Protein AF-A0A942TKQ9-F1 (afdb_monomer_lite)

Radius of gyration: 26.66 Å; chains: 1; bounding box: 78×56×72 Å

pLDDT: mean 93.85, std 6.87, range [45.0, 98.88]

Secondary structure (DSSP, 8-state):
-HHHHHHHHHHHHHHH---SSGGGHHHHHHHHHHHHTS-HHHHTT-TTHHHHHHHHHHHHHHHHHH-----GGGTTHHHHHHHHHHHS-HHHHHT---TTHHHHHHHHHHHHHHHHHHHHHHHHHHHHHHHH--S-HHHHHHHHHHHHTS-HHHHHT-TTHHHHHHHHHHHHT-------TTEEEEEEEE-TTTS-SSPP-HHHHHHHHHHHHHHSTTSEEEEEEEEEEEETTSTTSEEEESSPPPSS---GGGGTEEE----STTPPPHHHHHHHHHHHT-EEEEEE--BTS-HHHHHHHHHHHHTT-SSEEEEEEEGGGBT-SSTT-PPPPPHHHHHHHHHHHHHH-TT-EEEEE-SSGGGS-SS--SS-EEEE------BSSSSSSSBHHHHHHHHHHHHTTS-EEEEE--GGGHHHHTTSPSSHHHHHHHHHHHH--S-EEEEE-GGGSS-TTS-GGG--SHHHHHHHHHHHHHTTS--SS--HHHHHHTT---HHHHHHHHHHHHHHHHS-HHHHTTS-HHHHHHHHHHHHHHHHHHHHHHHHS---GGGHHHHHHHHHHHHHS-HHHHTT-TTHHHHHHHHHHHHHHHHT-

Structure (mmCIF, N/CA/C/O backbone):
data_AF-A0A942TKQ9-F1
#
_entry.id   AF-A0A942TKQ9-F1
#
loop_
_atom_site.group_PDB
_atom_site.id
_atom_site.type_symbol
_atom_site.label_atom_id
_atom_site.label_alt_id
_atom_site.label_comp_id
_atom_site.label_asym_id
_atom_site.label_entity_id
_atom_site.label_seq_id
_atom_site.pdbx_PDB_ins_code
_atom_site.Cartn_x
_atom_site.Cartn_y
_atom_site.Cartn_z
_atom_site.occupancy
_atom_site.B_iso_or_equiv
_atom_site.auth_seq_id
_atom_site.auth_comp_id
_atom_site.auth_asym_id
_atom_site.auth_atom_id
_atom_site.pdbx_PDB_model_num
ATOM 1 N N . MET A 1 1 ? 40.268 3.859 -26.782 1.00 45.00 1 MET A N 1
ATOM 2 C CA . MET A 1 1 ? 39.357 3.331 -27.827 1.00 45.00 1 MET A CA 1
ATOM 3 C C . MET A 1 1 ? 38.032 2.852 -27.235 1.00 45.00 1 MET A C 1
ATOM 5 O O . MET A 1 1 ? 37.005 3.331 -27.684 1.00 45.00 1 MET A O 1
ATOM 9 N N . MET A 1 2 ? 38.029 2.015 -26.184 1.00 48.12 2 MET A N 1
ATOM 10 C CA . MET A 1 2 ? 36.789 1.586 -25.502 1.00 48.12 2 MET A CA 1
ATOM 11 C C . MET A 1 2 ? 35.972 2.721 -24.846 1.00 48.12 2 MET A C 1
ATOM 13 O O . MET A 1 2 ? 34.750 2.624 -24.834 1.00 48.12 2 MET A O 1
ATOM 17 N N . SER A 1 3 ? 36.589 3.809 -24.350 1.00 51.25 3 SER A N 1
ATOM 18 C CA . SER A 1 3 ? 35.819 4.927 -23.761 1.00 51.25 3 SER A CA 1
ATOM 19 C C . SER A 1 3 ? 35.045 5.741 -24.808 1.00 51.25 3 SER A C 1
ATOM 21 O O . SER A 1 3 ? 33.882 6.054 -24.574 1.00 51.25 3 SER A O 1
ATOM 23 N N . LEU A 1 4 ? 35.641 5.995 -25.980 1.00 50.84 4 LEU A N 1
ATOM 24 C CA . LEU A 1 4 ? 34.999 6.678 -27.115 1.00 50.84 4 LEU A CA 1
ATOM 25 C C . LEU A 1 4 ? 33.804 5.889 -27.677 1.00 50.84 4 LEU A C 1
ATOM 27 O O . LEU A 1 4 ? 32.794 6.482 -28.033 1.00 50.84 4 LEU A O 1
ATOM 31 N N . LEU A 1 5 ? 33.886 4.553 -27.705 1.00 58.66 5 LEU A N 1
ATOM 32 C CA . LEU A 1 5 ? 32.825 3.693 -28.251 1.00 58.66 5 LEU A CA 1
ATOM 33 C C . LEU A 1 5 ? 31.502 3.783 -27.471 1.00 58.66 5 LEU A C 1
ATOM 35 O O . LEU A 1 5 ? 30.441 3.677 -28.079 1.00 58.66 5 LEU A O 1
ATOM 39 N N . LYS A 1 6 ? 31.540 4.010 -26.149 1.00 62.62 6 LYS A N 1
ATOM 40 C CA . LYS A 1 6 ? 30.312 4.142 -25.341 1.00 62.62 6 LYS A CA 1
ATOM 41 C C . LYS A 1 6 ? 29.592 5.475 -25.573 1.00 62.62 6 LYS A C 1
ATOM 43 O O . LYS A 1 6 ? 28.373 5.474 -25.682 1.00 62.62 6 LYS A O 1
ATOM 48 N N . GLY A 1 7 ? 30.330 6.581 -25.709 1.00 60.66 7 GLY A N 1
ATOM 49 C CA . GLY A 1 7 ? 29.745 7.883 -26.063 1.00 60.66 7 GLY A CA 1
ATOM 50 C C . GLY A 1 7 ? 29.100 7.870 -27.455 1.00 60.66 7 GLY A C 1
ATOM 51 O O . GLY A 1 7 ? 27.973 8.325 -27.609 1.00 60.66 7 GLY A O 1
ATOM 52 N N . ILE A 1 8 ? 29.762 7.237 -28.434 1.00 62.25 8 ILE A N 1
ATOM 53 C CA . ILE A 1 8 ? 29.238 7.052 -29.802 1.00 62.25 8 ILE A CA 1
ATOM 54 C C . ILE A 1 8 ? 27.957 6.195 -29.812 1.00 62.25 8 ILE A C 1
ATOM 56 O O . ILE A 1 8 ? 27.058 6.441 -30.613 1.00 62.25 8 ILE A O 1
ATOM 60 N N . ASN A 1 9 ? 27.840 5.209 -28.913 1.00 85.00 9 ASN A N 1
ATOM 61 C CA . ASN A 1 9 ? 26.622 4.405 -28.781 1.00 85.00 9 ASN A CA 1
ATOM 62 C C . ASN A 1 9 ? 25.433 5.260 -28.291 1.00 85.00 9 ASN A C 1
ATOM 64 O O . ASN A 1 9 ? 24.375 5.246 -28.914 1.00 85.00 9 ASN A O 1
ATOM 68 N N . VAL A 1 10 ? 25.634 6.088 -27.258 1.00 91.81 10 VAL A N 1
ATOM 69 C CA . VAL A 1 10 ? 24.590 6.998 -26.747 1.00 91.81 10 VAL A CA 1
ATOM 70 C C . VAL A 1 10 ? 24.183 8.044 -27.789 1.00 91.81 10 VAL A C 1
ATOM 72 O O . VAL A 1 10 ? 22.994 8.275 -27.984 1.00 91.81 10 VAL A O 1
ATOM 75 N N . GLU A 1 11 ? 25.137 8.637 -28.511 1.00 93.06 11 GLU A N 1
ATOM 76 C CA . GLU A 1 11 ? 24.840 9.573 -29.608 1.00 93.06 11 GLU A CA 1
ATOM 77 C C . GLU A 1 11 ? 23.970 8.911 -30.695 1.00 93.06 11 GLU A C 1
ATOM 79 O O . GLU A 1 11 ? 23.012 9.517 -31.182 1.00 93.06 11 GLU A O 1
ATOM 84 N N . GLY A 1 12 ? 24.236 7.638 -31.013 1.00 93.38 12 GLY A N 1
ATOM 85 C CA . GLY A 1 12 ? 23.412 6.830 -31.912 1.00 93.38 12 GLY A CA 1
ATOM 86 C C . GLY A 1 12 ? 21.999 6.560 -31.383 1.00 93.38 12 GLY A C 1
ATOM 87 O O . GLY A 1 12 ? 21.044 6.700 -32.144 1.00 93.38 12 GLY A O 1
ATOM 88 N N . MET A 1 13 ? 21.853 6.229 -30.094 1.00 93.88 13 MET A N 1
ATOM 89 C CA . MET A 1 13 ? 20.542 6.063 -29.444 1.00 93.88 13 MET A CA 1
ATOM 90 C C . MET A 1 13 ? 19.719 7.349 -29.537 1.00 93.88 13 MET A C 1
ATOM 92 O O . MET A 1 13 ? 18.575 7.319 -29.980 1.00 93.88 13 MET A O 1
ATOM 96 N N . ILE A 1 14 ? 20.325 8.493 -29.202 1.00 96.94 14 ILE A N 1
ATOM 97 C CA . ILE A 1 14 ? 19.662 9.801 -29.255 1.00 96.94 14 ILE A CA 1
ATOM 98 C C . ILE A 1 14 ? 19.227 10.143 -30.687 1.00 96.94 14 ILE A C 1
ATOM 100 O O . ILE A 1 14 ? 18.135 10.666 -30.890 1.00 96.94 14 ILE A O 1
ATOM 104 N N . ALA A 1 15 ? 20.039 9.815 -31.696 1.00 95.81 15 ALA A N 1
ATOM 105 C CA . ALA A 1 15 ? 19.711 10.083 -33.097 1.00 95.81 15 ALA A CA 1
ATOM 106 C C . ALA A 1 15 ? 18.500 9.284 -33.620 1.00 95.81 15 ALA A C 1
ATOM 108 O O . ALA A 1 15 ? 17.921 9.665 -34.636 1.00 95.81 15 ALA A O 1
ATOM 109 N N . GLN A 1 16 ? 18.129 8.185 -32.956 1.00 95.25 16 GLN A N 1
ATOM 110 C CA . GLN A 1 16 ? 16.977 7.353 -33.318 1.00 95.25 16 GLN A CA 1
ATOM 111 C C . GLN A 1 16 ? 15.681 7.780 -32.618 1.00 95.25 16 GLN A C 1
ATOM 113 O O . GLN A 1 16 ? 14.610 7.315 -33.004 1.00 95.25 16 GLN A O 1
ATOM 118 N N . ILE A 1 17 ? 15.757 8.659 -31.613 1.00 95.88 17 ILE A N 1
ATOM 119 C CA . ILE A 1 17 ? 14.581 9.119 -30.876 1.00 95.88 17 ILE A CA 1
ATOM 120 C C . ILE A 1 17 ? 13.683 9.945 -31.796 1.00 95.88 17 ILE A C 1
ATOM 122 O O . ILE A 1 17 ? 14.098 10.952 -32.372 1.00 95.88 17 ILE A O 1
ATOM 126 N N . ASN A 1 18 ? 12.418 9.544 -31.873 1.00 94.75 18 ASN A N 1
ATOM 127 C CA . ASN A 1 18 ? 11.368 10.280 -32.559 1.00 94.75 18 ASN A CA 1
ATOM 128 C C . ASN A 1 18 ? 10.081 10.208 -31.734 1.00 94.75 18 ASN A C 1
ATOM 130 O O . ASN A 1 18 ? 9.314 9.260 -31.861 1.00 94.75 18 ASN A O 1
ATOM 134 N N . VAL A 1 19 ? 9.861 11.206 -30.878 1.00 96.75 19 VAL A N 1
ATOM 135 C CA . VAL A 1 19 ? 8.707 11.228 -29.973 1.00 96.75 19 VAL A CA 1
ATOM 136 C C . VAL A 1 19 ? 7.449 11.645 -30.728 1.00 96.75 19 VAL A C 1
ATOM 138 O O . VAL A 1 19 ? 7.281 12.806 -31.100 1.00 96.75 19 VAL A O 1
ATOM 141 N N . THR A 1 20 ? 6.548 10.690 -30.915 1.00 95.06 20 THR A N 1
ATOM 142 C CA . THR A 1 20 ? 5.240 10.859 -31.558 1.00 95.06 20 THR A CA 1
ATOM 143 C C . THR A 1 20 ? 4.081 10.531 -30.621 1.00 95.06 20 THR A C 1
ATOM 145 O O . THR A 1 20 ? 2.970 11.017 -30.828 1.00 95.06 20 THR A O 1
ATOM 148 N N . SER A 1 21 ? 4.333 9.742 -29.577 1.00 92.88 21 SER A N 1
ATOM 149 C CA . SER A 1 21 ? 3.345 9.310 -28.594 1.00 92.88 21 SER A CA 1
ATOM 150 C C . SER A 1 21 ? 3.987 9.063 -27.225 1.00 92.88 21 SER A C 1
ATOM 152 O O . SER A 1 21 ? 5.207 9.103 -27.072 1.00 92.88 21 SER A O 1
ATOM 154 N N . LEU A 1 22 ? 3.162 8.783 -26.212 1.00 89.94 22 LEU A N 1
ATOM 155 C CA . LEU A 1 22 ? 3.655 8.413 -24.883 1.00 89.94 22 LEU A CA 1
ATOM 156 C C . LEU A 1 22 ? 4.396 7.068 -24.858 1.00 89.94 22 LEU A C 1
ATOM 158 O O . LEU A 1 22 ? 5.217 6.872 -23.967 1.00 89.94 22 LEU A O 1
ATOM 162 N N . ALA A 1 23 ? 4.171 6.187 -25.839 1.00 87.94 23 ALA A N 1
ATOM 163 C CA . ALA A 1 23 ? 4.901 4.924 -25.955 1.00 87.94 23 ALA A CA 1
ATOM 164 C C . ALA A 1 23 ? 6.403 5.135 -26.235 1.00 87.94 23 ALA A C 1
ATOM 166 O O . ALA A 1 23 ? 7.222 4.295 -25.882 1.00 87.94 23 ALA A O 1
ATOM 167 N N . ASP A 1 24 ? 6.793 6.292 -26.784 1.00 92.06 24 ASP A N 1
ATOM 168 C CA . ASP A 1 24 ? 8.200 6.616 -27.058 1.00 92.06 24 ASP A CA 1
ATOM 169 C C . ASP A 1 24 ? 8.993 6.969 -25.780 1.00 92.06 24 ASP A C 1
ATOM 171 O O . ASP A 1 24 ? 10.211 7.163 -25.828 1.00 92.06 24 ASP A O 1
ATOM 175 N N . ARG A 1 25 ? 8.320 7.047 -24.620 1.00 93.12 25 ARG A N 1
ATOM 176 C CA . ARG A 1 25 ? 8.926 7.394 -23.326 1.00 93.12 25 ARG A CA 1
ATOM 177 C C . ARG A 1 25 ? 10.036 6.426 -22.924 1.00 93.12 25 ARG A C 1
ATOM 179 O O . ARG A 1 25 ? 11.053 6.885 -22.417 1.00 93.12 25 ARG A O 1
ATOM 186 N N . GLU A 1 26 ? 9.884 5.128 -23.190 1.00 92.38 26 GLU A N 1
ATOM 187 C CA . GLU A 1 26 ? 10.916 4.123 -22.895 1.00 92.38 26 GLU A CA 1
ATOM 188 C C . GLU A 1 26 ? 12.262 4.473 -23.530 1.00 92.38 26 GLU A C 1
ATOM 190 O O . GLU A 1 26 ? 13.283 4.507 -22.845 1.00 92.38 26 GLU A O 1
ATOM 195 N N . ALA A 1 27 ? 12.263 4.771 -24.834 1.00 93.00 27 ALA A N 1
ATOM 196 C CA . ALA A 1 27 ? 13.481 5.073 -25.580 1.00 93.00 27 ALA A CA 1
ATOM 197 C C . ALA A 1 27 ? 14.167 6.343 -25.054 1.00 93.00 27 ALA A C 1
ATOM 199 O O . ALA A 1 27 ? 15.394 6.393 -24.943 1.00 93.00 27 ALA A O 1
ATOM 200 N N . VAL A 1 28 ? 13.372 7.351 -24.683 1.00 95.25 28 VAL A N 1
ATOM 201 C CA . VAL A 1 28 ? 13.859 8.606 -24.097 1.00 95.25 28 VAL A CA 1
ATOM 202 C C . VAL A 1 28 ? 14.484 8.363 -22.722 1.00 95.25 28 VAL A C 1
ATOM 204 O O . VAL A 1 28 ? 15.638 8.740 -22.501 1.00 95.25 28 VAL A O 1
ATOM 207 N N . THR A 1 29 ? 13.769 7.685 -21.819 1.00 93.88 29 THR A N 1
ATOM 208 C CA . THR A 1 29 ? 14.252 7.378 -20.464 1.00 93.88 29 THR A CA 1
ATOM 209 C C . THR A 1 29 ? 15.507 6.506 -20.512 1.00 93.88 29 THR A C 1
ATOM 211 O O . THR A 1 29 ? 16.486 6.783 -19.815 1.00 93.88 29 THR A O 1
ATOM 214 N N . PHE A 1 30 ? 15.534 5.502 -21.391 1.00 92.25 30 PHE A N 1
ATOM 215 C CA . PHE A 1 30 ? 16.693 4.634 -21.588 1.00 92.25 30 PHE A CA 1
ATOM 216 C C . PHE A 1 30 ? 17.922 5.421 -22.069 1.00 92.25 30 PHE A C 1
ATOM 218 O O . PHE A 1 30 ? 19.008 5.287 -21.498 1.00 92.25 30 PHE A O 1
ATOM 225 N N . ALA A 1 31 ? 17.764 6.291 -23.074 1.00 94.88 31 ALA A N 1
ATOM 226 C CA . ALA A 1 31 ? 18.856 7.120 -23.584 1.00 94.88 31 ALA A CA 1
ATOM 227 C C . ALA A 1 31 ? 19.389 8.099 -22.524 1.00 94.88 31 ALA A C 1
ATOM 229 O O . ALA A 1 31 ? 20.608 8.257 -22.391 1.00 94.88 31 ALA A O 1
ATOM 230 N N . ARG A 1 32 ? 18.505 8.715 -21.723 1.00 94.69 32 ARG A N 1
ATOM 231 C CA . ARG A 1 32 ? 18.908 9.577 -20.600 1.00 94.69 32 ARG A CA 1
ATOM 232 C C . ARG A 1 32 ? 19.700 8.806 -19.559 1.00 94.69 32 ARG A C 1
ATOM 234 O O . ARG A 1 32 ? 20.773 9.263 -19.158 1.00 94.69 32 ARG A O 1
ATOM 241 N N . GLN A 1 33 ? 19.225 7.632 -19.165 1.00 93.19 33 GLN A N 1
ATOM 242 C CA . GLN A 1 33 ? 19.915 6.817 -18.177 1.00 93.19 33 GLN A CA 1
ATOM 243 C C . GLN A 1 33 ? 21.286 6.341 -18.688 1.00 93.19 33 GLN A C 1
ATOM 245 O O . GLN A 1 33 ? 22.283 6.413 -17.963 1.00 93.19 33 GLN A O 1
ATOM 250 N N . ALA A 1 34 ? 21.378 5.934 -19.957 1.00 92.25 34 ALA A N 1
ATOM 251 C CA . ALA A 1 34 ? 22.647 5.581 -20.588 1.00 92.25 34 ALA A CA 1
ATOM 252 C C . ALA A 1 34 ? 23.627 6.769 -20.615 1.00 92.25 34 ALA A C 1
ATOM 254 O O . ALA A 1 34 ? 24.801 6.606 -20.276 1.00 92.25 34 ALA A O 1
ATOM 255 N N . TYR A 1 35 ? 23.146 7.977 -20.935 1.00 94.44 35 TYR A N 1
ATOM 256 C CA . TYR A 1 35 ? 23.940 9.207 -20.873 1.00 94.44 35 TYR A CA 1
ATOM 257 C C . TYR A 1 35 ? 24.426 9.522 -19.448 1.00 94.44 35 TYR A C 1
ATOM 259 O O . TYR A 1 35 ? 25.586 9.890 -19.255 1.00 94.44 35 TYR A O 1
ATOM 267 N N . MET A 1 36 ? 23.578 9.355 -18.427 1.00 92.44 36 MET A N 1
ATOM 268 C CA . MET A 1 36 ? 23.942 9.628 -17.029 1.00 92.44 36 MET A CA 1
ATOM 269 C C . MET A 1 36 ? 25.083 8.737 -16.522 1.00 92.44 36 MET A C 1
ATOM 271 O O . MET A 1 36 ? 25.881 9.192 -15.701 1.00 92.44 36 MET A O 1
ATOM 275 N N . ARG A 1 37 ? 25.203 7.512 -17.052 1.00 90.25 37 ARG A N 1
ATOM 276 C CA . ARG A 1 37 ? 26.271 6.548 -16.729 1.00 90.25 37 ARG A CA 1
ATOM 277 C C . ARG A 1 37 ? 27.611 6.830 -17.411 1.00 90.25 37 ARG A C 1
ATOM 279 O O . ARG A 1 37 ? 28.607 6.199 -17.057 1.00 90.25 37 ARG A O 1
ATOM 286 N N . LEU A 1 38 ? 27.651 7.731 -18.391 1.00 91.62 38 LEU A N 1
ATOM 287 C CA . LEU A 1 38 ? 28.896 8.135 -19.040 1.00 91.62 38 LEU A CA 1
ATOM 288 C C . LEU A 1 38 ? 29.791 8.926 -18.071 1.00 91.62 38 LEU A C 1
ATOM 290 O O . LEU A 1 38 ? 29.297 9.708 -17.255 1.00 91.62 38 LEU A O 1
ATOM 294 N N . SER A 1 39 ? 31.114 8.769 -18.202 1.00 91.69 39 SER A N 1
ATOM 295 C CA . SER A 1 39 ? 32.078 9.675 -17.561 1.00 91.69 39 SER A CA 1
ATOM 296 C C . SER A 1 39 ? 32.008 11.075 -18.178 1.00 91.69 39 SER A C 1
ATOM 298 O O . SER A 1 39 ? 31.480 11.252 -19.279 1.00 91.69 39 SER A O 1
ATOM 300 N N . ASP A 1 40 ? 32.581 12.075 -17.514 1.00 92.56 40 ASP A N 1
ATOM 301 C CA . ASP A 1 40 ? 32.564 13.458 -18.007 1.00 92.56 40 ASP A CA 1
ATOM 302 C C . ASP A 1 40 ? 33.264 13.606 -19.375 1.00 92.56 40 ASP A C 1
ATOM 304 O O . ASP A 1 40 ? 32.790 14.327 -20.260 1.00 92.56 40 ASP A O 1
ATOM 308 N N . GLU A 1 41 ? 34.339 12.846 -19.618 1.00 90.56 41 GLU A N 1
ATOM 309 C CA . GLU A 1 41 ? 35.011 12.804 -20.924 1.00 90.56 41 GLU A CA 1
ATOM 310 C C . GLU A 1 41 ? 34.122 12.191 -22.012 1.00 90.56 41 GLU A C 1
ATOM 312 O O . GLU A 1 41 ? 34.149 12.617 -23.168 1.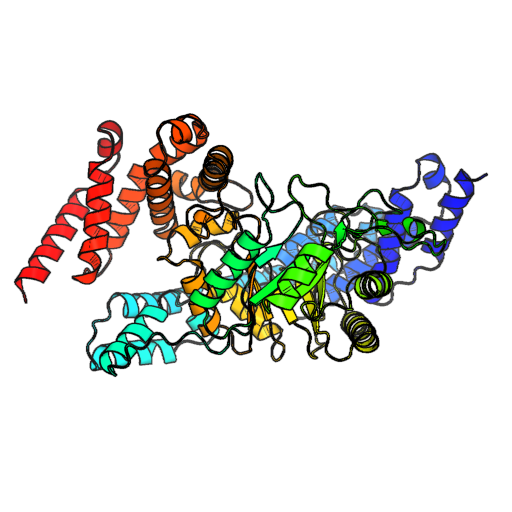00 90.56 41 GLU A O 1
ATOM 317 N N . GLN A 1 42 ? 33.323 11.184 -21.657 1.00 91.88 42 GLN A N 1
ATOM 318 C CA . GLN A 1 42 ? 32.417 10.519 -22.589 1.00 91.88 42 GLN A CA 1
ATOM 319 C C . GLN A 1 42 ? 31.200 11.385 -22.909 1.00 91.88 42 GLN A C 1
ATOM 321 O O . GLN A 1 42 ? 30.807 11.454 -24.071 1.00 91.88 42 GLN A O 1
ATOM 326 N N . LYS A 1 43 ? 30.648 12.091 -21.915 1.00 94.38 43 LYS A N 1
ATOM 327 C CA . LYS A 1 43 ? 29.565 13.067 -22.111 1.00 94.38 43 LYS A CA 1
ATOM 328 C C . LYS A 1 43 ? 29.974 14.167 -23.086 1.00 94.38 43 LYS A C 1
ATOM 330 O O . LYS A 1 43 ? 29.198 14.520 -23.964 1.00 94.38 43 LYS A O 1
ATOM 335 N N . SER A 1 44 ? 31.229 14.615 -23.013 1.00 91.31 44 SER A N 1
ATOM 336 C CA . SER A 1 44 ? 31.800 15.606 -23.939 1.00 91.31 44 SER A CA 1
ATOM 337 C C . SER A 1 44 ? 31.874 15.131 -25.400 1.00 91.31 44 SER A C 1
ATOM 339 O O . SER A 1 44 ? 32.110 15.943 -26.288 1.00 91.31 44 SER A O 1
ATOM 341 N N . SER A 1 45 ? 31.695 13.829 -25.657 1.00 90.94 45 SER A N 1
ATOM 342 C CA . SER A 1 45 ? 31.667 13.246 -27.006 1.00 90.94 45 SER A CA 1
ATOM 343 C C . SER A 1 45 ? 30.248 13.066 -27.566 1.00 90.94 45 SER A C 1
ATOM 345 O O . SER A 1 45 ? 30.116 12.570 -28.679 1.00 90.94 45 SER A O 1
ATOM 347 N N . VAL A 1 46 ? 29.198 13.421 -26.815 1.00 95.19 46 VAL A N 1
ATOM 348 C CA . VAL A 1 46 ? 27.794 13.339 -27.253 1.00 95.19 46 VAL A CA 1
ATOM 349 C C . VAL A 1 46 ? 27.349 14.723 -27.726 1.00 95.19 46 VAL A C 1
ATOM 351 O O . VAL A 1 46 ? 27.073 15.602 -26.912 1.00 95.19 46 VAL A O 1
ATOM 354 N N . HIS A 1 47 ? 27.279 14.942 -29.041 1.00 94.50 47 HIS A N 1
ATOM 355 C CA . HIS A 1 47 ? 27.065 16.286 -29.601 1.00 94.50 47 HIS A CA 1
ATOM 356 C C . HIS A 1 47 ? 25.593 16.612 -29.868 1.00 94.50 47 HIS A C 1
ATOM 358 O O . HIS A 1 47 ? 25.253 17.756 -30.159 1.00 94.50 47 HIS A O 1
ATOM 364 N N . ASN A 1 48 ? 24.711 15.618 -29.779 1.00 95.88 48 ASN A N 1
ATOM 365 C CA . ASN A 1 48 ? 23.287 15.736 -30.082 1.00 95.88 48 ASN A CA 1
ATOM 366 C C . ASN A 1 48 ? 22.390 15.727 -28.834 1.00 95.88 48 ASN A C 1
ATOM 368 O O . ASN A 1 48 ? 21.199 15.450 -28.951 1.00 95.88 48 ASN A O 1
ATOM 372 N N . LEU A 1 49 ? 22.930 16.054 -27.653 1.00 95.50 49 LEU A N 1
ATOM 373 C CA . LEU A 1 49 ? 22.192 16.037 -26.382 1.00 95.50 49 LEU A CA 1
ATOM 374 C C . LEU A 1 49 ? 20.900 16.874 -26.413 1.00 95.50 49 LEU A C 1
ATOM 376 O O . LEU A 1 49 ? 19.903 16.473 -25.820 1.00 95.50 49 LEU A O 1
ATOM 380 N N . GLU A 1 50 ? 20.882 17.979 -27.163 1.00 95.75 50 GLU A N 1
ATOM 381 C CA . GLU A 1 50 ? 19.688 18.821 -27.323 1.00 95.75 50 GLU A CA 1
ATOM 382 C C . GLU A 1 50 ? 18.500 18.052 -27.942 1.00 95.75 50 GLU A C 1
ATOM 384 O O . GLU A 1 50 ? 17.345 18.367 -27.664 1.00 95.75 50 GLU A O 1
ATOM 389 N N . LEU A 1 51 ? 18.744 17.022 -28.767 1.00 96.94 51 LEU A N 1
ATOM 390 C CA . LEU A 1 51 ? 17.669 16.170 -29.296 1.00 96.94 51 LEU A CA 1
ATOM 391 C C . LEU A 1 51 ? 16.997 15.360 -28.182 1.00 96.94 51 LEU A C 1
ATOM 393 O O . LEU A 1 51 ? 15.774 15.238 -28.176 1.00 96.94 51 LEU A O 1
ATOM 397 N N . LEU A 1 52 ? 17.782 14.852 -27.227 1.00 97.19 52 LEU A N 1
ATOM 398 C CA . LEU A 1 52 ? 17.255 14.151 -26.058 1.00 97.19 52 LEU A CA 1
ATOM 399 C C . LEU A 1 52 ? 16.475 15.110 -25.149 1.00 97.19 52 LEU A C 1
ATOM 401 O O . LEU A 1 52 ? 15.373 14.788 -24.721 1.00 97.19 52 LEU A O 1
ATOM 405 N N . GLU A 1 53 ? 17.000 16.314 -24.925 1.00 96.81 53 GLU A N 1
ATOM 406 C CA . GLU A 1 53 ? 16.330 17.354 -24.131 1.00 96.81 53 GLU A CA 1
ATOM 407 C C . GLU A 1 53 ? 14.982 17.776 -24.737 1.00 96.81 53 GLU A C 1
ATOM 409 O O . GLU A 1 53 ? 13.985 17.912 -24.025 1.00 96.81 53 GLU A O 1
ATOM 414 N N . LYS A 1 54 ? 14.918 17.921 -26.067 1.00 96.88 54 LYS A N 1
ATOM 415 C CA . LYS A 1 54 ? 13.662 18.155 -26.800 1.00 96.88 54 LYS A CA 1
ATOM 416 C C . LYS A 1 54 ? 12.688 16.995 -26.649 1.00 96.88 54 LYS A C 1
ATOM 418 O O . LYS A 1 54 ? 11.494 17.224 -26.475 1.00 96.88 54 LYS A O 1
ATOM 423 N N . ALA A 1 55 ? 13.184 15.764 -26.729 1.00 97.62 55 ALA A N 1
ATOM 424 C CA . ALA A 1 55 ? 12.360 14.574 -26.595 1.00 97.62 55 ALA A CA 1
ATOM 425 C C . ALA A 1 55 ? 11.724 14.473 -25.200 1.00 97.62 55 ALA A C 1
ATOM 427 O O . ALA A 1 55 ? 10.531 14.206 -25.094 1.00 97.62 55 ALA A O 1
ATOM 428 N N . GLU A 1 56 ? 12.472 14.761 -24.136 1.00 96.56 56 GLU A N 1
ATOM 429 C CA . GLU A 1 56 ? 11.957 14.771 -22.758 1.00 96.56 56 GLU A CA 1
ATOM 430 C C . GLU A 1 56 ? 10.881 15.840 -22.550 1.00 96.56 56 GLU A C 1
ATOM 432 O O . GLU A 1 56 ? 9.822 15.557 -21.985 1.00 96.56 56 GLU A O 1
ATOM 437 N N . ALA A 1 57 ? 11.105 17.052 -23.068 1.00 97.19 57 ALA A N 1
ATOM 438 C CA . ALA A 1 57 ? 10.096 18.107 -23.048 1.00 97.19 57 ALA A CA 1
ATOM 439 C C . ALA A 1 57 ? 8.837 17.706 -23.838 1.00 97.19 57 ALA A C 1
ATOM 441 O O . ALA A 1 57 ? 7.715 17.953 -23.390 1.00 97.19 57 ALA A O 1
ATOM 442 N N . GLN A 1 58 ? 9.003 17.033 -24.981 1.00 97.44 58 GLN A N 1
ATOM 443 C CA . GLN A 1 58 ? 7.885 16.535 -25.780 1.00 97.44 58 GLN A CA 1
ATOM 444 C C . GLN A 1 58 ? 7.090 15.442 -25.054 1.00 97.44 58 GLN A C 1
ATOM 446 O O . GLN A 1 58 ? 5.861 15.460 -25.106 1.00 97.44 58 GLN A O 1
ATOM 451 N N . ILE A 1 59 ? 7.751 14.529 -24.334 1.00 96.12 59 ILE A N 1
ATOM 452 C CA . ILE A 1 59 ? 7.073 13.537 -23.488 1.00 96.12 59 ILE A CA 1
ATOM 453 C C . ILE A 1 59 ? 6.239 14.220 -22.399 1.00 96.12 59 ILE A C 1
ATOM 455 O O . ILE A 1 59 ? 5.103 13.804 -22.158 1.00 96.12 59 ILE A O 1
ATOM 459 N N . LEU A 1 60 ? 6.761 15.277 -21.770 1.00 95.38 60 LEU A N 1
ATOM 460 C CA . LEU A 1 60 ? 6.009 16.039 -20.773 1.00 95.38 60 LEU A CA 1
ATOM 461 C C . LEU A 1 60 ? 4.803 16.758 -21.396 1.00 95.38 60 LEU A C 1
ATOM 463 O O . LEU A 1 60 ? 3.707 16.684 -20.843 1.00 95.38 60 LEU A O 1
ATOM 467 N N . ASN A 1 61 ? 4.966 17.383 -22.568 1.00 96.50 61 ASN A N 1
ATOM 468 C CA . ASN A 1 61 ? 3.855 17.993 -23.307 1.00 96.50 61 ASN A CA 1
ATOM 469 C C . ASN A 1 61 ? 2.750 16.974 -23.613 1.00 96.50 61 ASN A C 1
ATOM 471 O O . ASN A 1 61 ? 1.582 17.254 -23.348 1.00 96.50 61 ASN A O 1
ATOM 475 N N . LEU A 1 62 ? 3.117 15.791 -24.119 1.00 94.94 62 LEU A N 1
ATOM 476 C CA . LEU A 1 62 ? 2.178 14.705 -24.416 1.00 94.94 62 LEU A CA 1
ATOM 477 C C . LEU A 1 62 ? 1.482 14.186 -23.156 1.00 94.94 62 LEU A C 1
ATOM 479 O O . LEU A 1 62 ? 0.295 13.869 -23.195 1.00 94.94 62 LEU A O 1
ATOM 483 N N . TRP A 1 63 ? 2.197 14.114 -22.030 1.00 92.50 63 TRP A N 1
ATOM 484 C CA . TRP A 1 63 ? 1.600 13.686 -20.770 1.00 92.50 63 TRP A CA 1
ATOM 485 C C . TRP A 1 63 ? 0.554 14.686 -20.293 1.00 92.50 63 TRP A C 1
ATOM 487 O O . TRP A 1 63 ? -0.577 14.292 -20.021 1.00 92.50 63 TRP A O 1
ATOM 497 N N . ILE A 1 64 ? 0.890 15.976 -20.276 1.00 94.25 64 ILE A N 1
ATOM 498 C CA . ILE A 1 64 ? -0.067 17.037 -19.950 1.00 94.25 64 ILE A CA 1
ATOM 499 C C . ILE A 1 64 ? -1.266 16.978 -20.902 1.00 94.25 64 ILE A C 1
ATOM 501 O O . ILE A 1 64 ? -2.411 17.115 -20.467 1.00 94.25 64 ILE A O 1
ATOM 505 N N . ASP A 1 65 ? -1.016 16.724 -22.189 1.00 93.00 65 ASP A N 1
ATOM 506 C CA . ASP A 1 65 ? -2.075 16.670 -23.186 1.00 93.00 65 ASP A CA 1
ATOM 507 C C . ASP A 1 65 ? -3.041 15.508 -22.996 1.00 93.00 65 ASP A C 1
ATOM 509 O O . ASP A 1 65 ? -4.247 15.701 -23.163 1.00 93.00 65 ASP A O 1
ATOM 513 N N . SER A 1 66 ? -2.523 14.356 -22.568 1.00 90.69 66 SER A N 1
ATOM 514 C CA . SER A 1 66 ? -3.304 13.149 -22.286 1.00 90.69 66 SER A CA 1
ATOM 515 C C . SER A 1 66 ? -4.255 13.279 -21.088 1.00 90.69 66 SER A C 1
ATOM 517 O O . SER A 1 66 ? -5.130 12.435 -20.896 1.00 90.69 66 SER A O 1
ATOM 519 N N . ILE A 1 67 ? -4.116 14.327 -20.267 1.00 90.81 67 ILE A N 1
ATOM 520 C CA . ILE A 1 67 ? -4.996 14.563 -19.118 1.00 90.81 67 ILE A CA 1
ATOM 521 C C . ILE A 1 67 ? -6.280 15.225 -19.619 1.00 90.81 67 ILE A C 1
ATOM 523 O O . ILE A 1 67 ? -6.420 16.449 -19.625 1.00 90.81 67 ILE A O 1
ATOM 527 N N . GLU A 1 68 ? -7.221 14.393 -20.061 1.00 85.56 68 GLU A N 1
ATOM 528 C CA . GLU A 1 68 ? -8.551 14.837 -20.494 1.00 85.56 68 GLU A CA 1
ATOM 529 C C . GLU A 1 68 ? -9.500 15.061 -19.310 1.00 85.56 68 GLU A C 1
ATOM 531 O O . GLU A 1 68 ? -10.263 16.025 -19.282 1.00 85.56 68 GLU A O 1
ATOM 536 N N . LYS A 1 69 ? -9.447 14.163 -18.319 1.00 86.62 69 LYS A N 1
ATOM 537 C CA . LYS A 1 69 ? -10.298 14.181 -17.127 1.00 86.62 69 LYS A CA 1
ATOM 538 C C . LYS A 1 69 ? -9.477 13.834 -15.895 1.00 86.62 69 LYS A C 1
ATOM 540 O O . LYS A 1 69 ? -8.687 12.888 -15.928 1.00 86.62 69 LYS A O 1
ATOM 545 N N . VAL A 1 70 ? -9.718 14.567 -14.811 1.00 90.75 70 VAL A N 1
ATOM 546 C CA . VAL A 1 70 ? -9.204 14.239 -13.478 1.00 90.75 70 VAL A CA 1
ATOM 547 C C . VAL A 1 70 ? -10.268 13.618 -12.579 1.00 90.75 70 VAL A C 1
ATOM 549 O O . VAL A 1 70 ? -11.469 13.842 -12.755 1.00 90.75 70 VAL A O 1
ATOM 552 N N . SER A 1 71 ? -9.810 12.838 -11.609 1.00 85.81 71 SER A N 1
ATOM 553 C CA . SER A 1 71 ? -10.599 12.281 -10.514 1.00 85.81 71 SER A CA 1
ATOM 554 C C . SER A 1 71 ? -10.087 12.784 -9.161 1.00 85.81 71 SER A C 1
ATOM 556 O O . SER A 1 71 ? -9.043 13.426 -9.064 1.00 85.81 71 SER A O 1
ATOM 558 N N . SER A 1 72 ? -10.822 12.502 -8.084 1.00 76.94 72 SER A N 1
ATOM 559 C CA . SER A 1 72 ? -10.382 12.845 -6.726 1.00 76.94 72 SER A CA 1
ATOM 560 C C . SER A 1 72 ? -9.112 12.106 -6.293 1.00 76.94 72 SER A C 1
ATOM 562 O O . SER A 1 72 ? -8.439 12.570 -5.377 1.00 76.94 72 SER A O 1
ATOM 564 N N . ALA A 1 73 ? -8.781 10.986 -6.939 1.00 76.06 73 ALA A N 1
ATOM 565 C CA . ALA A 1 73 ? -7.544 10.246 -6.703 1.00 76.06 73 ALA A CA 1
ATOM 566 C C . ALA A 1 73 ? -6.321 10.906 -7.383 1.00 76.06 73 ALA A C 1
ATOM 568 O O . ALA A 1 73 ? -5.185 10.581 -7.065 1.00 76.06 73 ALA A O 1
ATOM 569 N N . ASP A 1 74 ? -6.522 11.909 -8.248 1.00 84.94 74 ASP A N 1
ATOM 570 C CA . ASP A 1 74 ? -5.440 12.639 -8.926 1.00 84.94 74 ASP A CA 1
ATOM 571 C C . ASP A 1 74 ? -4.895 13.831 -8.116 1.00 84.94 74 ASP A C 1
ATOM 573 O O . ASP A 1 74 ? -4.247 14.717 -8.675 1.00 84.94 74 ASP A O 1
ATOM 577 N N . GLY A 1 75 ? -5.144 13.897 -6.803 1.00 77.94 75 GLY A N 1
ATOM 578 C CA . GLY A 1 75 ? -4.766 15.049 -5.970 1.00 77.94 75 GLY A CA 1
ATOM 579 C C . GLY A 1 75 ? -3.272 15.411 -6.020 1.00 77.94 75 GLY A C 1
ATOM 580 O O . GLY A 1 75 ? -2.928 16.587 -5.916 1.00 77.94 75 GLY A O 1
ATOM 581 N N . GLY A 1 76 ? -2.397 14.422 -6.235 1.00 81.50 76 GLY A N 1
ATOM 582 C CA . GLY A 1 76 ? -0.949 14.607 -6.397 1.00 81.50 76 GLY A CA 1
ATOM 583 C C . GLY A 1 76 ? -0.476 14.833 -7.840 1.00 81.50 76 GLY A C 1
ATOM 584 O O . GLY A 1 76 ? 0.679 15.191 -8.050 1.00 81.50 76 GLY A O 1
ATOM 585 N N . LEU A 1 77 ? -1.341 14.675 -8.849 1.00 86.56 77 LEU A N 1
ATOM 586 C CA . LEU A 1 77 ? -0.938 14.658 -10.263 1.00 86.56 77 LEU A CA 1
ATOM 587 C C . LEU A 1 77 ? -0.230 15.949 -10.695 1.00 86.56 77 LEU A C 1
ATOM 589 O O . LEU A 1 77 ? 0.794 15.905 -11.374 1.00 86.56 77 LEU A O 1
ATOM 593 N N . THR A 1 78 ? -0.750 17.109 -10.283 1.00 89.06 78 THR A N 1
ATOM 594 C CA . THR A 1 78 ? -0.135 18.398 -10.631 1.00 89.06 78 THR A CA 1
ATOM 595 C C . THR A 1 78 ? 1.225 18.578 -9.973 1.00 89.06 78 THR A C 1
ATOM 597 O O . THR A 1 78 ? 2.095 19.200 -10.569 1.00 89.06 78 THR A O 1
ATOM 600 N N . TYR A 1 79 ? 1.419 18.038 -8.764 1.00 88.19 79 TYR A N 1
ATOM 601 C CA . TYR A 1 79 ? 2.706 18.103 -8.075 1.00 88.19 79 TYR A CA 1
ATOM 602 C C . TYR A 1 79 ? 3.765 17.309 -8.840 1.00 88.19 79 TYR A C 1
ATOM 604 O O . TYR A 1 79 ? 4.803 17.872 -9.168 1.00 88.19 79 TYR A O 1
ATOM 612 N N . VAL A 1 80 ? 3.453 16.068 -9.228 1.00 86.88 80 VAL A N 1
ATOM 613 C CA . VAL A 1 80 ? 4.368 15.213 -10.001 1.00 86.88 80 VAL A CA 1
ATOM 614 C C . VAL A 1 80 ? 4.764 15.877 -11.323 1.00 86.88 80 VAL A C 1
ATOM 616 O O . VAL A 1 80 ? 5.941 15.949 -11.666 1.00 86.88 80 VAL A O 1
ATOM 619 N N . ILE A 1 81 ? 3.800 16.431 -12.064 1.00 90.75 81 ILE A N 1
ATOM 620 C CA . ILE A 1 81 ? 4.088 17.107 -13.338 1.00 90.75 81 ILE A CA 1
ATOM 621 C C . ILE A 1 81 ? 4.969 18.345 -13.132 1.00 90.75 81 ILE A C 1
ATOM 623 O O . ILE A 1 81 ? 5.903 18.580 -13.903 1.00 90.75 81 ILE A O 1
ATOM 627 N N . LEU A 1 82 ? 4.678 19.145 -12.103 1.00 92.94 82 LEU A N 1
ATOM 628 C CA . LEU A 1 82 ? 5.458 20.340 -11.795 1.00 92.94 82 LEU A CA 1
ATOM 629 C C . LEU A 1 82 ? 6.864 19.990 -11.313 1.00 92.94 82 LEU A C 1
ATOM 631 O O . LEU A 1 82 ? 7.806 20.676 -11.692 1.00 92.94 82 LEU A O 1
ATOM 635 N N . GLU A 1 83 ? 7.036 18.923 -10.540 1.00 90.56 83 GLU A N 1
ATOM 636 C CA . GLU A 1 83 ? 8.351 18.434 -10.132 1.00 90.56 83 GLU A CA 1
ATOM 637 C C . GLU A 1 83 ? 9.201 18.042 -11.347 1.00 90.56 83 GLU A C 1
ATOM 639 O O . GLU A 1 83 ? 10.330 18.520 -11.486 1.00 90.56 83 GLU A O 1
ATOM 644 N N . GLN A 1 84 ? 8.638 17.272 -12.287 1.00 90.06 84 GLN A N 1
ATOM 645 C CA . GLN A 1 84 ? 9.311 16.931 -13.546 1.00 90.06 84 GLN A CA 1
ATOM 646 C C . GLN A 1 84 ? 9.703 18.189 -14.330 1.00 90.06 84 GLN A C 1
ATOM 648 O O . GLN A 1 84 ? 10.846 18.324 -14.766 1.00 90.06 84 GLN A O 1
ATOM 653 N N . TYR A 1 85 ? 8.787 19.155 -14.453 1.00 94.94 85 TYR A N 1
ATOM 654 C CA . TYR A 1 85 ? 9.075 20.439 -15.089 1.00 94.94 85 TYR A CA 1
ATOM 655 C C . TYR A 1 85 ? 10.170 21.230 -14.356 1.00 94.94 85 TYR A C 1
ATOM 657 O O . TYR A 1 85 ? 11.028 21.837 -14.991 1.00 94.94 85 TYR A O 1
ATOM 665 N N . HIS A 1 86 ? 10.179 21.250 -13.023 1.00 94.94 86 HIS A N 1
ATOM 666 C CA . HIS A 1 86 ? 11.163 21.999 -12.243 1.00 94.94 86 HIS A CA 1
ATOM 667 C C . HIS A 1 86 ? 12.566 21.393 -12.324 1.00 94.94 86 HIS A C 1
ATOM 669 O O . HIS A 1 86 ? 13.531 22.162 -12.382 1.00 94.94 86 HIS A O 1
ATOM 675 N N . ASN A 1 87 ? 12.658 20.064 -12.418 1.00 92.38 87 ASN A N 1
ATOM 676 C CA . ASN A 1 87 ? 13.903 19.317 -12.595 1.00 92.38 87 ASN A CA 1
ATOM 677 C C . ASN A 1 87 ? 14.506 19.450 -14.006 1.00 92.38 87 ASN A C 1
ATOM 679 O O . ASN A 1 87 ? 15.682 19.142 -14.200 1.00 92.38 87 ASN A O 1
ATOM 683 N N . MET A 1 88 ? 13.742 19.949 -14.983 1.00 95.06 88 MET A N 1
ATOM 684 C CA . MET A 1 88 ? 14.255 20.267 -16.316 1.00 95.06 88 MET A CA 1
ATOM 685 C C . MET A 1 88 ? 15.189 21.491 -16.308 1.00 95.06 88 MET A C 1
ATOM 687 O O . MET A 1 88 ? 14.987 22.472 -15.585 1.00 95.06 88 MET A O 1
ATOM 691 N N . ASN A 1 89 ? 16.203 21.464 -17.169 1.00 94.94 89 ASN A N 1
ATOM 692 C CA . ASN A 1 89 ? 17.066 22.600 -17.465 1.00 94.94 89 ASN A CA 1
ATOM 693 C C . ASN A 1 89 ? 16.353 23.647 -18.346 1.00 94.94 89 ASN A C 1
ATOM 695 O O . ASN A 1 89 ? 15.252 23.429 -18.852 1.00 94.94 89 ASN A O 1
ATOM 699 N N . GLU A 1 90 ? 16.987 24.804 -18.542 1.00 95.56 90 GLU A N 1
ATOM 700 C CA . GLU A 1 90 ? 16.389 25.925 -19.284 1.00 95.56 90 GLU A CA 1
ATOM 701 C C . GLU A 1 90 ? 16.092 25.600 -20.758 1.00 95.56 90 GLU A C 1
ATOM 703 O O . GLU A 1 90 ? 15.113 26.099 -21.313 1.00 95.56 90 GLU A O 1
ATOM 708 N N . ILE A 1 91 ? 16.896 24.736 -21.389 1.00 93.25 91 ILE A N 1
ATOM 709 C CA . ILE A 1 91 ? 16.677 24.303 -22.774 1.00 93.25 91 ILE A CA 1
ATOM 710 C C . ILE A 1 91 ? 15.403 23.461 -22.839 1.00 93.25 91 ILE A C 1
ATOM 712 O O . ILE A 1 91 ? 14.496 23.791 -23.599 1.00 93.25 91 ILE A O 1
ATOM 716 N N . GLN A 1 92 ? 15.300 22.427 -22.004 1.00 97.12 92 GLN A N 1
ATOM 717 C CA . GLN A 1 92 ? 14.120 21.566 -21.907 1.00 97.12 92 GLN A CA 1
ATOM 718 C C . GLN A 1 92 ? 12.855 22.389 -21.622 1.00 97.12 92 GLN A C 1
ATOM 720 O O . GLN A 1 92 ? 11.876 22.279 -22.359 1.00 97.12 92 GLN A O 1
ATOM 725 N N . LYS A 1 93 ? 12.895 23.285 -20.623 1.00 97.44 93 LYS A N 1
ATOM 726 C CA . LYS A 1 93 ? 11.763 24.160 -20.264 1.00 97.44 93 LYS A CA 1
ATOM 727 C C . LYS A 1 93 ? 11.288 25.018 -21.435 1.00 97.44 93 LYS A C 1
ATOM 729 O O . LYS A 1 93 ? 10.085 25.181 -21.606 1.00 97.44 93 LYS A O 1
ATOM 734 N N . SER A 1 94 ? 12.201 25.508 -22.281 1.00 96.75 94 SER A N 1
ATOM 735 C CA . SER A 1 94 ? 11.840 26.297 -23.471 1.00 96.75 94 SER A CA 1
ATOM 736 C C . SER A 1 94 ? 11.014 25.523 -24.513 1.00 96.75 94 SER A C 1
ATOM 738 O O . SER A 1 94 ? 10.336 26.141 -25.334 1.00 96.75 94 SER A O 1
ATOM 740 N N . TYR A 1 95 ? 11.030 24.185 -24.456 1.00 97.25 95 TYR A N 1
ATOM 741 C CA . TYR A 1 95 ? 10.253 23.298 -25.325 1.00 97.25 95 TYR A CA 1
ATOM 742 C C . TYR A 1 95 ? 8.964 22.768 -24.673 1.00 97.25 95 TYR A C 1
ATOM 744 O O . TYR A 1 95 ? 8.178 22.099 -25.346 1.00 97.25 95 TYR A O 1
ATOM 752 N N . VAL A 1 96 ? 8.694 23.067 -23.398 1.00 97.25 96 VAL A N 1
ATOM 753 C CA . VAL A 1 96 ? 7.434 22.693 -22.735 1.00 97.25 96 VAL A CA 1
ATOM 754 C C . VAL A 1 96 ? 6.391 23.776 -23.001 1.00 97.25 96 VAL A C 1
ATOM 756 O O . VAL A 1 96 ? 6.419 24.855 -22.415 1.00 97.25 96 VAL A O 1
ATOM 759 N N . LEU A 1 97 ? 5.454 23.494 -23.903 1.00 95.25 97 LEU A N 1
ATOM 760 C CA . LEU A 1 97 ? 4.473 24.467 -24.393 1.00 95.25 97 LEU A CA 1
ATOM 761 C C . LEU A 1 97 ? 3.139 24.396 -23.639 1.00 95.25 97 LEU A C 1
ATOM 763 O O . LEU A 1 97 ? 2.392 25.372 -23.611 1.00 95.25 97 LEU A O 1
ATOM 767 N N . ASN A 1 98 ? 2.852 23.258 -23.001 1.00 94.62 98 ASN A N 1
ATOM 768 C CA . ASN A 1 98 ? 1.534 22.961 -22.438 1.00 94.62 98 ASN A CA 1
ATOM 769 C C . ASN A 1 98 ? 1.434 23.172 -20.921 1.00 94.62 98 ASN A C 1
ATOM 771 O O . ASN A 1 98 ? 0.387 22.897 -20.337 1.00 94.62 98 ASN A O 1
ATOM 775 N N . ILE A 1 99 ? 2.484 23.688 -20.272 1.00 94.44 99 ILE A N 1
ATOM 776 C CA . ILE A 1 99 ? 2.554 23.799 -18.804 1.00 94.44 99 ILE A CA 1
ATOM 777 C C . ILE A 1 99 ? 1.401 24.615 -18.196 1.00 94.44 99 ILE A C 1
ATOM 779 O O . ILE A 1 99 ? 0.929 24.302 -17.108 1.00 94.44 99 ILE A O 1
ATOM 783 N N . ASN A 1 100 ? 0.869 25.597 -18.930 1.00 92.56 100 ASN A N 1
ATOM 784 C CA . ASN A 1 100 ? -0.240 26.437 -18.469 1.00 92.56 100 ASN A CA 1
ATOM 785 C C . ASN A 1 100 ? -1.544 25.649 -18.236 1.00 92.56 100 ASN A C 1
ATOM 787 O O . ASN A 1 100 ? -2.369 26.067 -17.430 1.00 92.56 100 ASN A O 1
ATOM 791 N N . ARG A 1 101 ? -1.725 24.477 -18.870 1.00 94.19 101 ARG A N 1
ATOM 792 C CA . ARG A 1 101 ? -2.892 23.602 -18.631 1.00 94.19 101 ARG A CA 1
ATOM 793 C C . ARG A 1 101 ? -2.961 23.080 -17.193 1.00 94.19 101 ARG A C 1
ATOM 795 O O . ARG A 1 101 ? -4.021 22.648 -16.746 1.00 94.19 101 ARG A O 1
ATOM 802 N N . ILE A 1 102 ? -1.845 23.104 -16.462 1.00 93.88 102 ILE A N 1
ATOM 803 C CA . ILE A 1 102 ? -1.788 22.643 -15.072 1.00 93.88 102 ILE A CA 1
ATOM 804 C C . ILE A 1 102 ? -2.642 23.515 -14.151 1.00 93.88 102 ILE A C 1
ATOM 806 O O . ILE A 1 102 ? -3.210 22.993 -13.194 1.00 93.88 102 ILE A O 1
ATOM 810 N N . GLU A 1 103 ? -2.817 24.801 -14.462 1.00 91.56 103 GLU A N 1
ATOM 811 C CA . GLU A 1 103 ? -3.713 25.677 -13.701 1.00 91.56 103 GLU A CA 1
ATOM 812 C C . GLU A 1 103 ? -5.174 25.217 -13.816 1.00 91.56 103 GLU A C 1
ATOM 814 O O . GLU A 1 103 ? -5.865 25.092 -12.803 1.00 91.56 103 GLU A O 1
ATOM 819 N N . ASP A 1 104 ? -5.623 24.868 -15.025 1.00 92.19 104 ASP A N 1
ATOM 820 C CA . ASP A 1 104 ? -6.977 24.354 -15.259 1.00 92.19 104 ASP A CA 1
ATOM 821 C C . ASP A 1 104 ? -7.201 23.016 -14.542 1.00 92.19 104 ASP A C 1
ATOM 823 O O . ASP A 1 104 ? -8.238 22.804 -13.905 1.00 92.19 104 ASP A O 1
ATOM 827 N N . ILE A 1 105 ? -6.210 22.121 -14.597 1.00 93.56 105 ILE A N 1
ATOM 828 C CA . ILE A 1 105 ? -6.231 20.840 -13.878 1.00 93.56 105 ILE A CA 1
ATOM 829 C C . ILE A 1 105 ? -6.325 21.085 -12.367 1.00 93.56 105 ILE A C 1
ATOM 831 O O . ILE A 1 105 ? -7.148 20.470 -11.685 1.00 93.56 105 ILE A O 1
ATOM 835 N N . HIS A 1 106 ? -5.537 22.021 -11.839 1.00 91.12 106 HIS A N 1
ATOM 836 C CA . HIS A 1 106 ? -5.552 22.373 -10.423 1.00 91.12 106 HIS A CA 1
ATOM 837 C C . HIS A 1 106 ? -6.924 22.902 -9.972 1.00 91.12 106 HIS A C 1
ATOM 839 O O . HIS A 1 106 ? -7.425 22.521 -8.909 1.00 91.12 106 HIS A O 1
ATOM 845 N N . VAL A 1 107 ? -7.579 23.730 -10.793 1.00 92.00 107 VAL A N 1
ATOM 846 C CA . VAL A 1 107 ? -8.944 24.212 -10.528 1.00 92.00 107 VAL A CA 1
ATOM 847 C C . VAL A 1 107 ? -9.944 23.052 -10.479 1.00 92.00 107 VAL A C 1
ATOM 849 O O . VAL A 1 107 ? -10.768 22.999 -9.561 1.00 92.00 107 VAL A O 1
ATOM 852 N N . GLN A 1 108 ? -9.859 22.101 -11.413 1.00 93.38 108 GLN A N 1
ATOM 853 C CA . GLN A 1 108 ? -10.729 20.920 -11.425 1.00 93.38 108 GLN A CA 1
ATOM 854 C C . GLN A 1 108 ? -10.525 20.044 -10.181 1.00 93.38 108 GLN A C 1
ATOM 856 O O . GLN A 1 108 ? -11.501 19.674 -9.526 1.00 93.38 108 GLN A O 1
ATOM 861 N N . LEU A 1 109 ? -9.274 19.776 -9.794 1.00 91.44 109 LEU A N 1
ATOM 862 C CA . LEU A 1 109 ? -8.953 19.013 -8.582 1.00 91.44 109 LEU A CA 1
ATOM 863 C C . LEU A 1 109 ? -9.495 19.687 -7.318 1.00 91.44 109 LEU A C 1
ATOM 865 O O . LEU A 1 109 ? -10.081 19.028 -6.459 1.00 91.44 109 LEU A O 1
ATOM 869 N N . LYS A 1 110 ? -9.388 21.016 -7.217 1.00 89.75 110 LYS A N 1
ATOM 870 C CA . LYS A 1 110 ? -9.949 21.776 -6.091 1.00 89.75 110 LYS A CA 1
ATOM 871 C C . LYS A 1 110 ? -11.477 21.671 -6.013 1.00 89.75 110 LYS A C 1
ATOM 873 O O . LYS A 1 110 ? -12.039 21.602 -4.914 1.00 89.75 110 LYS A O 1
ATOM 878 N N . HIS A 1 111 ? -12.156 21.638 -7.160 1.00 91.19 111 HIS A N 1
ATOM 879 C CA . HIS A 1 111 ? -13.598 21.409 -7.207 1.00 91.19 111 HIS A CA 1
ATOM 880 C C . HIS A 1 111 ? -13.957 19.995 -6.726 1.00 91.19 111 HIS A C 1
ATOM 882 O O . HIS A 1 111 ? -14.821 19.848 -5.860 1.00 91.19 111 HIS A O 1
ATOM 888 N N . LEU A 1 112 ? -13.241 18.973 -7.203 1.00 90.31 112 LEU A N 1
ATOM 889 C CA . LEU A 1 112 ? -13.428 17.583 -6.771 1.00 90.31 112 LEU A CA 1
ATOM 890 C C . LEU A 1 112 ? -13.173 17.406 -5.270 1.00 90.31 112 LEU A C 1
ATOM 892 O O . LEU A 1 112 ? -13.935 16.715 -4.597 1.00 90.31 112 LEU A O 1
ATOM 896 N N . GLN A 1 113 ? -12.172 18.092 -4.717 1.00 87.94 113 GLN A N 1
ATOM 897 C CA . GLN A 1 113 ? -11.915 18.083 -3.278 1.00 87.94 113 GLN A CA 1
ATOM 898 C C . GLN A 1 113 ? -13.085 18.678 -2.482 1.00 87.94 113 GLN A C 1
ATOM 900 O O . GLN A 1 113 ? -13.483 18.126 -1.457 1.00 87.94 113 GLN A O 1
ATOM 905 N N . SER A 1 114 ? -13.686 19.767 -2.971 1.00 89.00 114 SER A N 1
ATOM 906 C CA . SER A 1 114 ? -14.896 20.345 -2.362 1.00 89.00 114 SER A CA 1
ATOM 907 C C . SER A 1 114 ? -16.076 19.365 -2.403 1.00 89.00 114 SER A C 1
ATOM 909 O O . SER A 1 114 ? -16.797 19.219 -1.417 1.00 89.00 114 SER A O 1
ATOM 911 N N . MET A 1 115 ? -16.260 18.654 -3.522 1.00 88.31 115 MET A N 1
ATOM 912 C CA . MET A 1 115 ? -17.297 17.623 -3.644 1.00 88.31 115 MET A CA 1
ATOM 913 C C . MET A 1 115 ? -17.059 16.451 -2.687 1.00 88.31 115 MET A C 1
ATOM 915 O O . MET A 1 115 ? -18.000 15.991 -2.043 1.00 88.31 115 MET A O 1
ATOM 919 N N . LYS A 1 116 ? -15.806 15.998 -2.547 1.00 87.31 116 LYS A N 1
ATOM 920 C CA . LYS A 1 116 ? -15.420 14.940 -1.604 1.00 87.31 116 LYS A CA 1
ATOM 921 C C . LYS A 1 116 ? -15.781 15.323 -0.168 1.00 87.31 116 LYS A C 1
ATOM 923 O O . LYS A 1 116 ? -16.373 14.516 0.538 1.00 87.31 116 LYS A O 1
ATOM 928 N N . GLN A 1 117 ? -15.499 16.562 0.240 1.00 88.62 117 GLN A N 1
ATOM 929 C CA . GLN A 1 117 ? -15.868 17.067 1.568 1.00 88.62 117 GLN A CA 1
ATOM 930 C C . GLN A 1 117 ? -17.384 17.054 1.803 1.00 88.62 117 GLN A C 1
ATOM 932 O O . GLN A 1 117 ? -17.833 16.744 2.903 1.00 88.62 117 GLN A O 1
ATOM 937 N N . GLU A 1 118 ? -18.184 17.374 0.787 1.00 91.19 118 GLU A N 1
ATOM 938 C CA . GLU A 1 118 ? -19.643 17.347 0.907 1.00 91.19 118 GLU A CA 1
ATOM 939 C C . GLU A 1 118 ? -20.200 15.918 0.956 1.00 91.19 118 GLU A C 1
ATOM 941 O O . GLU A 1 118 ? -21.067 15.615 1.776 1.00 91.19 118 GLU A O 1
ATOM 946 N N . ASN A 1 119 ? -19.659 15.015 0.135 1.00 92.00 119 ASN A N 1
ATOM 947 C CA . ASN A 1 119 ? -19.987 13.590 0.197 1.00 92.00 119 ASN A CA 1
ATOM 948 C C . ASN A 1 119 ? -19.658 13.003 1.572 1.00 92.00 119 ASN A C 1
ATOM 950 O O . ASN A 1 119 ? -20.480 12.297 2.156 1.00 92.00 119 ASN A O 1
ATOM 954 N N . PHE A 1 120 ? -18.500 13.364 2.117 1.00 92.62 120 PHE A N 1
ATOM 955 C CA . PHE A 1 120 ? -18.067 12.924 3.432 1.00 92.62 120 PHE A CA 1
ATOM 956 C C . PHE A 1 120 ? -19.018 13.380 4.547 1.00 92.62 120 PHE A C 1
ATOM 958 O O . PHE A 1 120 ? -19.388 12.581 5.403 1.00 92.62 120 PHE A O 1
ATOM 965 N N . LYS A 1 121 ? -19.499 14.633 4.520 1.00 93.94 121 LYS A N 1
ATOM 966 C CA . LYS A 1 121 ? -20.491 15.116 5.502 1.00 93.94 121 LYS A CA 1
ATOM 967 C C . LYS A 1 121 ? -21.777 14.290 5.484 1.00 93.94 121 LYS A C 1
ATOM 969 O O . LYS A 1 121 ? -22.263 13.922 6.548 1.00 93.94 121 LYS A O 1
ATOM 974 N N . LYS A 1 122 ? -22.299 13.965 4.297 1.00 95.75 122 LYS A N 1
ATOM 975 C CA . LYS A 1 122 ? -23.503 13.127 4.155 1.00 95.75 122 LYS A CA 1
ATOM 976 C C . LYS A 1 122 ? -23.281 11.715 4.688 1.00 95.75 122 LYS A C 1
ATOM 978 O O . LYS A 1 122 ? -24.125 11.184 5.402 1.00 95.75 122 LYS A O 1
ATOM 983 N N . ALA A 1 123 ? -22.121 11.127 4.399 1.00 96.12 123 ALA A N 1
ATOM 984 C CA . ALA A 1 123 ? -21.754 9.832 4.958 1.00 96.12 123 ALA A CA 1
ATOM 985 C C . ALA A 1 123 ? -21.691 9.882 6.494 1.00 96.12 123 ALA A C 1
ATOM 987 O O . ALA A 1 123 ? -22.266 9.023 7.158 1.00 96.12 123 ALA A O 1
ATOM 988 N N . LYS A 1 124 ? -21.099 10.938 7.071 1.00 93.88 124 LYS A N 1
ATOM 989 C CA . LYS A 1 124 ? -21.035 11.162 8.526 1.00 93.88 124 LYS A CA 1
ATOM 990 C C . LYS A 1 124 ? -22.412 11.310 9.176 1.00 93.88 124 LYS A C 1
ATOM 992 O O . LYS A 1 124 ? -22.582 10.911 10.327 1.00 93.88 124 LYS A O 1
ATOM 997 N N . GLU A 1 125 ? -23.404 11.867 8.483 1.00 95.19 125 GLU A N 1
ATOM 998 C CA . GLU A 1 125 ? -24.786 11.908 8.984 1.00 95.19 125 GLU A CA 1
ATOM 999 C C . GLU A 1 125 ? -25.367 10.500 9.140 1.00 95.19 125 GLU A C 1
ATOM 1001 O O . GLU A 1 125 ? -25.960 10.198 10.177 1.00 95.19 125 GLU A O 1
ATOM 1006 N N . VAL A 1 126 ? -25.136 9.619 8.162 1.00 97.06 126 VAL A N 1
ATOM 1007 C CA . VAL A 1 126 ? -25.576 8.218 8.225 1.00 97.06 126 VAL A CA 1
ATOM 1008 C C . VAL A 1 126 ? -24.758 7.407 9.228 1.00 97.06 126 VAL A C 1
ATOM 1010 O O . VAL A 1 126 ? -25.351 6.650 9.992 1.00 97.06 126 VAL A O 1
ATOM 1013 N N . GLN A 1 127 ? -23.440 7.610 9.327 1.00 94.31 127 GLN A N 1
ATOM 1014 C CA . GLN A 1 127 ? -22.628 6.976 10.375 1.00 94.31 127 GLN A CA 1
ATOM 1015 C C . GLN A 1 127 ? -23.182 7.293 11.769 1.00 94.31 127 GLN A C 1
ATOM 1017 O O . GLN A 1 127 ? -23.395 6.377 12.556 1.00 94.31 127 GLN A O 1
ATOM 1022 N N . LYS A 1 128 ? -23.545 8.556 12.038 1.00 91.06 128 LYS A N 1
ATOM 1023 C CA . LYS A 1 128 ? -24.193 8.957 13.299 1.00 91.06 128 LYS A CA 1
ATOM 1024 C C . LYS A 1 128 ? -25.562 8.310 13.510 1.00 91.06 128 LYS A C 1
ATOM 1026 O O . LYS A 1 128 ? -26.019 8.212 14.648 1.00 91.06 128 LYS A O 1
ATOM 1031 N N . LEU A 1 129 ? -26.288 7.964 12.448 1.00 93.88 129 LEU A N 1
ATOM 1032 C CA . LEU A 1 129 ? -27.530 7.197 12.573 1.00 93.88 129 LEU A CA 1
ATOM 1033 C C . LEU A 1 129 ? -27.227 5.749 12.967 1.00 93.88 129 LEU A C 1
ATOM 1035 O O . LEU A 1 129 ? -27.873 5.247 13.879 1.00 93.88 129 LEU A O 1
ATOM 1039 N N . ILE A 1 130 ? -26.217 5.128 12.353 1.00 94.00 130 ILE A N 1
ATOM 1040 C CA . ILE A 1 130 ? -25.756 3.772 12.688 1.00 94.00 130 ILE A CA 1
ATOM 1041 C C . ILE A 1 130 ? -25.248 3.709 14.134 1.00 94.00 130 ILE A C 1
ATOM 1043 O O . ILE A 1 130 ? -25.694 2.855 14.896 1.00 94.00 130 ILE A O 1
ATOM 1047 N N . ASP A 1 131 ? -24.413 4.660 14.559 1.00 87.88 131 ASP A N 1
ATOM 1048 C CA . ASP A 1 131 ? -23.862 4.698 15.921 1.00 87.88 131 ASP A CA 1
ATOM 1049 C C . ASP A 1 131 ? -24.972 4.732 16.984 1.00 87.88 131 ASP A C 1
ATOM 1051 O O . ASP A 1 131 ? -24.878 4.066 18.020 1.00 87.88 131 ASP A O 1
ATOM 1055 N N . ARG A 1 132 ? -26.048 5.485 16.707 1.00 86.38 132 ARG A N 1
ATOM 1056 C CA . ARG A 1 132 ? -27.191 5.694 17.613 1.00 86.38 132 ARG A CA 1
ATOM 1057 C C . ARG A 1 132 ? -28.247 4.597 17.557 1.00 86.38 132 ARG A C 1
ATOM 1059 O O . ARG A 1 132 ? -29.088 4.567 18.456 1.00 86.38 132 ARG A O 1
ATOM 1066 N N . MET A 1 133 ? -28.191 3.751 16.533 1.00 89.75 133 MET A N 1
ATOM 1067 C CA . MET A 1 133 ? -29.204 2.759 16.216 1.00 89.75 133 MET A CA 1
ATOM 1068 C C . MET A 1 133 ? -29.387 1.754 17.355 1.00 89.75 133 MET A C 1
ATOM 1070 O O . MET A 1 133 ? -28.429 1.115 17.803 1.00 89.75 133 MET A O 1
ATOM 1074 N N . GLU A 1 134 ? -30.630 1.556 17.785 1.00 87.12 134 GLU A N 1
ATOM 1075 C CA . GLU A 1 134 ? -31.006 0.414 18.613 1.00 87.12 134 GLU A CA 1
ATOM 1076 C C . GLU A 1 134 ? -31.441 -0.769 17.745 1.00 87.12 134 GLU A C 1
ATOM 1078 O O . GLU A 1 134 ? -31.907 -0.619 16.613 1.00 87.12 134 GLU A O 1
ATOM 1083 N N . ILE A 1 135 ? -31.321 -1.980 18.294 1.00 89.00 135 ILE A N 1
ATOM 1084 C CA . ILE A 1 135 ? -31.717 -3.218 17.610 1.00 89.00 135 ILE A CA 1
ATOM 1085 C C . ILE A 1 135 ? -33.240 -3.389 17.716 1.00 89.00 135 ILE A C 1
ATOM 1087 O O . ILE A 1 135 ? -33.763 -4.310 18.341 1.00 89.00 135 ILE A O 1
ATOM 1091 N N . MET A 1 136 ? -33.956 -2.441 17.117 1.00 91.00 136 MET A N 1
ATOM 1092 C CA . MET A 1 136 ? -35.401 -2.425 16.937 1.00 91.00 136 MET A CA 1
ATOM 1093 C C . MET A 1 136 ? -35.704 -2.435 15.444 1.00 91.00 136 MET A C 1
ATOM 1095 O O . MET A 1 136 ? -35.146 -1.641 14.689 1.00 91.00 136 MET A O 1
ATOM 1099 N N . GLU A 1 137 ? -36.629 -3.292 15.011 1.00 94.00 137 GLU A N 1
ATOM 1100 C CA . GLU A 1 137 ? -36.921 -3.491 13.584 1.00 94.00 137 GLU A CA 1
ATOM 1101 C C . GLU A 1 137 ? -37.232 -2.184 12.837 1.00 94.00 137 GLU A C 1
ATOM 1103 O O . GLU A 1 137 ? -36.762 -1.985 11.718 1.00 94.00 137 GLU A O 1
ATOM 1108 N N . SER A 1 138 ? -37.982 -1.269 13.455 1.00 94.69 138 SER A N 1
ATOM 1109 C CA . SER A 1 138 ? -38.307 0.032 12.863 1.00 94.69 138 SER A CA 1
ATOM 1110 C C . SER A 1 138 ? -37.089 0.938 12.684 1.00 94.69 138 SER A C 1
ATOM 1112 O O . SER A 1 138 ? -36.993 1.636 11.678 1.00 94.69 138 SER A O 1
ATOM 1114 N N . GLU A 1 139 ? -36.169 0.940 13.648 1.00 94.38 139 GLU A N 1
ATOM 1115 C CA . GLU A 1 139 ? -34.998 1.814 13.628 1.00 94.38 139 GLU A CA 1
ATOM 1116 C C . GLU A 1 139 ? -33.952 1.292 12.648 1.00 94.38 139 GLU A C 1
ATOM 1118 O O . GLU A 1 139 ? -33.533 2.035 11.765 1.00 94.38 139 GLU A O 1
ATOM 1123 N N . VAL A 1 140 ? -33.647 -0.009 12.700 1.00 96.06 140 VAL A N 1
ATOM 1124 C CA . VAL A 1 140 ? -32.737 -0.662 11.747 1.00 96.06 140 VAL A CA 1
ATOM 1125 C C . VAL A 1 140 ? -33.208 -0.449 10.304 1.00 96.06 140 VAL A C 1
ATOM 1127 O O . VAL A 1 140 ? -32.420 -0.052 9.448 1.00 96.06 140 VAL A O 1
ATOM 1130 N N . LYS A 1 141 ? -34.514 -0.598 10.025 1.00 96.75 141 LYS A N 1
ATOM 1131 C CA . LYS A 1 141 ? -35.087 -0.307 8.696 1.00 96.75 141 LYS A CA 1
ATOM 1132 C C . LYS A 1 141 ? -34.966 1.166 8.295 1.00 96.75 141 LYS A C 1
ATOM 1134 O O . LYS A 1 141 ? -34.741 1.457 7.118 1.00 96.75 141 LYS A O 1
ATOM 1139 N N . SER A 1 142 ? -35.119 2.093 9.240 1.00 97.12 142 SER A N 1
ATOM 1140 C CA . SER A 1 142 ? -34.958 3.528 8.980 1.00 97.12 142 SER A CA 1
ATOM 1141 C C . SER A 1 142 ? -33.509 3.876 8.640 1.00 97.12 142 SER A C 1
ATOM 1143 O O . SER A 1 142 ? -33.270 4.600 7.677 1.00 97.12 142 SER A O 1
ATOM 1145 N N . VAL A 1 143 ? -32.544 3.344 9.396 1.00 97.88 143 VAL A N 1
ATOM 1146 C CA . VAL A 1 143 ? -31.110 3.559 9.150 1.00 97.88 143 VAL A CA 1
ATOM 1147 C C . VAL A 1 143 ? -30.691 2.936 7.821 1.00 97.88 143 VAL A C 1
ATOM 1149 O O . VAL A 1 143 ? -30.028 3.599 7.027 1.00 97.88 143 VAL A O 1
ATOM 1152 N N . ARG A 1 144 ? -31.157 1.716 7.518 1.00 98.06 144 ARG A N 1
ATOM 1153 C CA . ARG A 1 144 ? -30.980 1.095 6.199 1.00 98.06 144 ARG A CA 1
ATOM 1154 C C . ARG A 1 144 ? -31.516 1.982 5.082 1.00 98.06 144 ARG A C 1
ATOM 1156 O O . ARG A 1 144 ? -30.818 2.193 4.101 1.00 98.06 144 ARG A O 1
ATOM 1163 N N . SER A 1 145 ? -32.717 2.535 5.232 1.00 98.12 145 SER A N 1
ATOM 1164 C CA . SER A 1 145 ? -33.299 3.417 4.210 1.00 98.12 145 SER A CA 1
ATOM 1165 C C . SER A 1 145 ? -32.434 4.663 3.980 1.00 98.12 145 SER A C 1
ATOM 1167 O O . SER A 1 145 ? -32.125 4.975 2.836 1.00 98.12 145 SER A O 1
ATOM 1169 N N . ALA A 1 146 ? -31.960 5.310 5.051 1.00 98.38 146 ALA A N 1
ATOM 1170 C CA . ALA A 1 146 ? -31.050 6.455 4.950 1.00 98.38 146 ALA A CA 1
ATOM 1171 C C . ALA A 1 146 ? -29.711 6.089 4.283 1.00 98.38 146 ALA A C 1
ATOM 1173 O O . ALA A 1 146 ? -29.181 6.858 3.487 1.00 98.38 146 ALA A O 1
ATOM 1174 N N . TYR A 1 147 ? -29.175 4.899 4.569 1.00 98.19 147 TYR A N 1
ATOM 1175 C CA . TYR A 1 147 ? -27.985 4.388 3.893 1.00 98.19 147 TYR A CA 1
ATOM 1176 C C . TYR A 1 147 ? -28.236 4.134 2.400 1.00 98.19 147 TYR A C 1
ATOM 1178 O O . TYR A 1 147 ? -27.391 4.469 1.575 1.00 98.19 147 TYR A O 1
ATOM 1186 N N . GLU A 1 148 ? -29.392 3.583 2.019 1.00 98.06 148 GLU A N 1
ATOM 1187 C CA . GLU A 1 148 ? -29.730 3.335 0.611 1.00 98.06 148 GLU A CA 1
ATOM 1188 C C . GLU A 1 148 ? -29.951 4.614 -0.211 1.00 98.06 148 GLU A C 1
ATOM 1190 O O . GLU A 1 148 ? -29.783 4.584 -1.429 1.00 98.06 148 GLU A O 1
ATOM 1195 N N . GLU A 1 149 ? -30.264 5.739 0.434 1.00 98.06 149 GLU A N 1
ATOM 1196 C CA . GLU A 1 149 ? -30.341 7.057 -0.213 1.00 98.06 149 GLU A CA 1
ATOM 1197 C C . GLU A 1 149 ? -28.960 7.642 -0.567 1.00 98.06 149 GLU A C 1
ATOM 1199 O O . GLU A 1 149 ? -28.869 8.554 -1.395 1.00 98.06 149 GLU A O 1
ATOM 1204 N N . LEU A 1 150 ? -27.877 7.123 0.025 1.00 98.06 150 LEU A N 1
ATOM 1205 C CA . LEU A 1 150 ? -26.517 7.544 -0.296 1.00 98.06 150 LEU A CA 1
ATOM 1206 C C . LEU A 1 150 ? -26.080 7.049 -1.681 1.00 98.06 150 LEU A C 1
ATOM 1208 O O . LEU A 1 150 ? -26.360 5.926 -2.106 1.00 98.06 150 LEU A O 1
ATOM 1212 N N . THR A 1 151 ? -25.288 7.876 -2.364 1.00 95.94 151 THR A N 1
ATOM 1213 C CA . THR A 1 151 ? -24.554 7.456 -3.571 1.00 95.94 151 THR A CA 1
ATOM 1214 C C . THR A 1 151 ? -23.508 6.385 -3.239 1.00 95.94 151 THR A C 1
ATOM 1216 O O . THR A 1 151 ? -23.075 6.274 -2.094 1.00 95.94 151 THR A O 1
ATOM 1219 N N . SER A 1 152 ? -23.045 5.629 -4.241 1.00 93.50 152 SER A N 1
ATOM 1220 C CA . SER A 1 152 ? -22.014 4.594 -4.042 1.00 93.50 152 SER A CA 1
ATOM 1221 C C . SER A 1 152 ? -20.736 5.145 -3.385 1.00 93.50 152 SER A C 1
ATOM 1223 O O . SER A 1 152 ? -20.223 4.534 -2.450 1.00 93.50 152 SER A O 1
ATOM 1225 N N . ASP A 1 153 ? -20.279 6.333 -3.790 1.00 90.81 153 ASP A N 1
ATOM 1226 C CA . ASP A 1 153 ? -19.092 6.978 -3.205 1.00 90.81 153 ASP A CA 1
ATOM 1227 C C . ASP A 1 153 ? -19.317 7.390 -1.746 1.00 90.81 153 ASP A C 1
ATOM 1229 O O . ASP A 1 153 ? -18.440 7.229 -0.902 1.00 90.81 153 ASP A O 1
ATOM 1233 N N . GLN A 1 154 ? -20.512 7.897 -1.427 1.00 95.62 154 GLN A N 1
ATOM 1234 C CA . GLN A 1 154 ? -20.878 8.249 -0.052 1.00 95.62 154 GLN A CA 1
ATOM 1235 C C . GLN A 1 154 ? -20.985 7.003 0.831 1.00 95.62 154 GLN A C 1
ATOM 1237 O O . GLN A 1 154 ? -20.535 7.036 1.971 1.00 95.62 154 GLN A O 1
ATOM 1242 N N . LYS A 1 155 ? -21.532 5.896 0.312 1.00 95.81 155 LYS A N 1
ATOM 1243 C CA . LYS A 1 155 ? -21.620 4.614 1.029 1.00 95.81 155 LYS A CA 1
ATOM 1244 C C . LYS A 1 155 ? -20.244 4.089 1.445 1.00 95.81 155 LYS A C 1
ATOM 1246 O O . LYS A 1 155 ? -20.110 3.597 2.559 1.00 95.81 155 LYS A O 1
ATOM 1251 N N . ALA A 1 156 ? -19.222 4.251 0.604 1.00 94.19 156 ALA A N 1
ATOM 1252 C CA . ALA A 1 156 ? -17.850 3.850 0.931 1.00 94.19 156 ALA A CA 1
ATOM 1253 C C . ALA A 1 156 ? -17.190 4.709 2.018 1.00 94.19 156 ALA A C 1
ATOM 1255 O O . ALA A 1 156 ? -16.231 4.281 2.647 1.00 94.19 156 ALA A O 1
ATOM 1256 N N . MET A 1 157 ? -17.720 5.905 2.274 1.00 95.19 157 MET A N 1
ATOM 1257 C CA . MET A 1 157 ? -17.304 6.759 3.389 1.00 95.19 157 MET A CA 1
ATOM 1258 C C . MET A 1 157 ? -18.074 6.439 4.688 1.00 95.19 157 MET A C 1
ATOM 1260 O O . MET A 1 157 ? -17.885 7.112 5.696 1.00 95.19 157 MET A O 1
ATOM 1264 N N . VAL A 1 158 ? -18.950 5.426 4.704 1.00 95.81 158 VAL A N 1
ATOM 1265 C CA . VAL A 1 158 ? -19.645 4.958 5.917 1.00 95.81 158 VAL A CA 1
ATOM 1266 C C . VAL A 1 158 ? -18.835 3.831 6.570 1.00 95.81 158 VAL A C 1
ATOM 1268 O O . VAL A 1 158 ? -19.182 2.656 6.496 1.00 95.81 158 VAL A O 1
ATOM 1271 N N . GLY A 1 159 ? -17.736 4.192 7.234 1.00 92.31 159 GLY A N 1
ATOM 1272 C CA . GLY A 1 159 ? -16.802 3.254 7.882 1.00 92.31 159 GLY A CA 1
ATOM 1273 C C . GLY A 1 159 ? -17.385 2.305 8.949 1.00 92.31 159 GLY A C 1
ATOM 1274 O O . GLY A 1 159 ? -16.810 1.249 9.188 1.00 92.31 159 GLY A O 1
ATOM 1275 N N . ASN A 1 160 ? -18.542 2.608 9.553 1.00 92.62 160 ASN A N 1
ATOM 1276 C CA . ASN A 1 160 ? -19.206 1.745 10.545 1.00 92.62 160 ASN A CA 1
ATOM 1277 C C . ASN A 1 160 ? -20.348 0.895 9.948 1.00 92.62 160 ASN A C 1
ATOM 1279 O O . ASN A 1 160 ? -21.162 0.339 10.683 1.00 92.62 160 ASN A O 1
ATOM 1283 N N . TYR A 1 161 ? -20.423 0.755 8.620 1.00 95.06 161 TYR A N 1
ATOM 1284 C CA . TYR A 1 161 ? -21.499 0.021 7.944 1.00 95.06 161 TYR A CA 1
ATOM 1285 C C . TYR A 1 161 ? -21.675 -1.434 8.427 1.00 95.06 161 TYR A C 1
ATOM 1287 O O . TYR A 1 161 ? -22.799 -1.941 8.473 1.00 95.06 161 TYR A O 1
ATOM 1295 N N . LEU A 1 162 ? -20.597 -2.100 8.854 1.00 92.56 162 LEU A N 1
ATOM 1296 C CA . LEU A 1 162 ? -20.685 -3.455 9.406 1.00 92.56 162 LEU A CA 1
ATOM 1297 C C . LEU A 1 162 ? -21.574 -3.536 10.663 1.00 92.56 162 LEU A C 1
ATOM 1299 O O . LEU A 1 162 ? -22.224 -4.561 10.862 1.00 92.56 162 LEU A O 1
ATOM 1303 N N . GLU A 1 163 ? -21.694 -2.468 11.462 1.00 92.44 163 GLU A N 1
ATOM 1304 C CA . GLU A 1 163 ? -22.623 -2.430 12.605 1.00 92.44 163 GLU A CA 1
ATOM 1305 C C . GLU A 1 163 ? -24.090 -2.498 12.153 1.00 92.44 163 GLU A C 1
ATOM 1307 O O . GLU A 1 163 ? -24.909 -3.176 12.781 1.00 92.44 163 GLU A O 1
ATOM 1312 N N . LEU A 1 164 ? -24.427 -1.859 11.024 1.00 94.88 164 LEU A N 1
ATOM 1313 C CA . LEU A 1 164 ? -25.763 -1.951 10.434 1.00 94.88 164 LEU A CA 1
ATOM 1314 C C . LEU A 1 164 ? -26.079 -3.390 10.014 1.00 94.88 164 LEU A C 1
ATOM 1316 O O . LEU A 1 164 ? -27.130 -3.919 10.380 1.00 94.88 164 LEU A O 1
ATOM 1320 N N . LYS A 1 165 ? -25.144 -4.056 9.323 1.00 92.31 165 LYS A N 1
ATOM 1321 C CA . LYS A 1 165 ? -25.306 -5.466 8.927 1.00 92.31 165 LYS A CA 1
ATOM 1322 C C . LYS A 1 165 ? -25.464 -6.383 10.136 1.00 92.31 165 LYS A C 1
ATOM 1324 O O . LYS A 1 165 ? -26.315 -7.271 10.133 1.00 92.31 165 LYS A O 1
ATOM 1329 N N . GLN A 1 166 ? -24.672 -6.169 11.185 1.00 90.25 166 GLN A N 1
ATOM 1330 C CA . GLN A 1 166 ? -24.775 -6.951 12.417 1.00 90.25 166 GLN A CA 1
ATOM 1331 C C . GLN A 1 166 ? -26.154 -6.799 13.072 1.00 90.25 166 GLN A C 1
ATOM 1333 O O . GLN A 1 166 ? -26.759 -7.803 13.451 1.00 90.25 166 GLN A O 1
ATOM 1338 N N . ALA A 1 167 ? -26.699 -5.582 13.152 1.00 92.38 167 ALA A N 1
ATOM 1339 C CA . ALA A 1 167 ? -28.036 -5.363 13.705 1.00 92.38 167 ALA A CA 1
ATOM 1340 C C . ALA A 1 167 ? -29.140 -6.048 12.877 1.00 92.38 167 ALA A C 1
ATOM 1342 O O . ALA A 1 167 ? -30.052 -6.657 13.441 1.00 92.38 167 ALA A O 1
ATOM 1343 N N . GLU A 1 168 ? -29.049 -6.003 11.546 1.00 93.56 168 GLU A N 1
ATOM 1344 C CA . GLU A 1 168 ? -29.983 -6.693 10.643 1.00 93.56 168 GLU A CA 1
ATOM 1345 C C . GLU A 1 168 ? -29.938 -8.214 10.822 1.00 93.56 168 GLU A C 1
ATOM 1347 O O . GLU A 1 168 ? -30.977 -8.870 10.930 1.00 93.56 168 GLU A O 1
ATOM 1352 N N . ASN A 1 169 ? -28.734 -8.772 10.919 1.00 91.31 169 ASN A N 1
ATOM 1353 C CA . ASN A 1 169 ? -28.503 -10.189 11.182 1.00 91.31 169 ASN A CA 1
ATOM 1354 C C . ASN A 1 169 ? -29.110 -10.631 12.523 1.00 91.31 169 ASN A C 1
ATOM 1356 O O . ASN A 1 169 ? -29.788 -11.661 12.589 1.00 91.31 169 ASN A O 1
ATOM 1360 N N . MET A 1 170 ? -28.950 -9.822 13.577 1.00 90.69 170 MET A N 1
ATOM 1361 C CA . MET A 1 170 ? -29.556 -10.083 14.887 1.00 90.69 170 MET A CA 1
ATOM 1362 C C . MET A 1 170 ? -31.090 -10.104 14.833 1.00 90.69 170 MET A C 1
ATOM 1364 O O . MET A 1 170 ? -31.704 -11.002 15.412 1.00 90.69 170 MET A O 1
ATOM 1368 N N . LEU A 1 171 ? -31.721 -9.176 14.103 1.00 91.38 171 LEU A N 1
ATOM 1369 C CA . LEU A 1 171 ? -33.178 -9.172 13.908 1.00 91.38 171 LEU A CA 1
ATOM 1370 C C . LEU A 1 171 ? -33.666 -10.403 13.134 1.00 91.38 171 LEU A C 1
ATOM 1372 O O . LEU A 1 171 ? -34.681 -11.004 13.492 1.00 91.38 171 LEU A O 1
ATOM 1376 N N . ASN A 1 172 ? -32.916 -10.808 12.109 1.00 89.00 172 ASN A N 1
ATOM 1377 C CA . ASN A 1 172 ? -33.230 -11.970 11.278 1.00 89.00 172 ASN A CA 1
ATOM 1378 C C . ASN A 1 172 ? -32.877 -13.311 11.942 1.00 89.00 172 ASN A C 1
ATOM 1380 O O . ASN A 1 172 ? -33.192 -14.365 11.389 1.00 89.00 172 ASN A O 1
ATOM 1384 N N . ARG A 1 173 ? -32.249 -13.288 13.127 1.00 85.81 173 ARG A N 1
ATOM 1385 C CA . ARG A 1 173 ? -31.697 -14.463 13.826 1.00 85.81 173 ARG A CA 1
ATOM 1386 C C . ARG A 1 173 ? -30.697 -15.260 12.976 1.00 85.81 173 ARG A C 1
ATOM 1388 O O . ARG A 1 173 ? -30.487 -16.444 13.235 1.00 85.81 173 ARG A O 1
ATOM 1395 N N . ASP A 1 174 ? -30.073 -14.613 11.995 1.00 80.88 174 ASP A N 1
ATOM 1396 C CA . ASP A 1 174 ? -28.967 -15.169 11.216 1.00 80.88 174 ASP A CA 1
ATOM 1397 C C . ASP A 1 174 ? -27.660 -14.656 11.816 1.00 80.88 174 ASP A C 1
ATOM 1399 O O . ASP A 1 174 ? -27.094 -13.665 11.373 1.00 80.88 174 ASP A O 1
ATOM 1403 N N . LEU A 1 175 ? -27.222 -15.303 12.895 1.00 71.38 175 LEU A N 1
ATOM 1404 C CA . LEU A 1 175 ? -25.992 -14.944 13.609 1.00 71.38 175 LEU A CA 1
ATOM 1405 C C . LEU A 1 175 ? -24.752 -15.619 13.017 1.00 71.38 175 LEU A C 1
ATOM 1407 O O . LEU A 1 175 ? -23.683 -15.565 13.619 1.00 71.38 175 LEU A O 1
ATOM 1411 N N . SER A 1 176 ? -24.899 -16.298 11.881 1.00 68.38 176 SER A N 1
ATOM 1412 C CA . SER A 1 176 ? -23.801 -17.000 11.231 1.00 68.38 176 SER A CA 1
ATOM 1413 C C . SER A 1 176 ? -22.824 -15.951 10.694 1.00 68.38 176 SER A C 1
ATOM 1415 O O . SER A 1 176 ? -23.224 -15.174 9.822 1.00 68.38 176 SER A O 1
ATOM 1417 N N . PRO A 1 177 ? -21.562 -15.900 11.161 1.00 61.03 177 PRO A N 1
ATOM 1418 C CA . PRO A 1 177 ? -20.551 -15.083 10.508 1.00 61.03 177 PRO A CA 1
ATOM 1419 C C . PRO A 1 177 ? -20.421 -15.598 9.075 1.00 61.03 177 PRO A C 1
ATOM 1421 O O . PRO A 1 177 ? -20.065 -16.757 8.859 1.00 61.03 177 PRO A O 1
ATOM 1424 N N . LYS A 1 178 ? -20.801 -14.778 8.097 1.00 71.75 178 LYS A N 1
ATOM 1425 C CA . LYS A 1 178 ? -20.611 -15.102 6.685 1.00 71.75 178 LYS A CA 1
ATOM 1426 C C . LYS A 1 178 ? -19.411 -14.319 6.207 1.00 71.75 178 LYS A C 1
ATOM 1428 O O . LYS A 1 178 ? -19.508 -13.107 6.029 1.00 71.75 178 LYS A O 1
ATOM 1433 N N . SER A 1 179 ? -18.307 -15.028 6.015 1.00 81.75 179 SER A N 1
ATOM 1434 C CA . SER A 1 179 ? -17.126 -14.486 5.359 1.00 81.75 179 SER A CA 1
ATOM 1435 C C . SER A 1 179 ? -17.512 -13.947 3.979 1.00 81.75 179 SER A C 1
ATOM 1437 O O . SER A 1 179 ? -18.348 -14.564 3.302 1.00 81.75 179 SER A O 1
ATOM 1439 N N . PRO A 1 180 ? -16.968 -12.796 3.558 1.00 91.19 180 PRO A N 1
ATOM 1440 C CA . PRO A 1 180 ? -17.306 -12.237 2.261 1.00 91.19 180 PRO A CA 1
ATOM 1441 C C . PRO A 1 180 ? -16.899 -13.181 1.128 1.00 91.19 180 PRO A C 1
ATOM 1443 O O . PRO A 1 180 ? -15.772 -13.663 1.083 1.00 91.19 180 PRO A O 1
ATOM 1446 N N . SER A 1 181 ? -17.815 -13.444 0.195 1.00 92.56 181 SER A N 1
ATOM 1447 C CA . SER A 1 181 ? -17.586 -14.411 -0.888 1.00 92.56 181 SER A CA 1
ATOM 1448 C C . SER A 1 181 ? -16.744 -13.869 -2.044 1.00 92.56 181 SER A C 1
ATOM 1450 O O . SER A 1 181 ? -16.367 -14.636 -2.919 1.00 92.56 181 SER A O 1
ATOM 1452 N N . ASN A 1 182 ? -16.514 -12.556 -2.097 1.00 97.25 182 ASN A N 1
ATOM 1453 C CA . ASN A 1 182 ? -15.731 -11.882 -3.136 1.00 97.25 182 ASN A CA 1
ATOM 1454 C C . ASN A 1 182 ? -14.243 -11.729 -2.772 1.00 97.25 182 ASN A C 1
ATOM 1456 O O . ASN A 1 182 ? -13.487 -11.195 -3.579 1.00 97.25 182 ASN A O 1
ATOM 1460 N N . ILE A 1 183 ? -13.805 -12.206 -1.601 1.00 98.31 183 ILE A N 1
ATOM 1461 C CA . ILE A 1 183 ? -12.377 -12.328 -1.278 1.00 98.31 183 ILE A CA 1
ATOM 1462 C C . ILE A 1 183 ? -11.879 -13.640 -1.886 1.00 98.31 183 ILE A C 1
ATOM 1464 O O . ILE A 1 183 ? -12.022 -14.709 -1.297 1.00 98.31 183 ILE A O 1
ATOM 1468 N N . ALA A 1 184 ? -11.323 -13.563 -3.092 1.00 97.88 184 ALA A N 1
ATOM 1469 C CA . ALA A 1 184 ? -10.844 -14.729 -3.831 1.00 97.88 184 ALA A CA 1
ATOM 1470 C C . ALA A 1 184 ? -9.459 -15.190 -3.361 1.00 97.88 184 ALA A C 1
ATOM 1472 O O . ALA A 1 184 ? -9.163 -16.386 -3.369 1.00 97.88 184 ALA A O 1
ATOM 1473 N N . TYR A 1 185 ? -8.613 -14.247 -2.936 1.00 98.00 185 TYR A N 1
ATOM 1474 C CA . TYR A 1 185 ? -7.234 -14.509 -2.528 1.00 98.00 185 TYR A CA 1
ATOM 1475 C C . TYR A 1 185 ? -6.929 -13.843 -1.190 1.00 98.00 185 TYR A C 1
ATOM 1477 O O . TYR A 1 185 ? -7.293 -12.691 -0.963 1.00 98.00 185 TYR A O 1
ATOM 1485 N N . ALA A 1 186 ? -6.210 -14.540 -0.319 1.00 98.44 186 ALA A N 1
ATOM 1486 C CA . ALA A 1 186 ? -5.792 -13.989 0.961 1.00 98.44 186 ALA A CA 1
ATOM 1487 C C . ALA A 1 186 ? -4.386 -14.475 1.306 1.00 98.44 186 ALA A C 1
ATOM 1489 O O . ALA A 1 186 ? -4.093 -15.668 1.248 1.00 98.44 186 ALA A O 1
ATOM 1490 N N . GLY A 1 187 ? -3.502 -13.555 1.660 1.00 98.25 187 GLY A N 1
ATOM 1491 C CA . GLY A 1 187 ? -2.154 -13.898 2.065 1.00 98.25 187 GLY A CA 1
ATOM 1492 C C . GLY A 1 187 ? -1.302 -12.674 2.340 1.00 98.25 187 GLY A C 1
ATOM 1493 O O . GLY A 1 187 ? -1.773 -11.661 2.854 1.00 98.25 187 GLY A O 1
ATOM 1494 N N . THR A 1 188 ? -0.024 -12.773 2.010 1.00 98.12 188 THR A N 1
ATOM 1495 C CA . THR A 1 188 ? 0.970 -11.751 2.303 1.00 98.12 188 THR A CA 1
ATOM 1496 C C . THR A 1 188 ? 1.902 -11.514 1.121 1.00 98.12 188 THR A C 1
ATOM 1498 O O . THR A 1 188 ? 1.969 -12.306 0.179 1.00 98.12 188 THR A O 1
ATOM 1501 N N . ARG A 1 189 ? 2.611 -10.391 1.160 1.00 97.75 189 ARG A N 1
ATOM 1502 C CA . ARG A 1 189 ? 3.738 -10.090 0.288 1.00 97.75 189 ARG A CA 1
ATOM 1503 C C . ARG A 1 189 ? 5.038 -10.528 0.964 1.00 97.75 189 ARG A C 1
ATOM 1505 O O . ARG A 1 189 ? 5.236 -10.220 2.129 1.00 97.75 189 ARG A O 1
ATOM 1512 N N . SER A 1 190 ? 5.945 -11.159 0.224 1.00 96.94 190 SER A N 1
ATOM 1513 C CA . SER A 1 190 ? 7.301 -11.507 0.659 1.00 96.94 190 SER A CA 1
ATOM 1514 C C . SER A 1 190 ? 8.347 -10.738 -0.141 1.00 96.94 190 SER A C 1
ATOM 1516 O O . SER A 1 190 ? 8.320 -10.743 -1.373 1.00 96.94 190 SER A O 1
ATOM 1518 N N . SER A 1 191 ? 9.285 -10.105 0.560 1.00 95.31 191 SER A N 1
ATOM 1519 C CA . SER A 1 191 ? 10.481 -9.481 0.004 1.00 95.31 191 SER A CA 1
ATOM 1520 C C . SER A 1 191 ? 11.678 -9.691 0.931 1.00 95.31 191 SER A C 1
ATOM 1522 O O . SER A 1 191 ? 11.560 -9.648 2.160 1.00 95.31 191 SER A O 1
ATOM 1524 N N . ILE A 1 192 ? 12.872 -9.862 0.357 1.00 92.75 192 ILE A N 1
ATOM 1525 C CA . ILE A 1 192 ? 14.092 -10.120 1.139 1.00 92.75 192 ILE A CA 1
ATOM 1526 C C . ILE A 1 192 ? 14.413 -8.999 2.146 1.00 92.75 192 ILE A C 1
ATOM 1528 O O . ILE A 1 192 ? 15.073 -9.215 3.166 1.00 92.75 192 ILE A O 1
ATOM 1532 N N . TYR A 1 193 ? 13.924 -7.788 1.887 1.00 92.62 193 TYR A N 1
ATOM 1533 C CA . TYR A 1 193 ? 14.208 -6.594 2.672 1.00 92.62 193 TYR A CA 1
ATOM 1534 C C . TYR A 1 193 ? 13.072 -6.184 3.626 1.00 92.62 193 TYR A C 1
ATOM 1536 O O . TYR A 1 193 ? 13.341 -5.417 4.546 1.00 92.62 193 TYR A O 1
ATOM 1544 N N . GLY A 1 194 ? 11.843 -6.695 3.469 1.00 93.12 194 GLY A N 1
ATOM 1545 C CA . GLY A 1 194 ? 10.688 -6.226 4.246 1.00 93.12 194 GLY A CA 1
ATOM 1546 C C . GLY A 1 194 ? 10.558 -6.825 5.649 1.00 93.12 194 GLY A C 1
ATOM 1547 O O . GLY A 1 194 ? 10.266 -6.103 6.601 1.00 93.12 194 GLY A O 1
ATOM 1548 N N . ILE A 1 195 ? 10.840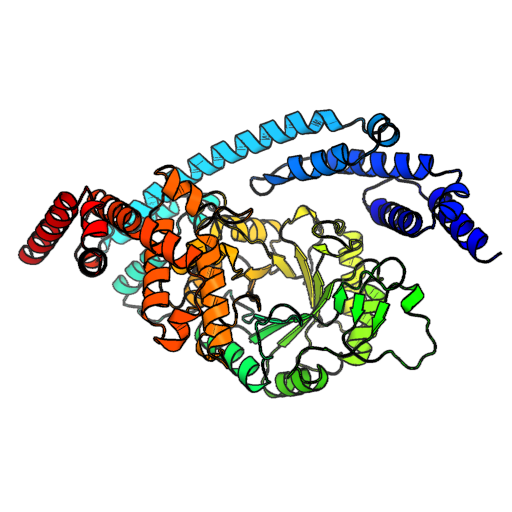 -8.124 5.811 1.00 93.69 195 ILE A N 1
ATOM 1549 C CA . ILE A 1 195 ? 10.730 -8.808 7.115 1.00 93.69 195 ILE A CA 1
ATOM 1550 C C . ILE A 1 195 ? 11.735 -8.224 8.119 1.00 93.69 195 ILE A C 1
ATOM 1552 O O . ILE A 1 195 ? 12.902 -8.019 7.799 1.00 93.69 195 ILE A O 1
ATOM 1556 N N . ARG A 1 196 ? 11.346 -7.983 9.369 1.00 89.75 196 ARG A N 1
ATOM 1557 C CA . ARG A 1 196 ? 12.281 -7.488 10.394 1.00 89.75 196 ARG A CA 1
ATOM 1558 C C . ARG A 1 196 ? 12.993 -8.635 11.108 1.00 89.75 196 ARG A C 1
ATOM 1560 O O . ARG A 1 196 ? 12.369 -9.640 11.446 1.00 89.75 196 ARG A O 1
ATOM 1567 N N . GLY A 1 197 ? 14.283 -8.447 11.379 1.00 91.19 197 GLY A N 1
ATOM 1568 C CA . GLY A 1 197 ? 15.094 -9.414 12.120 1.00 91.19 197 GLY A CA 1
ATOM 1569 C C . GLY A 1 197 ? 15.301 -10.729 11.368 1.00 91.19 197 GLY A C 1
ATOM 1570 O O . GLY A 1 197 ? 15.652 -10.721 10.184 1.00 91.19 197 GLY A O 1
ATOM 1571 N N . GLU A 1 198 ? 15.123 -11.841 12.077 1.00 92.69 198 GLU A N 1
ATOM 1572 C CA . GLU A 1 198 ? 15.286 -13.198 11.558 1.00 92.69 198 GLU A CA 1
ATOM 1573 C C . GLU A 1 198 ? 14.254 -13.509 10.468 1.00 92.69 198 GLU A C 1
ATOM 1575 O O . GLU A 1 198 ? 13.105 -13.062 10.525 1.00 92.69 198 GLU A O 1
ATOM 1580 N N . TRP A 1 199 ? 14.663 -14.269 9.452 1.00 95.38 199 TRP A N 1
ATOM 1581 C CA . TRP A 1 199 ? 13.765 -14.666 8.372 1.00 95.38 199 TRP A CA 1
ATOM 1582 C C . TRP A 1 199 ? 12.685 -15.663 8.832 1.00 95.38 199 TRP A C 1
ATOM 1584 O O . TRP A 1 199 ? 12.840 -16.328 9.854 1.00 95.38 199 TRP A O 1
ATOM 1594 N N . LEU A 1 200 ? 11.595 -15.763 8.064 1.00 96.06 200 LEU A N 1
ATOM 1595 C CA . LEU A 1 200 ? 10.483 -16.686 8.310 1.00 96.06 200 LEU A CA 1
ATOM 1596 C C . LEU A 1 200 ? 10.715 -18.038 7.623 1.00 96.06 200 LEU A C 1
ATOM 1598 O O . LEU A 1 200 ? 10.941 -18.092 6.412 1.00 96.06 200 LEU A O 1
ATOM 1602 N N . GLY A 1 201 ? 10.626 -19.127 8.387 1.00 96.19 201 GLY A N 1
ATOM 1603 C CA . GLY A 1 201 ? 10.710 -20.490 7.855 1.00 96.19 201 GLY A CA 1
ATOM 1604 C C . GLY A 1 201 ? 9.399 -20.963 7.215 1.00 96.19 201 GLY A C 1
ATOM 1605 O O . GLY A 1 201 ? 8.378 -20.285 7.278 1.00 96.19 201 GLY A O 1
ATOM 1606 N N . ILE A 1 202 ? 9.399 -22.162 6.621 1.00 97.44 202 ILE A N 1
ATOM 1607 C CA . ILE A 1 202 ? 8.203 -22.760 5.986 1.00 97.44 202 ILE A CA 1
ATOM 1608 C C . ILE A 1 202 ? 6.987 -22.844 6.926 1.00 97.44 202 ILE A C 1
ATOM 1610 O O . ILE A 1 202 ? 5.874 -22.540 6.509 1.00 97.44 202 ILE A O 1
ATOM 1614 N N . GLU A 1 203 ? 7.195 -23.175 8.204 1.00 96.50 203 GLU A N 1
ATOM 1615 C CA . GLU A 1 203 ? 6.117 -23.257 9.201 1.00 96.50 203 GLU A CA 1
ATOM 1616 C C . GLU A 1 203 ? 5.529 -21.878 9.535 1.00 96.50 203 GLU A C 1
ATOM 1618 O O . GLU A 1 203 ? 4.328 -21.761 9.760 1.00 96.50 203 GLU A O 1
ATOM 1623 N N . ASP A 1 204 ? 6.346 -20.822 9.506 1.00 97.75 204 ASP A N 1
ATOM 1624 C CA . ASP A 1 204 ? 5.879 -19.449 9.716 1.00 97.75 204 ASP A CA 1
ATOM 1625 C C . ASP A 1 204 ? 5.005 -18.988 8.541 1.00 97.75 204 ASP A C 1
ATOM 1627 O O . ASP A 1 204 ? 3.941 -18.399 8.738 1.00 97.75 204 ASP A O 1
ATOM 1631 N N . TRP A 1 205 ? 5.414 -19.307 7.308 1.00 97.88 205 TRP A N 1
ATOM 1632 C CA . TRP A 1 205 ? 4.604 -19.041 6.119 1.00 97.88 205 TRP A CA 1
ATOM 1633 C C . TRP A 1 205 ? 3.307 -19.851 6.110 1.00 97.88 205 TRP A C 1
ATOM 1635 O O . TRP A 1 205 ? 2.283 -19.315 5.696 1.00 97.88 205 TRP A O 1
ATOM 1645 N N . GLN A 1 206 ? 3.303 -21.096 6.594 1.00 98.25 206 GLN A N 1
ATOM 1646 C CA . GLN A 1 206 ? 2.060 -21.852 6.786 1.00 98.25 2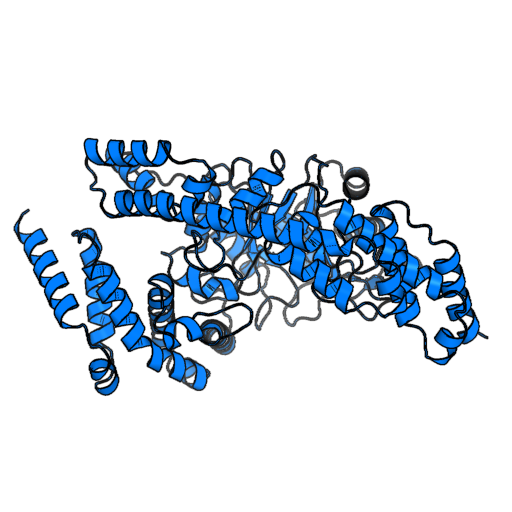06 GLN A CA 1
ATOM 1647 C C . GLN A 1 206 ? 1.166 -21.197 7.840 1.00 98.25 206 GLN A C 1
ATOM 1649 O O . GLN A 1 206 ? -0.029 -21.036 7.617 1.00 98.25 206 GLN A O 1
ATOM 1654 N N . HIS A 1 207 ? 1.744 -20.760 8.959 1.00 98.12 207 HIS A N 1
ATOM 1655 C CA . HIS A 1 207 ? 0.999 -20.100 10.025 1.00 98.12 207 HIS A CA 1
ATOM 1656 C C . HIS A 1 207 ? 0.268 -18.842 9.532 1.00 98.12 207 HIS A C 1
ATOM 1658 O O . HIS A 1 207 ? -0.880 -18.603 9.907 1.00 98.12 207 HIS A O 1
ATOM 1664 N N . ILE A 1 208 ? 0.902 -18.058 8.654 1.00 98.38 208 ILE A N 1
ATOM 1665 C CA . ILE A 1 208 ? 0.260 -16.906 8.009 1.00 98.38 208 ILE A CA 1
ATOM 1666 C C . ILE A 1 208 ? -0.912 -17.358 7.131 1.00 98.38 208 ILE A C 1
ATOM 1668 O O . ILE A 1 208 ? -1.992 -16.775 7.231 1.00 98.38 208 ILE A O 1
ATOM 1672 N N . ALA A 1 209 ? -0.733 -18.402 6.314 1.00 98.44 209 ALA A N 1
ATOM 1673 C CA . ALA A 1 209 ? -1.797 -18.940 5.464 1.00 98.44 209 ALA A CA 1
ATOM 1674 C C . ALA A 1 209 ? -2.997 -19.398 6.302 1.00 98.44 209 ALA A C 1
ATOM 1676 O O . ALA A 1 209 ? -4.125 -19.025 5.996 1.00 98.44 209 ALA A O 1
ATOM 1677 N N . ASP A 1 210 ? -2.748 -20.121 7.396 1.00 98.25 210 ASP A N 1
ATOM 1678 C CA . ASP A 1 210 ? -3.785 -20.620 8.304 1.00 98.25 210 ASP A CA 1
ATOM 1679 C C . ASP A 1 210 ? -4.549 -19.475 8.986 1.00 98.25 210 ASP A C 1
ATOM 1681 O O . ASP A 1 210 ? -5.772 -19.521 9.119 1.00 98.25 210 ASP A O 1
ATOM 1685 N N . LYS A 1 211 ? -3.849 -18.414 9.415 1.00 97.88 211 LYS A N 1
ATOM 1686 C CA . LYS A 1 211 ? -4.489 -17.224 10.002 1.00 97.88 211 LYS A CA 1
ATOM 1687 C C . LYS A 1 211 ? -5.344 -16.491 8.969 1.00 97.88 211 LYS A C 1
ATOM 1689 O O . LYS A 1 211 ? -6.467 -16.108 9.286 1.00 97.88 211 LYS A O 1
ATOM 1694 N N . MET A 1 212 ? -4.840 -16.319 7.746 1.00 97.75 212 MET A N 1
ATOM 1695 C CA . MET A 1 212 ? -5.580 -15.666 6.661 1.00 97.75 212 MET A CA 1
ATOM 1696 C C . MET A 1 212 ? -6.804 -16.483 6.228 1.00 97.75 212 MET A C 1
ATOM 1698 O O . MET A 1 212 ? -7.858 -15.889 6.019 1.00 97.75 212 MET A O 1
ATOM 1702 N N . ASP A 1 213 ? -6.708 -17.816 6.174 1.00 96.69 213 ASP A N 1
ATOM 1703 C CA . ASP A 1 213 ? -7.857 -18.711 5.959 1.00 96.69 213 ASP A CA 1
ATOM 1704 C C . ASP A 1 213 ? -8.868 -18.612 7.111 1.00 96.69 213 ASP A C 1
ATOM 1706 O O . ASP A 1 213 ? -10.070 -18.546 6.881 1.00 96.69 213 ASP A O 1
ATOM 1710 N N . GLY A 1 214 ? -8.399 -18.495 8.357 1.00 95.94 214 GLY A N 1
ATOM 1711 C CA . GLY A 1 214 ? -9.265 -18.248 9.511 1.00 95.94 214 GLY A CA 1
ATOM 1712 C C . GLY A 1 214 ? -10.005 -16.904 9.450 1.00 95.94 214 GLY A C 1
ATOM 1713 O O . GLY A 1 214 ? -11.161 -16.820 9.870 1.00 95.94 214 GLY A O 1
ATOM 1714 N N . PHE A 1 215 ? -9.368 -15.856 8.918 1.00 95.88 215 PHE A N 1
ATOM 1715 C CA . PHE A 1 215 ? -10.003 -14.551 8.712 1.00 95.88 215 PHE A CA 1
ATOM 1716 C C . PHE A 1 215 ? -10.976 -14.562 7.529 1.00 95.88 215 PHE A C 1
ATOM 1718 O O . PHE A 1 215 ? -12.074 -14.005 7.636 1.00 95.88 215 PHE A O 1
ATOM 1725 N N . PHE A 1 216 ? -10.602 -15.224 6.432 1.00 96.94 216 PHE A N 1
ATOM 1726 C CA . PHE A 1 216 ? -11.356 -15.263 5.179 1.00 96.94 216 PHE A CA 1
ATOM 1727 C C . PHE A 1 216 ? -11.572 -16.699 4.663 1.00 96.94 216 PHE A C 1
ATOM 1729 O O . PHE A 1 216 ? -11.044 -17.061 3.609 1.00 96.94 216 PHE A O 1
ATOM 1736 N N . PRO A 1 217 ? -12.383 -17.515 5.364 1.00 95.12 217 PRO A N 1
ATOM 1737 C CA . PRO A 1 217 ? -12.698 -18.873 4.940 1.00 95.12 217 PRO A CA 1
ATOM 1738 C C . PRO A 1 217 ? -13.162 -18.952 3.483 1.00 95.12 217 PRO A C 1
ATOM 1740 O O . PRO A 1 217 ? -14.145 -18.316 3.095 1.00 95.12 217 PRO A O 1
ATOM 1743 N N . GLY A 1 218 ? -12.478 -19.779 2.690 1.00 94.19 218 GLY A N 1
ATOM 1744 C CA . GLY A 1 218 ? -12.776 -19.992 1.270 1.00 94.19 218 GLY A CA 1
ATOM 1745 C C . GLY A 1 218 ? -11.956 -19.136 0.302 1.00 94.19 218 GLY A C 1
ATOM 1746 O O . GLY A 1 218 ? -11.941 -19.452 -0.888 1.00 94.19 218 GLY A O 1
ATOM 1747 N N . ALA A 1 219 ? -11.236 -18.120 0.787 1.00 97.56 219 ALA A N 1
ATOM 1748 C CA . ALA A 1 219 ? -10.215 -17.447 -0.006 1.00 97.56 219 ALA A CA 1
ATOM 1749 C C . ALA A 1 219 ? -9.032 -18.398 -0.240 1.00 97.56 219 ALA A C 1
ATOM 1751 O O . ALA A 1 219 ? -8.601 -19.101 0.668 1.00 97.56 219 ALA A O 1
ATOM 1752 N N . GLN A 1 220 ? -8.472 -18.419 -1.448 1.00 98.06 220 GLN A N 1
ATOM 1753 C CA . GLN A 1 220 ? -7.297 -19.231 -1.759 1.00 98.06 220 GLN A CA 1
ATOM 1754 C C . GLN A 1 220 ? -6.048 -18.602 -1.112 1.00 98.06 220 GLN A C 1
ATOM 1756 O O . GLN A 1 220 ? -5.692 -17.479 -1.499 1.00 98.06 220 GLN A O 1
ATOM 1761 N N . PRO A 1 221 ? -5.323 -19.310 -0.216 1.00 98.62 221 PRO A N 1
ATOM 1762 C CA . PRO A 1 221 ? -4.043 -18.832 0.298 1.00 98.62 221 PRO A CA 1
ATOM 1763 C C . PRO A 1 221 ? -3.099 -18.486 -0.851 1.00 98.62 221 PRO A C 1
ATOM 1765 O O . PRO A 1 221 ? -2.753 -19.366 -1.645 1.00 98.62 221 PRO A O 1
ATOM 1768 N N . THR A 1 222 ? -2.754 -17.204 -0.989 1.00 98.75 222 THR A N 1
ATOM 1769 C CA . THR A 1 222 ? -1.998 -16.687 -2.140 1.00 98.75 222 THR A CA 1
ATOM 1770 C C . THR A 1 222 ? -1.052 -15.576 -1.723 1.00 98.75 222 THR A C 1
ATOM 1772 O O . THR A 1 222 ? -1.488 -14.579 -1.150 1.00 98.75 222 THR A O 1
ATOM 1775 N N . TYR A 1 223 ? 0.231 -15.717 -2.051 1.00 98.81 223 TYR A N 1
ATOM 1776 C CA . TYR A 1 223 ? 1.265 -14.734 -1.741 1.00 98.81 223 TYR A CA 1
ATOM 1777 C C . TYR A 1 223 ? 1.736 -13.966 -2.971 1.00 98.81 223 TYR A C 1
ATOM 1779 O O . TYR A 1 223 ? 1.808 -14.494 -4.082 1.00 98.81 223 TYR A O 1
ATOM 1787 N N . VAL A 1 224 ? 2.104 -12.708 -2.746 1.00 98.75 224 VAL A N 1
ATOM 1788 C CA . VAL A 1 224 ? 2.943 -11.944 -3.671 1.00 98.75 224 VAL A CA 1
ATOM 1789 C C . VAL A 1 224 ? 4.389 -12.233 -3.292 1.00 98.75 224 VAL A C 1
ATOM 1791 O O . VAL A 1 224 ? 4.835 -11.833 -2.223 1.00 98.75 224 VAL A O 1
ATOM 1794 N N . TRP A 1 225 ? 5.123 -12.958 -4.128 1.00 98.50 225 TRP A N 1
ATOM 1795 C CA . TRP A 1 225 ? 6.455 -13.455 -3.793 1.00 98.50 225 TRP A CA 1
ATOM 1796 C C . TRP A 1 225 ? 7.509 -12.792 -4.677 1.00 98.50 225 TRP A C 1
ATOM 1798 O O . TRP A 1 225 ? 7.609 -13.102 -5.865 1.00 98.50 225 TRP A O 1
ATOM 1808 N N . ILE A 1 226 ? 8.271 -11.842 -4.130 1.00 97.81 226 ILE A N 1
ATOM 1809 C CA . ILE A 1 226 ? 9.291 -11.135 -4.909 1.00 97.81 226 ILE A CA 1
ATOM 1810 C C . ILE A 1 226 ? 10.457 -12.078 -5.195 1.00 97.81 226 ILE A C 1
ATOM 1812 O O . ILE A 1 226 ? 11.072 -12.616 -4.280 1.00 97.81 226 ILE A O 1
ATOM 1816 N N . ILE A 1 227 ? 10.749 -12.254 -6.483 1.00 97.50 227 ILE A N 1
ATOM 1817 C CA . ILE A 1 227 ? 11.839 -13.098 -6.992 1.00 97.50 227 ILE A CA 1
ATOM 1818 C C . ILE A 1 227 ? 12.879 -12.292 -7.785 1.00 97.50 227 ILE A C 1
ATOM 1820 O O . ILE A 1 227 ? 13.927 -12.817 -8.154 1.00 97.50 227 ILE A O 1
ATOM 1824 N N . GLY A 1 228 ? 12.588 -11.019 -8.064 1.00 97.38 228 GLY A N 1
ATOM 1825 C CA . GLY A 1 228 ? 13.509 -10.077 -8.688 1.00 97.38 228 GLY A CA 1
ATOM 1826 C C . GLY A 1 228 ? 13.429 -8.730 -7.987 1.00 97.38 228 GLY A C 1
ATOM 1827 O O . GLY A 1 228 ? 12.370 -8.106 -7.990 1.00 97.38 228 GLY A O 1
ATOM 1828 N N . LYS A 1 229 ? 14.530 -8.287 -7.383 1.00 95.44 229 LYS A N 1
ATOM 1829 C CA . LYS A 1 229 ? 14.610 -6.988 -6.700 1.00 95.44 229 LYS A CA 1
ATOM 1830 C C . LYS A 1 229 ? 15.429 -5.997 -7.509 1.00 95.44 229 LYS A C 1
ATOM 1832 O O . LYS A 1 229 ? 16.308 -6.401 -8.271 1.00 95.44 229 LYS A O 1
ATOM 1837 N N . LEU A 1 230 ? 15.207 -4.709 -7.294 1.00 96.00 230 LEU A N 1
ATOM 1838 C CA . LEU A 1 230 ? 15.944 -3.661 -7.979 1.00 96.00 230 LEU A CA 1
ATOM 1839 C C . LEU A 1 230 ? 17.462 -3.798 -7.753 1.00 96.00 230 LEU A C 1
ATOM 1841 O O . LEU A 1 230 ? 17.947 -3.861 -6.620 1.00 96.00 230 LEU A O 1
ATOM 1845 N N . ASP A 1 231 ? 18.230 -3.776 -8.841 1.00 95.56 231 ASP A N 1
ATOM 1846 C CA . ASP A 1 231 ? 19.690 -3.721 -8.826 1.00 95.56 231 ASP A CA 1
ATOM 1847 C C . ASP A 1 231 ? 20.175 -2.497 -9.604 1.00 95.56 231 ASP A C 1
ATOM 1849 O O . ASP A 1 231 ? 20.287 -2.476 -10.830 1.00 95.56 231 ASP A O 1
ATOM 1853 N N . THR A 1 232 ? 20.526 -1.445 -8.870 1.00 94.00 232 THR A N 1
ATOM 1854 C CA . THR A 1 232 ? 21.020 -0.194 -9.454 1.00 94.00 232 THR A CA 1
ATOM 1855 C C . THR A 1 232 ? 22.448 -0.300 -10.000 1.00 94.00 232 THR A C 1
ATOM 1857 O O . THR A 1 232 ? 22.969 0.682 -10.535 1.00 94.00 232 THR A O 1
ATOM 1860 N N . LYS A 1 233 ? 23.124 -1.448 -9.871 1.00 93.75 233 LYS A N 1
ATOM 1861 C CA . LYS A 1 233 ? 24.527 -1.630 -10.273 1.00 93.75 233 LYS A CA 1
ATOM 1862 C C . LYS A 1 233 ? 24.693 -2.430 -11.563 1.00 93.75 233 LYS A C 1
ATOM 1864 O O . LYS A 1 233 ? 25.750 -2.309 -12.182 1.00 93.75 233 LYS A O 1
ATOM 1869 N N . VAL A 1 234 ? 23.699 -3.215 -11.977 1.00 94.62 234 VAL A N 1
ATOM 1870 C CA . VAL A 1 234 ? 23.776 -4.009 -13.211 1.00 94.62 234 VAL A CA 1
ATOM 1871 C C . VAL A 1 234 ? 23.443 -3.178 -14.446 1.00 94.62 234 VAL A C 1
ATOM 1873 O O . VAL A 1 234 ? 22.451 -2.460 -14.462 1.00 94.62 234 VAL A O 1
ATOM 1876 N N . GLY A 1 235 ? 24.266 -3.266 -15.496 1.00 90.75 235 GLY A N 1
ATOM 1877 C CA . GLY A 1 235 ? 24.053 -2.519 -16.738 1.00 90.75 235 GLY A CA 1
ATOM 1878 C C . GLY A 1 235 ? 23.890 -1.012 -16.494 1.00 90.75 235 GLY A C 1
ATOM 1879 O O . GLY A 1 235 ? 24.775 -0.367 -15.924 1.00 90.75 235 GLY A O 1
ATOM 1880 N N . ILE A 1 236 ? 22.757 -0.446 -16.916 1.00 90.94 236 ILE A N 1
ATOM 1881 C CA . ILE A 1 236 ? 22.372 0.942 -16.598 1.00 90.94 236 ILE A CA 1
ATOM 1882 C C . ILE A 1 236 ? 21.499 1.060 -15.330 1.00 90.94 236 ILE A C 1
ATOM 1884 O O . ILE A 1 236 ? 21.215 2.171 -14.870 1.00 90.94 236 ILE A O 1
ATOM 1888 N N . GLY A 1 237 ? 21.181 -0.070 -14.708 1.00 94.19 237 GLY A N 1
ATOM 1889 C CA . GLY A 1 237 ? 20.274 -0.292 -13.587 1.00 94.19 237 GLY A CA 1
ATOM 1890 C C . GLY A 1 237 ? 19.145 -1.226 -14.029 1.00 94.19 237 GLY A C 1
ATOM 1891 O O . GLY A 1 237 ? 18.615 -1.070 -15.123 1.00 94.19 237 GLY A O 1
ATOM 1892 N N . GLY A 1 238 ? 18.786 -2.214 -13.224 1.00 96.50 238 GLY A N 1
ATOM 1893 C CA . GLY A 1 238 ? 17.830 -3.241 -13.621 1.00 96.50 238 GLY A CA 1
ATOM 1894 C C . GLY A 1 238 ? 17.387 -4.080 -12.442 1.00 96.50 238 GLY A C 1
ATOM 1895 O O . GLY A 1 238 ? 17.037 -3.523 -11.403 1.00 96.50 238 GLY A O 1
ATOM 1896 N N . THR A 1 239 ? 17.428 -5.398 -12.591 1.00 97.81 239 THR A N 1
ATOM 1897 C CA . THR A 1 239 ? 16.945 -6.325 -11.566 1.00 97.81 239 THR A CA 1
ATOM 1898 C C . THR A 1 239 ? 17.979 -7.398 -11.248 1.00 97.81 239 THR A C 1
ATOM 1900 O O . THR A 1 239 ? 18.695 -7.875 -12.134 1.00 97.81 239 THR A O 1
ATOM 1903 N N . GLN A 1 240 ? 18.054 -7.777 -9.977 1.00 98.00 240 GLN A N 1
ATOM 1904 C CA . GLN A 1 240 ? 18.715 -8.995 -9.536 1.00 98.00 240 GLN A CA 1
ATOM 1905 C C . GLN A 1 240 ? 17.656 -10.076 -9.351 1.00 98.00 240 GLN A C 1
ATOM 1907 O O . GLN A 1 240 ? 16.830 -9.982 -8.442 1.00 98.00 240 GLN A O 1
ATOM 1912 N N . LEU A 1 241 ? 17.726 -11.120 -10.174 1.00 98.50 241 LEU A N 1
ATOM 1913 C CA . LEU A 1 241 ? 16.935 -12.330 -10.004 1.00 98.50 241 LEU A CA 1
ATOM 1914 C C . LEU A 1 241 ? 17.523 -13.181 -8.877 1.00 98.50 241 LEU A C 1
ATOM 1916 O O . LEU A 1 241 ? 18.728 -13.444 -8.842 1.00 98.50 241 LEU A O 1
ATOM 1920 N N . GLU A 1 242 ? 16.670 -13.602 -7.946 1.00 96.81 242 GLU A N 1
ATOM 1921 C CA . GLU A 1 242 ? 17.086 -14.255 -6.705 1.00 96.81 242 GLU A CA 1
ATOM 1922 C C . GLU A 1 242 ? 17.345 -15.757 -6.877 1.00 96.81 242 GLU A C 1
ATOM 1924 O O . GLU A 1 242 ? 16.787 -16.592 -6.174 1.00 96.81 242 GLU A O 1
ATOM 1929 N N . PHE A 1 243 ? 18.150 -16.116 -7.873 1.00 96.81 243 PHE A N 1
ATOM 1930 C CA . PHE A 1 243 ? 18.597 -17.480 -8.140 1.00 96.81 243 PHE A CA 1
ATOM 1931 C C . PHE A 1 243 ? 19.868 -17.479 -8.988 1.00 96.81 243 PHE A C 1
ATOM 1933 O O . PHE A 1 243 ? 20.251 -16.446 -9.535 1.00 96.81 243 PHE A O 1
ATOM 1940 N N . ASP A 1 244 ? 20.520 -18.633 -9.112 1.00 95.88 244 ASP A N 1
ATOM 1941 C CA . ASP A 1 244 ? 21.704 -18.799 -9.962 1.00 95.88 244 ASP A CA 1
ATOM 1942 C C . ASP A 1 244 ? 21.453 -18.513 -11.456 1.00 95.88 244 ASP A C 1
ATOM 1944 O O . ASP A 1 244 ? 20.444 -18.912 -12.040 1.00 95.88 244 ASP A O 1
ATOM 1948 N N . ALA A 1 245 ? 22.437 -17.888 -12.110 1.00 95.94 245 ALA A N 1
ATOM 1949 C CA . ALA A 1 245 ? 22.392 -17.607 -13.543 1.00 95.94 245 ALA A CA 1
ATOM 1950 C C . ALA A 1 245 ? 22.311 -18.894 -14.393 1.00 95.94 245 ALA A C 1
ATOM 1952 O O . ALA A 1 245 ? 23.002 -19.876 -14.090 1.00 95.94 245 ALA A O 1
ATOM 1953 N N . PRO A 1 246 ? 21.558 -18.893 -15.511 1.00 95.62 246 PRO A N 1
ATOM 1954 C CA . PRO A 1 246 ? 21.615 -19.972 -16.490 1.00 95.62 246 PRO A CA 1
ATOM 1955 C C . PRO A 1 246 ? 23.037 -20.174 -17.029 1.00 95.62 246 PRO A C 1
ATOM 1957 O O . PRO A 1 246 ? 23.759 -19.222 -17.320 1.00 95.62 246 PRO A O 1
ATOM 1960 N N . ASN A 1 247 ? 23.440 -21.431 -17.215 1.00 94.12 247 ASN A N 1
ATOM 1961 C CA . ASN A 1 247 ? 24.734 -21.771 -17.810 1.00 94.12 247 ASN A CA 1
ATOM 1962 C C . ASN A 1 247 ? 24.631 -21.885 -19.343 1.00 94.12 247 ASN A C 1
ATOM 1964 O O . ASN A 1 247 ? 24.863 -22.952 -19.914 1.00 94.12 247 ASN A O 1
ATOM 1968 N N . ASP A 1 248 ? 24.221 -20.800 -19.999 1.00 96.19 248 ASP A N 1
ATOM 1969 C CA . ASP A 1 248 ? 23.970 -20.732 -21.446 1.00 96.19 248 ASP A CA 1
ATOM 1970 C C . ASP A 1 248 ? 24.966 -19.831 -22.206 1.00 96.19 248 ASP A C 1
ATOM 1972 O O . ASP A 1 248 ? 24.994 -19.822 -23.437 1.00 96.19 248 ASP A O 1
ATOM 1976 N N . GLY A 1 249 ? 25.828 -19.114 -21.478 1.00 94.88 249 GLY A N 1
ATOM 1977 C CA . GLY A 1 249 ? 26.822 -18.195 -22.033 1.00 94.88 249 GLY A CA 1
ATOM 1978 C C . GLY A 1 249 ? 26.283 -16.804 -22.382 1.00 94.88 249 GLY A C 1
ATOM 1979 O O . GLY A 1 249 ? 27.022 -16.018 -22.979 1.00 94.88 249 GLY A O 1
ATOM 1980 N N . THR A 1 250 ? 25.037 -16.485 -22.020 1.00 96.25 250 THR A N 1
ATOM 1981 C CA . THR A 1 250 ? 24.424 -15.174 -22.258 1.00 96.25 250 THR A CA 1
ATOM 1982 C C . THR A 1 250 ? 24.990 -14.114 -21.305 1.00 96.25 250 THR A C 1
ATOM 1984 O O . THR A 1 250 ? 25.069 -14.309 -20.093 1.00 96.25 250 THR A O 1
ATOM 1987 N N . ASP A 1 251 ? 25.360 -12.945 -21.841 1.00 95.62 251 ASP A N 1
ATOM 1988 C CA . ASP A 1 251 ? 25.749 -11.777 -21.037 1.00 95.62 251 ASP A CA 1
ATOM 1989 C C . ASP A 1 251 ? 24.508 -11.009 -20.560 1.00 95.62 251 ASP A C 1
ATOM 1991 O O . ASP A 1 251 ? 24.129 -9.975 -21.116 1.00 95.62 251 ASP A O 1
ATOM 1995 N N . TYR A 1 252 ? 23.858 -11.527 -19.522 1.00 97.38 252 TYR A N 1
ATOM 1996 C CA . TYR A 1 252 ? 22.670 -10.912 -18.925 1.00 97.38 252 TYR A CA 1
ATOM 1997 C C . TYR A 1 252 ? 22.936 -9.541 -18.294 1.00 97.38 252 TYR A C 1
ATOM 1999 O O . TYR A 1 252 ? 22.038 -8.699 -18.257 1.00 97.38 252 TYR A O 1
ATOM 2007 N N . ALA A 1 253 ? 24.174 -9.254 -17.885 1.00 96.12 253 ALA A N 1
ATOM 2008 C CA . ALA A 1 253 ? 24.515 -7.940 -17.349 1.00 96.12 253 ALA A CA 1
ATOM 2009 C C . ALA A 1 253 ? 24.353 -6.840 -18.413 1.00 96.12 253 ALA A C 1
ATOM 2011 O O . ALA A 1 253 ? 23.943 -5.724 -18.087 1.00 96.12 253 ALA A O 1
ATOM 2012 N N . SER A 1 254 ? 24.608 -7.160 -19.690 1.00 92.44 254 SER A N 1
ATOM 2013 C CA . SER A 1 254 ? 24.325 -6.259 -20.820 1.00 92.44 254 SER A CA 1
ATOM 2014 C C . SER A 1 254 ? 22.828 -6.006 -21.053 1.00 92.44 254 SER A C 1
ATOM 2016 O O . SER A 1 254 ? 22.470 -5.026 -21.703 1.00 92.44 254 SER A O 1
ATOM 2018 N N . GLN A 1 255 ? 21.968 -6.854 -20.484 1.00 95.69 255 GLN A N 1
ATOM 2019 C CA . GLN A 1 255 ? 20.506 -6.771 -20.524 1.00 95.69 255 GLN A CA 1
ATOM 2020 C C . GLN A 1 255 ? 19.917 -6.236 -19.207 1.00 95.69 255 GLN A C 1
ATOM 2022 O O . GLN A 1 255 ? 18.717 -6.346 -18.979 1.00 95.69 255 GLN A O 1
ATOM 2027 N N . ASN A 1 256 ? 20.753 -5.646 -18.342 1.00 97.25 256 ASN A N 1
ATOM 2028 C CA . ASN A 1 256 ? 20.366 -5.111 -17.032 1.00 97.25 256 ASN A CA 1
ATOM 2029 C C . ASN A 1 256 ? 19.851 -6.181 -16.049 1.00 97.25 256 ASN A C 1
ATOM 2031 O O . ASN A 1 256 ? 19.049 -5.880 -15.169 1.00 97.25 256 ASN A O 1
ATOM 2035 N N . ILE A 1 257 ? 20.317 -7.425 -16.176 1.00 98.62 257 ILE A N 1
ATOM 2036 C CA . ILE A 1 257 ? 19.916 -8.532 -15.303 1.00 98.62 257 ILE A CA 1
ATOM 2037 C C . ILE A 1 257 ? 21.147 -9.086 -14.593 1.00 98.62 257 ILE A C 1
ATOM 2039 O O . ILE A 1 257 ? 22.150 -9.433 -15.223 1.00 98.62 257 ILE A O 1
ATOM 2043 N N . SER A 1 258 ? 21.079 -9.158 -13.268 1.00 98.31 258 SER A N 1
ATOM 2044 C CA . SER A 1 258 ? 22.045 -9.873 -12.437 1.00 98.31 258 SER A CA 1
ATOM 2045 C C . SER A 1 258 ? 21.363 -11.032 -11.711 1.00 98.31 258 SER A C 1
ATOM 2047 O O . SER A 1 258 ? 20.141 -11.164 -11.719 1.00 98.31 258 SER A O 1
ATOM 2049 N N . PHE A 1 259 ? 22.170 -11.897 -11.108 1.00 98.19 259 PHE A N 1
ATOM 2050 C CA . PHE A 1 259 ? 21.720 -13.106 -10.429 1.00 98.19 259 PHE A CA 1
ATOM 2051 C C . PHE A 1 259 ? 22.367 -13.180 -9.053 1.00 98.19 259 PHE A C 1
ATOM 2053 O O . PHE A 1 259 ? 23.506 -12.731 -8.872 1.00 98.19 259 PHE A O 1
ATOM 2060 N N . GLY A 1 260 ? 21.657 -13.737 -8.083 1.00 95.19 260 GLY A N 1
ATOM 2061 C CA . GLY A 1 260 ? 22.223 -14.017 -6.773 1.00 95.19 260 GLY A CA 1
ATOM 2062 C C . GLY A 1 260 ? 21.177 -14.492 -5.784 1.00 95.19 260 GLY A C 1
ATOM 2063 O O . GLY A 1 260 ? 20.141 -13.858 -5.631 1.00 95.19 260 GLY A O 1
ATOM 2064 N N . GLU A 1 261 ? 21.485 -15.578 -5.086 1.00 90.94 261 GLU A N 1
ATOM 2065 C CA . GLU A 1 261 ? 20.616 -16.141 -4.055 1.00 90.94 261 GLU A CA 1
ATOM 2066 C C . GLU A 1 261 ? 20.258 -15.116 -2.952 1.00 90.94 261 GLU A C 1
ATOM 2068 O O . GLU A 1 261 ? 21.043 -14.198 -2.663 1.00 90.94 261 GLU A O 1
ATOM 2073 N N . PRO A 1 262 ? 19.094 -15.277 -2.295 1.00 89.19 262 PRO A N 1
ATOM 2074 C CA . PRO A 1 262 ? 18.698 -14.471 -1.145 1.00 89.19 262 PRO A CA 1
ATOM 2075 C C . PRO A 1 262 ? 19.786 -14.419 -0.065 1.00 89.19 262 PRO A C 1
ATOM 2077 O O . PRO A 1 262 ? 20.316 -15.437 0.373 1.00 89.19 262 PRO A O 1
ATOM 2080 N N . THR A 1 263 ? 20.124 -13.216 0.404 1.00 85.69 263 THR A N 1
ATOM 2081 C CA . THR A 1 263 ? 21.263 -13.007 1.321 1.00 85.69 263 THR A CA 1
ATOM 2082 C C . THR A 1 263 ? 20.876 -12.934 2.796 1.00 85.69 263 THR A C 1
ATOM 2084 O O . THR A 1 263 ? 21.747 -12.808 3.661 1.00 85.69 263 THR A O 1
ATOM 2087 N N . LYS A 1 264 ? 19.579 -12.971 3.112 1.00 90.62 264 LYS A N 1
ATOM 2088 C CA . LYS A 1 264 ? 19.101 -12.780 4.479 1.00 90.62 264 LYS A CA 1
ATOM 2089 C C . LYS A 1 264 ? 19.337 -14.027 5.333 1.00 90.62 264 LYS A C 1
ATOM 2091 O O . LYS A 1 264 ? 18.948 -15.118 4.919 1.00 90.62 264 LYS A O 1
ATOM 2096 N N . PRO A 1 265 ? 19.930 -13.894 6.533 1.00 90.00 265 PRO A N 1
ATOM 2097 C CA . PRO A 1 265 ? 20.132 -15.034 7.419 1.00 90.00 265 PRO A CA 1
ATOM 2098 C C . PRO A 1 265 ? 18.820 -15.769 7.724 1.00 90.00 265 PRO A C 1
ATOM 2100 O O . PRO A 1 265 ? 17.822 -15.142 8.074 1.00 90.00 265 PRO A O 1
ATOM 2103 N N . GLY A 1 266 ? 18.840 -17.098 7.597 1.00 89.75 266 GLY A N 1
ATOM 2104 C CA . GLY A 1 266 ? 17.672 -17.961 7.813 1.00 89.75 266 GLY A CA 1
ATOM 2105 C C . GLY A 1 266 ? 16.760 -18.127 6.593 1.00 89.75 266 GLY A C 1
ATOM 2106 O O . GLY A 1 266 ? 15.824 -18.918 6.649 1.00 89.75 266 GLY A O 1
ATOM 2107 N N . HIS A 1 267 ? 17.026 -17.429 5.487 1.00 94.88 267 HIS A N 1
ATOM 2108 C CA . HIS A 1 267 ? 16.282 -17.614 4.245 1.00 94.88 267 HIS A CA 1
ATOM 2109 C C . HIS A 1 267 ? 16.669 -18.945 3.577 1.00 94.88 267 HIS A C 1
ATOM 2111 O O . HIS A 1 267 ? 17.839 -19.167 3.270 1.00 94.88 267 HIS A O 1
ATOM 2117 N N . LEU A 1 268 ? 15.693 -19.837 3.366 1.00 95.19 268 LEU A N 1
ATOM 2118 C CA . LEU A 1 268 ? 15.854 -21.061 2.565 1.00 95.19 268 LEU A CA 1
ATOM 2119 C C . LEU A 1 268 ? 15.936 -20.739 1.067 1.00 95.19 268 LEU A C 1
ATOM 2121 O O . LEU A 1 268 ? 15.705 -19.603 0.671 1.00 95.19 268 LEU A O 1
ATOM 2125 N N . SER A 1 269 ? 16.232 -21.707 0.203 1.00 94.88 269 SER A N 1
ATOM 2126 C CA . SER A 1 269 ? 16.118 -21.429 -1.233 1.00 94.88 269 SER A CA 1
ATOM 2127 C C . SER A 1 269 ? 14.652 -21.176 -1.614 1.00 94.88 269 SER A C 1
ATOM 2129 O O . SER A 1 269 ? 13.732 -21.689 -0.972 1.00 94.88 269 SER A O 1
ATOM 2131 N N . HIS A 1 270 ? 14.408 -20.406 -2.676 1.00 97.12 270 HIS A N 1
ATOM 2132 C CA . HIS A 1 270 ? 13.044 -20.245 -3.197 1.00 97.12 270 HIS A CA 1
ATOM 2133 C C . HIS A 1 270 ? 12.440 -21.587 -3.636 1.00 97.12 270 HIS A C 1
ATOM 2135 O O . HIS A 1 270 ? 11.253 -21.813 -3.430 1.00 97.12 270 HIS A O 1
ATOM 2141 N N . GLU A 1 271 ? 13.264 -22.516 -4.127 1.00 97.44 271 GLU A N 1
ATOM 2142 C CA . GLU A 1 271 ? 12.854 -23.892 -4.439 1.00 97.44 271 GLU A CA 1
ATOM 2143 C C . GLU A 1 271 ? 12.281 -24.621 -3.206 1.00 97.44 271 GLU A C 1
ATOM 2145 O O . GLU A 1 271 ? 11.258 -25.295 -3.307 1.00 97.44 271 GLU A O 1
ATOM 2150 N N . ASP A 1 272 ? 12.890 -24.465 -2.023 1.00 97.75 272 ASP A N 1
ATOM 2151 C CA . ASP A 1 272 ? 12.403 -25.097 -0.787 1.00 97.75 272 ASP A CA 1
ATOM 2152 C C . ASP A 1 272 ? 11.018 -24.565 -0.385 1.00 97.75 272 ASP A C 1
ATOM 2154 O O . ASP A 1 272 ? 10.132 -25.345 -0.025 1.00 97.75 272 ASP A O 1
ATOM 2158 N N . TYR A 1 273 ? 10.801 -23.248 -0.490 1.00 98.38 273 TYR A N 1
ATOM 2159 C CA . TYR A 1 273 ? 9.493 -22.648 -0.213 1.00 98.38 273 TYR A CA 1
ATOM 2160 C C . TYR A 1 273 ? 8.435 -23.092 -1.222 1.00 98.38 273 TYR A C 1
ATOM 2162 O O . TYR A 1 273 ? 7.343 -23.488 -0.823 1.00 98.38 273 TYR A O 1
ATOM 2170 N N . LEU A 1 274 ? 8.749 -23.074 -2.520 1.00 98.75 274 LEU A N 1
ATOM 2171 C CA . LEU A 1 274 ? 7.794 -23.447 -3.565 1.00 98.75 274 LEU A CA 1
ATOM 2172 C C . LEU A 1 274 ? 7.429 -24.939 -3.516 1.00 98.75 274 LEU A C 1
ATOM 2174 O O . LEU A 1 274 ? 6.263 -25.282 -3.713 1.00 98.75 274 LEU A O 1
ATOM 2178 N N . ASN A 1 275 ? 8.374 -25.821 -3.167 1.00 98.69 275 ASN A N 1
ATOM 2179 C CA . ASN A 1 275 ? 8.081 -27.229 -2.876 1.00 98.69 275 ASN A CA 1
ATOM 2180 C C . ASN A 1 275 ? 7.102 -27.373 -1.705 1.00 98.69 275 ASN A C 1
ATOM 2182 O O . ASN A 1 275 ? 6.126 -28.119 -1.789 1.00 98.69 275 ASN A O 1
ATOM 2186 N N . TYR A 1 276 ? 7.323 -26.625 -0.623 1.00 98.75 276 TYR A N 1
ATOM 2187 C CA . TYR A 1 276 ? 6.410 -26.638 0.515 1.00 98.75 276 TYR A CA 1
ATOM 2188 C C . TYR A 1 276 ? 5.016 -26.117 0.128 1.00 98.75 276 TYR A C 1
ATOM 2190 O O . TYR A 1 276 ? 4.003 -26.749 0.438 1.00 98.75 276 TYR A O 1
ATOM 2198 N N . PHE A 1 277 ? 4.945 -25.005 -0.607 1.00 98.81 277 PHE A N 1
ATOM 2199 C CA . PHE A 1 277 ? 3.688 -24.413 -1.071 1.00 98.81 277 PHE A CA 1
ATOM 2200 C C . PHE A 1 277 ? 2.922 -25.336 -2.023 1.00 98.81 277 PHE A C 1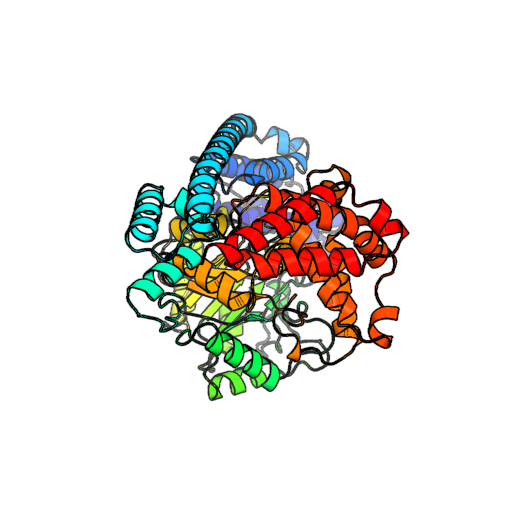
ATOM 2202 O O . PHE A 1 277 ? 1.693 -25.424 -1.944 1.00 98.81 277 PHE A O 1
ATOM 2209 N N . ASP A 1 278 ? 3.628 -26.089 -2.869 1.00 98.75 278 ASP A N 1
ATOM 2210 C CA . ASP A 1 278 ? 3.036 -27.138 -3.692 1.00 98.75 278 ASP A CA 1
ATOM 2211 C C . ASP A 1 278 ? 2.298 -28.168 -2.822 1.00 98.75 278 ASP A C 1
ATOM 2213 O O . ASP A 1 278 ? 1.146 -28.518 -3.103 1.00 98.75 278 ASP A O 1
ATOM 2217 N N . GLU A 1 279 ? 2.926 -28.663 -1.762 1.00 98.44 279 GLU A N 1
ATOM 2218 C CA . GLU A 1 279 ? 2.343 -29.687 -0.889 1.00 98.44 279 GLU A CA 1
ATOM 2219 C C . GLU A 1 279 ? 1.154 -29.173 -0.065 1.00 98.44 279 GLU A C 1
ATOM 2221 O O . GLU A 1 279 ? 0.193 -29.918 0.136 1.00 98.44 279 GLU A O 1
ATOM 2226 N N . HIS A 1 280 ? 1.175 -27.897 0.329 1.00 98.19 280 HIS A N 1
ATOM 2227 C CA . HIS A 1 280 ? 0.207 -27.311 1.266 1.00 98.19 280 HIS A CA 1
ATOM 2228 C C . HIS A 1 280 ? -0.868 -26.448 0.595 1.00 98.19 280 HIS A C 1
ATOM 2230 O O . HIS A 1 280 ? -1.739 -25.894 1.259 1.00 98.19 280 HIS A O 1
ATOM 2236 N N . GLY A 1 281 ? -0.847 -26.351 -0.737 1.00 97.94 281 GLY A N 1
ATOM 2237 C CA . GLY A 1 281 ? -1.875 -25.637 -1.491 1.00 97.94 281 GLY A CA 1
ATOM 2238 C C . GLY A 1 281 ? -1.792 -24.115 -1.380 1.00 97.94 281 GLY A C 1
ATOM 2239 O O . GLY A 1 281 ? -2.764 -23.450 -1.725 1.00 97.94 281 GLY A O 1
ATOM 2240 N N . ILE A 1 282 ? -0.650 -23.568 -0.961 1.00 98.81 282 ILE A N 1
ATOM 2241 C CA . ILE A 1 282 ? -0.373 -22.128 -0.983 1.00 98.81 282 ILE A CA 1
ATOM 2242 C C . ILE A 1 282 ? 0.001 -21.738 -2.418 1.00 98.81 282 ILE A C 1
ATOM 2244 O O . ILE A 1 282 ? 0.769 -22.434 -3.084 1.00 98.81 282 ILE A O 1
ATOM 2248 N N . LYS A 1 283 ? -0.578 -20.653 -2.935 1.00 98.81 283 LYS A N 1
ATOM 2249 C CA . LYS A 1 283 ? -0.286 -20.135 -4.277 1.00 98.81 283 LYS A CA 1
ATOM 2250 C C . LYS A 1 283 ? 0.631 -18.928 -4.219 1.00 98.81 283 LYS A C 1
ATOM 2252 O O . LYS A 1 283 ? 0.656 -18.219 -3.220 1.00 98.81 283 LYS A O 1
ATOM 2257 N N . VAL A 1 284 ? 1.355 -18.667 -5.301 1.00 98.88 284 VAL A N 1
ATOM 2258 C CA . VAL A 1 284 ? 2.212 -17.489 -5.423 1.00 98.88 284 VAL A CA 1
ATOM 2259 C C . VAL A 1 284 ? 2.110 -16.844 -6.799 1.00 98.88 284 VAL A C 1
ATOM 2261 O O . VAL A 1 284 ? 2.085 -17.519 -7.833 1.00 98.88 284 VAL A O 1
ATOM 2264 N N . PHE A 1 285 ? 2.113 -15.518 -6.802 1.00 98.88 285 PHE A N 1
ATOM 2265 C CA . PHE A 1 285 ? 2.529 -14.727 -7.951 1.00 98.88 285 PHE A CA 1
ATOM 2266 C C . PHE A 1 285 ? 3.996 -14.348 -7.768 1.00 98.88 285 PHE A C 1
ATOM 2268 O O . PHE A 1 285 ? 4.348 -13.743 -6.755 1.00 98.88 285 PHE A O 1
ATOM 2275 N N . LEU A 1 286 ? 4.843 -14.680 -8.742 1.00 98.88 286 LEU A N 1
ATOM 2276 C CA . LEU A 1 286 ? 6.255 -14.304 -8.710 1.00 98.88 286 LEU A CA 1
ATOM 2277 C C . LEU A 1 286 ? 6.403 -12.866 -9.225 1.00 98.88 286 LEU A C 1
ATOM 2279 O O . LEU A 1 286 ? 6.109 -12.605 -10.391 1.00 98.88 286 LEU A O 1
ATOM 2283 N N . GLN A 1 287 ? 6.802 -11.933 -8.358 1.00 98.81 287 GLN A N 1
ATOM 2284 C CA . GLN A 1 287 ? 6.889 -10.500 -8.671 1.00 98.81 287 GLN A CA 1
ATOM 2285 C C . GLN A 1 287 ? 8.331 -10.056 -8.950 1.00 98.81 287 GLN A C 1
ATOM 2287 O O . GLN A 1 287 ? 9.271 -10.540 -8.312 1.00 98.81 287 GLN A O 1
ATOM 2292 N N . VAL A 1 288 ? 8.492 -9.080 -9.850 1.00 98.56 288 VAL A N 1
ATOM 2293 C CA . VAL A 1 288 ? 9.760 -8.377 -10.087 1.00 98.56 288 VAL A CA 1
ATOM 2294 C C . VAL A 1 288 ? 9.660 -6.859 -9.920 1.00 98.56 288 VAL A C 1
ATOM 2296 O O . VAL A 1 288 ? 8.651 -6.241 -10.259 1.00 98.56 288 VAL A O 1
ATOM 2299 N N . GLU A 1 289 ? 10.765 -6.272 -9.475 1.00 97.81 289 GLU A N 1
ATOM 2300 C CA . GLU A 1 289 ? 11.133 -4.863 -9.620 1.00 97.81 289 GLU A CA 1
ATOM 2301 C C . GLU A 1 289 ? 12.142 -4.781 -10.774 1.00 97.81 289 GLU A C 1
ATOM 2303 O O . GLU A 1 289 ? 13.310 -5.153 -10.622 1.00 97.81 289 GLU A O 1
ATOM 2308 N N . SER A 1 290 ? 11.685 -4.412 -11.974 1.00 97.50 290 SER A N 1
ATOM 2309 C CA . SER A 1 290 ? 12.441 -4.709 -13.201 1.00 97.50 290 SER A CA 1
ATOM 2310 C C . SER A 1 290 ? 13.597 -3.751 -13.487 1.00 97.50 290 SER A C 1
ATOM 2312 O O . SER A 1 290 ? 14.543 -4.124 -14.185 1.00 97.50 290 SER A O 1
ATOM 2314 N N . GLY A 1 291 ? 13.520 -2.498 -13.029 1.00 96.75 291 GLY A N 1
ATOM 2315 C CA . GLY A 1 291 ? 14.371 -1.433 -13.555 1.00 96.75 291 GLY A CA 1
ATOM 2316 C C . GLY A 1 291 ? 14.286 -1.390 -15.085 1.00 96.75 291 GLY A C 1
ATOM 2317 O O . GLY A 1 291 ? 13.194 -1.468 -15.651 1.00 96.75 291 GLY A O 1
ATOM 2318 N N . PHE A 1 292 ? 15.437 -1.337 -15.761 1.00 96.44 292 PHE A N 1
ATOM 2319 C CA . PHE A 1 292 ? 15.537 -1.357 -17.228 1.00 96.44 292 PHE A CA 1
ATOM 2320 C C . PHE A 1 292 ? 15.692 -2.765 -17.836 1.00 96.44 292 PHE A C 1
ATOM 2322 O O . PHE A 1 292 ? 16.136 -2.888 -18.980 1.00 96.44 292 PHE A O 1
ATOM 2329 N N . ALA A 1 293 ? 15.414 -3.836 -17.089 1.00 97.44 293 ALA A N 1
ATOM 2330 C CA . ALA A 1 293 ? 15.405 -5.182 -17.656 1.00 97.44 293 ALA A CA 1
ATOM 2331 C C . ALA A 1 293 ? 14.135 -5.423 -18.492 1.00 97.44 293 ALA A C 1
ATOM 2333 O O . ALA A 1 293 ? 13.046 -4.976 -18.130 1.00 97.44 293 ALA A O 1
ATOM 2334 N N . ASP A 1 294 ? 14.272 -6.147 -19.608 1.00 96.88 294 ASP A N 1
ATOM 2335 C CA . ASP A 1 294 ? 13.139 -6.494 -20.472 1.00 96.88 294 ASP A CA 1
ATOM 2336 C C . ASP A 1 294 ? 12.200 -7.491 -19.782 1.00 96.88 294 ASP A C 1
ATOM 2338 O O . ASP A 1 294 ? 12.603 -8.591 -19.398 1.00 96.88 294 ASP A O 1
ATOM 2342 N N . MET A 1 295 ? 10.922 -7.128 -19.686 1.00 97.75 295 MET A N 1
ATOM 2343 C CA . MET A 1 295 ? 9.927 -7.885 -18.933 1.00 97.75 295 MET A CA 1
ATOM 2344 C C . MET A 1 295 ? 9.722 -9.309 -19.467 1.00 97.75 295 MET A C 1
ATOM 2346 O O . MET A 1 295 ? 9.568 -10.241 -18.680 1.00 97.75 295 MET A O 1
ATOM 2350 N N . LYS A 1 296 ? 9.759 -9.507 -20.792 1.00 98.44 296 LYS A N 1
ATOM 2351 C CA . LYS A 1 296 ? 9.589 -10.843 -21.393 1.00 98.44 296 LYS A CA 1
ATOM 2352 C C . LYS A 1 296 ? 10.774 -11.748 -21.077 1.00 98.44 296 LYS A C 1
ATOM 2354 O O . LYS A 1 296 ? 10.576 -12.892 -20.680 1.00 98.44 296 LYS A O 1
ATOM 2359 N N . THR A 1 297 ? 11.989 -11.205 -21.155 1.00 98.56 297 THR A N 1
ATOM 2360 C CA . THR A 1 297 ? 13.208 -11.907 -20.735 1.00 98.56 297 THR A CA 1
ATOM 2361 C C . THR A 1 297 ? 13.140 -12.312 -19.258 1.00 98.56 297 THR A C 1
ATOM 2363 O O . THR A 1 297 ? 13.488 -13.442 -18.919 1.00 98.56 297 THR A O 1
ATOM 2366 N N . LEU A 1 298 ? 12.642 -11.436 -18.373 1.00 98.81 298 LEU A N 1
ATOM 2367 C CA . LEU A 1 298 ? 12.444 -11.776 -16.958 1.00 98.81 298 LEU A CA 1
ATOM 2368 C C . LEU A 1 298 ? 11.446 -12.922 -16.771 1.00 98.81 298 LEU A C 1
ATOM 2370 O O . LEU A 1 298 ? 11.740 -13.860 -16.029 1.00 98.81 298 LEU A O 1
ATOM 2374 N N . MET A 1 299 ? 10.299 -12.877 -17.458 1.00 98.81 299 MET A N 1
ATOM 2375 C CA . MET A 1 299 ? 9.317 -13.966 -17.427 1.00 98.81 299 MET A CA 1
ATOM 2376 C C . MET A 1 299 ? 9.947 -15.287 -17.883 1.00 98.81 299 MET A C 1
ATOM 2378 O O . MET A 1 299 ? 9.832 -16.288 -17.177 1.00 98.81 299 MET A O 1
ATOM 2382 N N . ASP A 1 300 ? 10.654 -15.291 -19.014 1.00 98.69 300 ASP A N 1
ATOM 2383 C CA . ASP A 1 300 ? 11.274 -16.501 -19.565 1.00 98.69 300 ASP A CA 1
ATOM 2384 C C . ASP A 1 300 ? 12.270 -17.126 -18.583 1.00 98.69 300 ASP A C 1
ATOM 2386 O O . ASP A 1 300 ? 12.229 -18.331 -18.339 1.00 98.69 300 ASP A O 1
ATOM 2390 N N . LEU A 1 301 ? 13.124 -16.308 -17.962 1.00 98.81 301 LEU A N 1
ATOM 2391 C CA . LEU A 1 301 ? 14.100 -16.762 -16.970 1.00 98.81 301 LEU A CA 1
ATOM 2392 C C . LEU A 1 301 ? 13.436 -17.331 -15.714 1.00 98.81 301 LEU A C 1
ATOM 2394 O O . LEU A 1 301 ? 13.791 -18.419 -15.257 1.00 98.81 301 LEU A O 1
ATOM 2398 N N . ILE A 1 302 ? 12.466 -16.604 -15.160 1.00 98.75 302 ILE A N 1
ATOM 2399 C CA . ILE A 1 302 ? 11.790 -16.979 -13.916 1.00 98.75 302 ILE A CA 1
ATOM 2400 C C . ILE A 1 302 ? 10.973 -18.256 -14.112 1.00 98.75 302 ILE A C 1
ATOM 2402 O O . ILE A 1 302 ? 11.064 -19.170 -13.294 1.00 98.75 302 ILE A O 1
ATOM 2406 N N . PHE A 1 303 ? 10.208 -18.367 -15.199 1.00 98.75 303 PHE A N 1
ATOM 2407 C CA . PHE A 1 303 ? 9.382 -19.550 -15.439 1.00 98.75 303 PHE A CA 1
ATOM 2408 C C . PHE A 1 303 ? 10.176 -20.741 -15.978 1.00 98.75 303 PHE A C 1
ATOM 2410 O O . PHE A 1 303 ? 9.778 -21.876 -15.724 1.00 98.75 303 PHE A O 1
ATOM 2417 N N . ALA A 1 304 ? 11.327 -20.535 -16.626 1.00 98.19 304 ALA A N 1
ATOM 2418 C CA . ALA A 1 304 ? 12.262 -21.631 -16.880 1.00 98.19 304 ALA A CA 1
ATOM 2419 C C . ALA A 1 304 ? 12.813 -22.222 -15.573 1.00 98.19 304 ALA A C 1
ATOM 2421 O O . ALA A 1 304 ? 13.043 -23.429 -15.499 1.00 98.19 304 ALA A O 1
ATOM 2422 N N . LYS A 1 305 ? 13.012 -21.383 -14.546 1.00 98.00 305 LYS A N 1
ATOM 2423 C CA . LYS A 1 305 ? 13.525 -21.804 -13.240 1.00 98.00 305 LYS A CA 1
ATOM 2424 C C . LYS A 1 305 ? 12.449 -22.401 -12.329 1.00 98.00 305 LYS A C 1
ATOM 2426 O O . LYS A 1 305 ? 12.733 -23.410 -11.701 1.00 98.00 305 LYS A O 1
ATOM 2431 N N . TYR A 1 306 ? 11.261 -21.797 -12.251 1.00 98.50 306 TYR A N 1
ATOM 2432 C CA . TYR A 1 306 ? 10.243 -22.117 -11.236 1.00 98.50 306 TYR A CA 1
ATOM 2433 C C . TYR A 1 306 ? 8.863 -22.486 -11.801 1.00 98.50 306 TYR A C 1
ATOM 2435 O O . TYR A 1 306 ? 7.943 -22.785 -11.041 1.00 98.50 306 TYR A O 1
ATOM 2443 N N . GLY A 1 307 ? 8.681 -22.487 -13.125 1.00 98.00 307 GLY A N 1
ATOM 2444 C CA . GLY A 1 307 ? 7.384 -22.758 -13.756 1.00 98.00 307 GLY A CA 1
ATOM 2445 C C . GLY A 1 307 ? 6.880 -24.198 -13.596 1.00 98.00 307 GLY A C 1
ATOM 2446 O O . GLY A 1 307 ? 5.718 -24.476 -13.892 1.00 98.00 307 GLY A O 1
ATOM 2447 N N . HIS A 1 308 ? 7.718 -25.124 -13.115 1.00 98.25 308 HIS A N 1
ATOM 2448 C CA . HIS A 1 308 ? 7.313 -26.499 -12.800 1.00 98.25 308 HIS A CA 1
ATOM 2449 C C . HIS A 1 308 ? 6.462 -26.610 -11.530 1.00 98.25 308 HIS A C 1
ATOM 2451 O O . HIS A 1 308 ? 5.758 -27.609 -11.371 1.00 98.25 308 HIS A O 1
ATOM 2457 N N . HIS A 1 309 ? 6.497 -25.607 -10.651 1.00 98.81 309 HIS A N 1
ATOM 2458 C CA . HIS A 1 309 ? 5.731 -25.605 -9.408 1.00 98.81 309 HIS A CA 1
ATOM 2459 C C . HIS A 1 309 ? 4.250 -25.306 -9.646 1.00 98.81 309 HIS A C 1
ATOM 2461 O O . HIS A 1 309 ? 3.879 -24.335 -10.307 1.00 98.81 309 HIS A O 1
ATOM 2467 N N . LYS A 1 310 ? 3.370 -26.113 -9.047 1.00 98.19 310 LYS A N 1
ATOM 2468 C CA . LYS A 1 310 ? 1.904 -25.937 -9.138 1.00 98.19 310 LYS A CA 1
ATOM 2469 C C . LYS A 1 310 ? 1.370 -24.821 -8.228 1.00 98.19 310 LYS A C 1
ATOM 2471 O O . LYS A 1 310 ? 0.196 -24.449 -8.330 1.00 98.19 310 LYS A O 1
ATOM 2476 N N . SER A 1 311 ? 2.179 -24.357 -7.284 1.00 98.69 311 SER A N 1
ATOM 2477 C CA . SER A 1 311 ? 1.951 -23.201 -6.418 1.00 98.69 311 SER A CA 1
ATOM 2478 C C . SER A 1 311 ? 2.128 -21.900 -7.190 1.00 98.69 311 SER A C 1
ATOM 2480 O O . SER A 1 311 ? 1.408 -20.944 -6.921 1.00 98.69 311 SER A O 1
ATOM 2482 N N . VAL A 1 312 ? 2.996 -21.869 -8.203 1.00 98.81 312 VAL A N 1
ATOM 2483 C CA . VAL A 1 312 ? 3.182 -20.705 -9.071 1.00 98.81 312 VAL A CA 1
ATOM 2484 C C . VAL A 1 312 ? 1.979 -20.565 -10.002 1.00 98.81 312 VAL A C 1
ATOM 2486 O O . VAL A 1 312 ? 1.708 -21.434 -10.829 1.00 98.81 312 VAL A O 1
ATOM 2489 N N . ILE A 1 313 ? 1.241 -19.462 -9.860 1.00 98.62 313 ILE A N 1
ATOM 2490 C CA . ILE A 1 313 ? 0.007 -19.195 -10.623 1.00 98.62 313 ILE A CA 1
ATOM 2491 C C . ILE A 1 313 ? 0.116 -17.989 -11.552 1.00 98.62 313 ILE A C 1
ATOM 2493 O O . ILE A 1 313 ? -0.826 -17.698 -12.292 1.00 98.62 313 ILE A O 1
ATOM 2497 N N . GLY A 1 314 ? 1.240 -17.277 -11.532 1.00 98.69 314 GLY A N 1
ATOM 2498 C CA . GLY A 1 314 ? 1.343 -16.057 -12.306 1.00 98.69 314 GLY A CA 1
ATOM 2499 C C . GLY A 1 314 ? 2.569 -15.207 -12.041 1.00 98.69 314 GLY A C 1
ATOM 2500 O O . GLY A 1 314 ? 3.482 -15.593 -11.309 1.00 98.69 314 GLY A O 1
ATOM 2501 N N . PHE A 1 315 ? 2.543 -14.028 -12.653 1.00 98.88 315 PHE A N 1
ATOM 2502 C CA . PHE A 1 315 ? 3.622 -13.049 -12.643 1.00 98.88 315 PHE A CA 1
ATOM 2503 C C . PHE A 1 315 ? 3.137 -11.694 -12.129 1.00 98.88 315 PHE A C 1
ATOM 2505 O O . PHE A 1 315 ? 2.028 -11.268 -12.451 1.00 98.88 315 PHE A O 1
ATOM 2512 N N . GLY A 1 316 ? 3.972 -11.007 -11.360 1.00 98.69 316 GLY A N 1
ATOM 2513 C CA . GLY A 1 316 ? 3.707 -9.668 -10.852 1.00 98.69 316 GLY A CA 1
ATOM 2514 C C . GLY A 1 316 ? 4.699 -8.645 -11.387 1.00 98.69 316 GLY A C 1
ATOM 2515 O O . GLY A 1 316 ? 5.906 -8.873 -11.335 1.00 98.69 316 GLY A O 1
ATOM 2516 N N . VAL A 1 317 ? 4.205 -7.497 -11.840 1.00 98.62 317 VAL A N 1
ATOM 2517 C CA . VAL A 1 317 ? 5.052 -6.350 -12.190 1.00 98.62 317 VAL A CA 1
ATOM 2518 C C . VAL A 1 317 ? 4.856 -5.256 -11.157 1.00 98.62 317 VAL A C 1
ATOM 2520 O O . VAL A 1 317 ? 3.745 -4.741 -11.009 1.00 98.62 317 VAL A O 1
ATOM 2523 N N . ASP A 1 318 ? 5.935 -4.882 -10.478 1.00 97.81 318 ASP A N 1
ATOM 2524 C CA . ASP A 1 318 ? 5.979 -3.646 -9.708 1.00 97.81 318 ASP A CA 1
ATOM 2525 C C . ASP A 1 318 ? 6.282 -2.470 -10.645 1.00 97.81 318 ASP A C 1
ATOM 2527 O O . ASP A 1 318 ? 7.429 -2.252 -11.048 1.00 97.81 318 ASP A O 1
ATOM 2531 N N . VAL A 1 319 ? 5.234 -1.760 -11.071 1.00 97.56 319 VAL A N 1
ATOM 2532 C CA . VAL A 1 319 ? 5.340 -0.731 -12.116 1.00 97.56 319 VAL A CA 1
ATOM 2533 C C . VAL A 1 319 ? 6.065 0.516 -11.612 1.00 97.56 319 VAL A C 1
ATOM 2535 O O . VAL A 1 319 ? 6.626 1.252 -12.421 1.00 97.56 319 VAL A O 1
ATOM 2538 N N . GLU A 1 320 ? 6.160 0.712 -10.293 1.00 93.56 320 GLU A N 1
ATOM 2539 C CA . GLU A 1 320 ? 6.953 1.798 -9.697 1.00 93.56 320 GLU A CA 1
ATOM 2540 C C . GLU A 1 320 ? 8.428 1.726 -10.136 1.00 93.56 320 GLU A C 1
ATOM 2542 O O . GLU A 1 320 ? 9.096 2.744 -10.311 1.00 93.56 320 GLU A O 1
ATOM 2547 N N . TRP A 1 321 ? 8.919 0.514 -10.412 1.00 96.38 321 TRP A N 1
ATOM 2548 C CA . TRP A 1 321 ? 10.297 0.249 -10.830 1.00 96.38 321 TRP A CA 1
ATOM 2549 C C . TRP A 1 321 ? 10.434 -0.030 -12.325 1.00 96.38 321 TRP A C 1
ATOM 2551 O O . TRP A 1 321 ? 11.533 -0.304 -12.811 1.00 96.38 321 TRP A O 1
ATOM 2561 N N . TYR A 1 322 ? 9.342 0.015 -13.086 1.00 96.31 322 TYR A N 1
ATOM 2562 C CA . TYR A 1 322 ? 9.392 -0.258 -14.513 1.00 96.31 322 TYR A CA 1
ATOM 2563 C C . TYR A 1 322 ? 10.072 0.895 -15.264 1.00 96.31 322 TYR A C 1
ATOM 2565 O O . TYR A 1 322 ? 9.549 2.005 -15.328 1.00 96.31 322 TYR A O 1
ATOM 2573 N N . TYR A 1 323 ? 11.262 0.635 -15.824 1.00 94.06 323 TYR A N 1
ATOM 2574 C CA . TYR A 1 323 ? 12.141 1.645 -16.435 1.00 94.06 323 TYR A CA 1
ATOM 2575 C C . TYR A 1 323 ? 12.532 2.789 -15.473 1.00 94.06 323 TYR A C 1
ATOM 2577 O O . TYR A 1 323 ? 12.874 3.890 -15.907 1.00 94.06 323 TYR A O 1
ATOM 2585 N N . GLY A 1 324 ? 12.542 2.507 -14.166 1.00 90.25 324 GLY A N 1
ATOM 2586 C CA . GLY A 1 324 ? 12.938 3.424 -13.096 1.00 90.25 324 GLY A CA 1
ATOM 2587 C C . GLY A 1 324 ? 13.876 2.744 -12.096 1.00 90.25 324 GLY A C 1
ATOM 2588 O O . GLY A 1 324 ? 13.785 1.544 -11.865 1.00 90.25 324 GLY A O 1
ATOM 2589 N N . ILE A 1 325 ? 14.826 3.490 -11.524 1.00 88.25 325 ILE A N 1
ATOM 2590 C CA . ILE A 1 325 ? 15.787 2.955 -10.529 1.00 88.25 325 ILE A CA 1
ATOM 2591 C C . ILE A 1 325 ? 15.909 3.821 -9.270 1.00 88.25 325 ILE A C 1
ATOM 2593 O O . ILE A 1 325 ? 16.828 3.654 -8.467 1.00 88.25 325 ILE A O 1
ATOM 2597 N N . THR A 1 326 ? 15.007 4.781 -9.138 1.00 85.75 326 THR A N 1
ATOM 2598 C CA . THR A 1 326 ? 14.796 5.605 -7.953 1.00 85.75 326 THR A CA 1
ATOM 2599 C C . THR A 1 326 ? 13.309 5.562 -7.637 1.00 85.75 326 THR A C 1
ATOM 2601 O O . THR A 1 326 ? 12.517 5.262 -8.529 1.00 85.75 326 THR A O 1
ATOM 2604 N N . GLU A 1 327 ? 12.958 5.843 -6.386 1.00 81.94 327 GLU A N 1
ATOM 2605 C CA . GLU A 1 327 ? 11.567 5.924 -5.924 1.00 81.94 327 GLU A CA 1
ATOM 2606 C C . GLU A 1 327 ? 10.725 6.774 -6.891 1.00 81.94 327 GLU A C 1
ATOM 2608 O O . GLU A 1 327 ? 11.210 7.796 -7.393 1.00 81.94 327 GLU A O 1
ATOM 2613 N N . ASP A 1 328 ? 9.525 6.289 -7.220 1.00 80.31 328 ASP A N 1
ATOM 2614 C CA . ASP A 1 328 ? 8.567 6.916 -8.146 1.00 80.31 328 ASP A CA 1
ATOM 2615 C C . ASP A 1 328 ? 9.070 7.218 -9.581 1.00 80.31 328 ASP A C 1
ATOM 2617 O O . ASP A 1 328 ? 8.406 7.922 -10.348 1.00 80.31 328 ASP A O 1
ATOM 2621 N N . ALA A 1 329 ? 10.228 6.694 -10.005 1.00 85.12 329 ALA A N 1
ATOM 2622 C CA . ALA A 1 329 ? 10.770 6.962 -11.346 1.00 85.12 329 ALA A CA 1
ATOM 2623 C C . ALA A 1 329 ? 10.228 6.042 -12.450 1.00 85.12 329 ALA A C 1
ATOM 2625 O O . ALA A 1 329 ? 10.605 6.205 -13.616 1.00 85.12 329 ALA A O 1
ATOM 2626 N N . GLY A 1 330 ? 9.385 5.070 -12.100 1.00 90.06 330 GLY A N 1
ATOM 2627 C CA . GLY A 1 330 ? 8.749 4.175 -13.055 1.00 90.06 330 GLY A CA 1
ATOM 2628 C C . GLY A 1 330 ? 7.893 4.919 -14.076 1.00 90.06 330 GLY A C 1
ATOM 2629 O O . GLY A 1 330 ? 7.315 5.978 -13.803 1.00 90.06 330 GLY A O 1
ATOM 2630 N N . ILE A 1 331 ? 7.798 4.362 -15.281 1.00 91.38 331 ILE A N 1
ATOM 2631 C CA . ILE A 1 331 ? 6.963 4.921 -16.346 1.00 91.38 331 ILE A CA 1
ATOM 2632 C C . ILE A 1 331 ? 5.623 4.173 -16.453 1.00 91.38 331 ILE A C 1
ATOM 2634 O O . ILE A 1 331 ? 5.569 2.972 -16.191 1.00 91.38 331 ILE A O 1
ATOM 2638 N N . PRO A 1 332 ? 4.540 4.844 -16.886 1.00 92.75 332 PRO A N 1
ATOM 2639 C CA . PRO A 1 332 ? 3.257 4.194 -17.116 1.00 92.75 332 PRO A CA 1
ATOM 2640 C C . PRO A 1 332 ? 3.316 3.073 -18.154 1.00 92.75 332 PRO A C 1
ATOM 2642 O O . PRO A 1 332 ? 3.891 3.240 -19.231 1.00 92.75 332 PRO A O 1
ATOM 2645 N N . VAL A 1 333 ? 2.633 1.971 -17.858 1.00 95.00 333 VAL A N 1
ATOM 2646 C CA . VAL A 1 333 ? 2.410 0.852 -18.774 1.00 95.00 333 VAL A CA 1
ATOM 2647 C C . VAL A 1 333 ? 1.213 1.161 -19.672 1.00 95.00 333 VAL A C 1
ATOM 2649 O O . VAL A 1 333 ? 0.124 1.470 -19.192 1.00 95.00 333 VAL A O 1
ATOM 2652 N N . THR A 1 334 ? 1.403 1.062 -20.988 1.00 93.44 334 THR A N 1
ATOM 2653 C CA . THR A 1 334 ? 0.331 1.269 -21.977 1.00 93.44 334 THR A CA 1
ATOM 2654 C C . THR A 1 334 ? -0.553 0.030 -22.146 1.00 93.44 334 THR A C 1
ATOM 2656 O O . THR A 1 334 ? -0.187 -1.082 -21.753 1.00 93.44 334 THR A O 1
ATOM 2659 N N . ASP A 1 335 ? -1.713 0.205 -22.783 1.00 95.31 335 ASP A N 1
ATOM 2660 C CA . ASP A 1 335 ? -2.614 -0.897 -23.136 1.00 95.31 335 ASP A CA 1
ATOM 2661 C C . ASP A 1 335 ? -1.926 -1.930 -24.039 1.00 95.31 335 ASP A C 1
ATOM 2663 O O . ASP A 1 335 ? -2.054 -3.139 -23.828 1.00 95.31 335 ASP A O 1
ATOM 2667 N N . GLU A 1 336 ? -1.168 -1.462 -25.033 1.00 95.19 336 GLU A N 1
ATOM 2668 C CA . GLU A 1 336 ? -0.424 -2.305 -25.964 1.00 95.19 336 GLU A CA 1
ATOM 2669 C C . GLU A 1 336 ? 0.635 -3.142 -25.244 1.00 95.19 336 GLU A C 1
ATOM 2671 O O . GLU A 1 336 ? 0.711 -4.352 -25.473 1.00 95.19 336 GLU A O 1
ATOM 2676 N N . MET A 1 337 ? 1.399 -2.529 -24.337 1.00 95.56 337 MET A N 1
ATOM 2677 C CA . MET A 1 337 ? 2.439 -3.215 -23.566 1.00 95.56 337 MET A CA 1
ATOM 2678 C C . MET A 1 337 ? 1.848 -4.252 -22.615 1.00 95.56 337 MET A C 1
ATOM 2680 O O . MET A 1 337 ? 2.278 -5.404 -22.617 1.00 95.56 337 MET A O 1
ATOM 2684 N N . ALA A 1 338 ? 0.818 -3.884 -21.847 1.00 98.00 338 ALA A N 1
ATOM 2685 C CA . ALA A 1 338 ? 0.150 -4.815 -20.942 1.00 98.00 338 ALA A CA 1
ATOM 2686 C C . ALA A 1 338 ? -0.431 -6.020 -21.700 1.00 98.00 338 ALA A C 1
ATOM 2688 O O . ALA A 1 338 ? -0.355 -7.159 -21.230 1.00 98.00 338 ALA A O 1
ATOM 2689 N N . LYS A 1 339 ? -0.981 -5.787 -22.897 1.00 98.44 339 LYS A N 1
ATOM 2690 C CA . LYS A 1 339 ? -1.464 -6.847 -23.783 1.00 98.44 339 LYS A CA 1
ATOM 2691 C C . LYS A 1 339 ? -0.334 -7.730 -24.297 1.00 98.44 339 LYS A C 1
ATOM 2693 O O . LYS A 1 339 ? -0.496 -8.949 -24.325 1.00 98.44 339 LYS A O 1
ATOM 2698 N N . GLU A 1 340 ? 0.785 -7.147 -24.713 1.00 98.19 340 GLU A N 1
ATOM 2699 C CA . GLU A 1 340 ? 1.953 -7.898 -25.171 1.00 98.19 340 GLU A CA 1
ATOM 2700 C C . GLU A 1 340 ? 2.516 -8.790 -24.062 1.00 98.19 340 GLU A C 1
ATOM 2702 O O . GLU A 1 340 ? 2.692 -9.990 -24.277 1.00 98.19 340 GLU A O 1
ATOM 2707 N N . TRP A 1 341 ? 2.722 -8.239 -22.866 1.00 98.62 341 TRP A N 1
ATOM 2708 C CA . TRP A 1 341 ? 3.210 -8.986 -21.709 1.00 98.62 341 TRP A CA 1
ATOM 2709 C C . TRP A 1 341 ? 2.244 -10.093 -21.294 1.00 98.62 341 TRP A C 1
ATOM 2711 O O . TRP A 1 341 ? 2.683 -11.219 -21.066 1.00 98.62 341 TRP A O 1
ATOM 2721 N N . ASN A 1 342 ? 0.929 -9.825 -21.273 1.00 98.69 342 ASN A N 1
ATOM 2722 C CA . ASN A 1 342 ? -0.045 -10.874 -20.969 1.00 98.69 342 ASN A CA 1
ATOM 2723 C C . ASN A 1 342 ? 0.004 -11.989 -22.027 1.00 98.69 342 ASN A C 1
ATOM 2725 O O . ASN A 1 342 ? 0.075 -13.164 -21.686 1.00 98.69 342 ASN A O 1
ATOM 2729 N N . ASN A 1 343 ? 0.042 -11.651 -23.320 1.00 98.69 343 ASN A N 1
ATOM 2730 C CA . ASN A 1 343 ? 0.144 -12.657 -24.384 1.00 98.69 343 ASN A CA 1
ATOM 2731 C C . ASN A 1 343 ? 1.425 -13.498 -24.275 1.00 98.69 343 ASN A C 1
ATOM 2733 O O . ASN A 1 343 ? 1.376 -14.708 -24.501 1.00 98.69 343 ASN A O 1
ATOM 2737 N N . HIS A 1 344 ? 2.551 -12.873 -23.917 1.00 98.81 344 HIS A N 1
ATOM 2738 C CA . HIS A 1 344 ? 3.813 -13.575 -23.689 1.00 98.81 344 HIS A CA 1
ATOM 2739 C C . HIS A 1 344 ? 3.693 -14.560 -22.524 1.00 98.81 344 HIS A C 1
ATOM 2741 O O . HIS A 1 344 ? 3.951 -15.750 -22.708 1.00 98.81 344 HIS A O 1
ATOM 2747 N N . LEU A 1 345 ? 3.178 -14.115 -21.374 1.00 98.75 345 LEU A N 1
ATOM 2748 C CA . LEU A 1 345 ? 2.933 -14.975 -20.212 1.00 98.75 345 LEU A CA 1
ATOM 2749 C C . LEU A 1 345 ? 2.022 -16.165 -20.557 1.00 98.75 345 LEU A C 1
ATOM 2751 O O . LEU A 1 345 ? 2.301 -17.306 -20.187 1.00 98.75 345 LEU A O 1
ATOM 2755 N N . LYS A 1 346 ? 0.960 -15.923 -21.331 1.00 98.56 346 LYS A N 1
ATOM 2756 C CA . LYS A 1 346 ? 0.028 -16.965 -21.785 1.00 98.56 346 LYS A CA 1
ATOM 2757 C C . LYS A 1 346 ? 0.653 -17.967 -22.750 1.00 98.56 346 LYS A C 1
ATOM 2759 O O . LYS A 1 346 ? 0.183 -19.103 -22.818 1.00 98.56 346 LYS A O 1
ATOM 2764 N N . SER A 1 347 ? 1.698 -17.576 -23.479 1.00 98.50 347 SER A N 1
ATOM 2765 C CA . SER A 1 347 ? 2.460 -18.496 -24.329 1.00 98.50 347 SER A CA 1
ATOM 2766 C C . SER A 1 347 ? 3.320 -19.472 -23.517 1.00 98.50 347 SER A C 1
ATOM 2768 O O . SER A 1 347 ? 3.518 -20.604 -23.957 1.00 98.50 347 SER A O 1
ATOM 2770 N N . ILE A 1 348 ? 3.758 -19.065 -22.319 1.00 98.44 348 ILE A N 1
ATOM 2771 C CA . ILE A 1 348 ? 4.467 -19.920 -21.357 1.00 98.44 348 ILE A CA 1
ATOM 2772 C C . ILE A 1 348 ? 3.476 -20.894 -20.713 1.00 98.44 348 ILE A C 1
ATOM 2774 O O . ILE A 1 348 ? 3.680 -22.108 -20.731 1.00 98.44 348 ILE A O 1
ATOM 2778 N N . ASN A 1 349 ? 2.373 -20.372 -20.168 1.00 98.38 349 ASN A N 1
ATOM 2779 C CA . ASN A 1 349 ? 1.281 -21.183 -19.642 1.00 98.38 349 ASN A CA 1
ATOM 2780 C C . ASN A 1 349 ? -0.049 -20.417 -19.751 1.00 98.38 349 ASN A C 1
ATOM 2782 O O . ASN A 1 349 ? -0.206 -19.367 -19.122 1.00 98.38 349 ASN A O 1
ATOM 2786 N N . PRO A 1 350 ? -1.053 -20.944 -20.477 1.00 98.00 350 PRO A N 1
ATOM 2787 C CA . PRO A 1 350 ? -2.316 -20.239 -20.694 1.00 98.00 350 PRO A CA 1
ATOM 2788 C C . PRO A 1 350 ? -3.121 -19.998 -19.406 1.00 98.00 350 PRO A C 1
ATOM 2790 O O . PRO A 1 350 ? -4.008 -19.143 -19.393 1.00 98.00 350 PRO A O 1
ATOM 2793 N N . ASN A 1 351 ? -2.817 -20.709 -18.316 1.00 97.75 351 ASN A N 1
ATOM 2794 C CA . ASN A 1 351 ? -3.491 -20.541 -17.028 1.00 97.75 351 ASN A CA 1
ATOM 2795 C C . ASN A 1 351 ? -2.842 -19.480 -16.126 1.00 97.75 351 ASN A C 1
ATOM 2797 O O . ASN A 1 351 ? -3.459 -19.095 -15.137 1.00 97.75 351 ASN A O 1
ATOM 2801 N N . TYR A 1 352 ? -1.634 -18.996 -16.434 1.00 98.69 352 TYR A N 1
ATOM 2802 C CA . TYR A 1 352 ? -0.976 -17.991 -15.597 1.00 98.69 352 TYR A CA 1
ATOM 2803 C C . TYR A 1 352 ? -1.648 -16.634 -15.701 1.00 98.69 352 TYR A C 1
ATOM 2805 O O . TYR A 1 352 ? -1.918 -16.169 -16.803 1.00 98.69 352 TYR A O 1
ATOM 2813 N N . ARG A 1 353 ? -1.889 -15.982 -14.565 1.00 98.31 353 ARG A N 1
ATOM 2814 C CA . ARG A 1 353 ? -2.412 -14.611 -14.520 1.00 98.31 353 ARG A CA 1
ATOM 2815 C C . ARG A 1 353 ? -1.270 -13.621 -14.300 1.00 98.31 353 ARG A C 1
ATOM 2817 O O . ARG A 1 353 ? -0.289 -13.941 -13.634 1.00 98.31 353 ARG A O 1
ATOM 2824 N N . MET A 1 354 ? -1.397 -12.415 -14.838 1.00 98.62 354 MET A N 1
ATOM 2825 C CA . MET A 1 354 ? -0.475 -11.318 -14.542 1.00 98.62 354 MET A CA 1
ATOM 2826 C C . MET A 1 354 ? -1.157 -10.318 -13.614 1.00 98.62 354 MET A C 1
ATOM 2828 O O . MET A 1 354 ? -2.333 -10.013 -13.817 1.00 98.62 354 MET A O 1
ATOM 2832 N N . PHE A 1 355 ? -0.427 -9.774 -12.643 1.00 98.69 355 PHE A N 1
ATOM 2833 C CA . PHE A 1 355 ? -0.841 -8.545 -11.980 1.00 98.69 355 PHE A CA 1
ATOM 2834 C C . PHE A 1 355 ? 0.103 -7.391 -12.306 1.00 98.69 355 PHE A C 1
ATOM 2836 O O . PHE A 1 355 ? 1.312 -7.581 -12.450 1.00 98.69 355 PHE A O 1
ATOM 2843 N N . LEU A 1 356 ? -0.461 -6.189 -12.399 1.00 98.81 356 LEU A N 1
ATOM 2844 C CA . LEU A 1 356 ? 0.290 -4.939 -12.488 1.00 98.81 356 LEU A CA 1
ATOM 2845 C C . LEU A 1 356 ? 0.029 -4.135 -11.217 1.00 98.81 356 LEU A C 1
ATOM 2847 O O . LEU A 1 356 ? -1.132 -3.956 -10.842 1.00 98.81 356 LEU A O 1
ATOM 2851 N N . LYS A 1 357 ? 1.095 -3.697 -10.549 1.00 98.19 357 LYS A N 1
ATOM 2852 C CA . LYS A 1 357 ? 1.025 -3.020 -9.255 1.00 98.19 357 LYS A CA 1
ATOM 2853 C C . LYS A 1 357 ? 1.501 -1.581 -9.345 1.00 98.19 357 LYS A C 1
ATOM 2855 O O . LYS A 1 357 ? 2.571 -1.339 -9.895 1.00 98.19 357 LYS A O 1
ATOM 2860 N N . HIS A 1 358 ? 0.705 -0.670 -8.797 1.00 96.62 358 HIS A N 1
ATOM 2861 C CA . HIS A 1 358 ? 1.070 0.719 -8.529 1.00 96.62 358 HIS A CA 1
ATOM 2862 C C . HIS A 1 358 ? 0.006 1.351 -7.614 1.00 96.62 358 HIS A C 1
ATOM 2864 O O . HIS A 1 358 ? -1.151 0.945 -7.667 1.00 96.62 358 HIS A O 1
ATOM 2870 N N . TYR A 1 359 ? 0.331 2.393 -6.852 1.00 92.75 359 TYR A N 1
ATOM 2871 C CA . TYR A 1 359 ? -0.662 3.107 -6.033 1.00 92.75 359 TYR A CA 1
ATOM 2872 C C . TYR A 1 359 ? -1.543 4.032 -6.888 1.00 92.75 359 TYR A C 1
ATOM 2874 O O . TYR A 1 359 ? -2.710 4.285 -6.605 1.00 92.75 359 TYR A O 1
ATOM 2882 N N . ASN A 1 360 ? -0.990 4.537 -7.992 1.00 91.12 360 ASN A N 1
ATOM 2883 C CA . ASN A 1 360 ? -1.683 5.418 -8.928 1.00 91.12 360 ASN A CA 1
ATOM 2884 C C . ASN A 1 360 ? -2.086 4.683 -10.212 1.00 91.12 360 ASN A C 1
ATOM 2886 O O . ASN A 1 360 ? -1.225 4.268 -10.990 1.00 91.12 360 ASN A O 1
ATOM 2890 N N . TYR A 1 361 ? -3.391 4.609 -10.483 1.00 92.56 361 TYR A N 1
ATOM 2891 C CA . TYR A 1 361 ? -3.948 3.914 -11.648 1.00 92.56 361 TYR A CA 1
ATOM 2892 C C . TYR A 1 361 ? -3.459 4.485 -12.989 1.00 92.56 361 TYR A C 1
ATOM 2894 O O . TYR A 1 361 ? -3.495 3.785 -13.994 1.00 92.56 361 TYR A O 1
ATOM 2902 N N . ARG A 1 362 ? -2.954 5.730 -13.027 1.00 90.44 362 ARG A N 1
ATOM 2903 C CA . ARG A 1 362 ? -2.395 6.348 -14.244 1.00 90.44 362 ARG A CA 1
ATOM 2904 C C . ARG A 1 362 ? -1.078 5.737 -14.714 1.00 90.44 362 ARG A C 1
ATOM 2906 O O . ARG A 1 362 ? -0.657 6.037 -15.828 1.00 90.44 362 ARG A O 1
ATOM 2913 N N . TRP A 1 363 ? -0.434 4.922 -13.883 1.00 93.12 363 TRP A N 1
ATOM 2914 C CA . TRP A 1 363 ? 0.742 4.142 -14.268 1.00 93.12 363 TRP A CA 1
ATOM 2915 C C . TRP A 1 363 ? 0.371 2.783 -14.860 1.00 93.12 363 TRP A C 1
ATOM 2917 O O . TRP A 1 363 ? 1.228 2.098 -15.407 1.00 93.12 363 TRP A O 1
ATOM 2927 N N . LEU A 1 364 ? -0.896 2.387 -14.770 1.00 96.19 364 LEU A N 1
ATOM 2928 C CA . LEU A 1 364 ? -1.398 1.113 -15.263 1.00 96.19 364 LEU A CA 1
ATOM 2929 C C . LEU A 1 364 ? -2.163 1.323 -16.586 1.00 96.19 364 LEU A C 1
ATOM 2931 O O . LEU A 1 364 ? -2.570 2.450 -16.887 1.00 96.19 364 LEU A O 1
ATOM 2935 N N . PRO A 1 365 ? -2.364 0.264 -17.396 1.00 95.94 365 PRO A N 1
ATOM 2936 C CA . PRO A 1 365 ? -3.010 0.379 -18.699 1.00 95.94 365 PRO A CA 1
ATOM 2937 C C . PRO A 1 365 ? -4.418 0.994 -18.587 1.00 95.94 365 PRO A C 1
ATOM 2939 O O . PRO A 1 365 ? -5.277 0.463 -17.864 1.00 95.94 365 PRO A O 1
ATOM 2942 N N . PRO A 1 366 ? -4.687 2.103 -19.302 1.00 92.06 366 PRO A N 1
ATOM 2943 C CA . PRO A 1 366 ? -5.901 2.884 -19.108 1.00 92.06 366 PRO A CA 1
ATOM 2944 C C . PRO A 1 366 ? -7.180 2.121 -19.467 1.00 92.06 366 PRO A C 1
ATOM 2946 O O . PRO A 1 366 ? -8.191 2.289 -18.784 1.00 92.06 366 PRO A O 1
ATOM 2949 N N . THR A 1 367 ? -7.169 1.277 -20.507 1.00 94.44 367 THR A N 1
ATOM 2950 C CA . THR A 1 367 ? -8.397 0.622 -21.000 1.00 94.44 367 THR A CA 1
ATOM 2951 C C . THR A 1 367 ? -8.276 -0.874 -21.254 1.00 94.44 367 THR A C 1
ATOM 2953 O O . THR A 1 367 ? -9.299 -1.552 -21.362 1.00 94.44 367 THR A O 1
ATOM 2956 N N . TYR A 1 368 ? -7.066 -1.432 -21.311 1.00 97.25 368 TYR A N 1
ATOM 2957 C CA . TYR A 1 368 ? -6.891 -2.859 -21.533 1.00 97.25 368 TYR A CA 1
ATOM 2958 C C . TYR A 1 368 ? -7.414 -3.652 -20.332 1.00 97.25 368 TYR A C 1
ATOM 2960 O O . TYR A 1 368 ? -6.998 -3.459 -19.187 1.00 97.25 368 TYR A O 1
ATOM 2968 N N . ARG A 1 369 ? -8.357 -4.552 -20.610 1.00 97.00 369 ARG A N 1
ATOM 2969 C CA . ARG A 1 369 ? -9.006 -5.445 -19.649 1.00 97.00 369 ARG A CA 1
ATOM 2970 C C . ARG A 1 369 ? -8.941 -6.868 -20.198 1.00 97.00 369 ARG A C 1
ATOM 2972 O O . ARG A 1 369 ? -9.194 -7.095 -21.382 1.00 97.00 369 ARG A O 1
ATOM 2979 N N . SER A 1 370 ? -8.539 -7.816 -19.359 1.00 96.00 370 SER A N 1
ATOM 2980 C CA . SER A 1 370 ? -8.473 -9.249 -19.692 1.00 96.00 370 SER A CA 1
ATOM 2981 C C . SER A 1 370 ? -8.623 -10.074 -18.412 1.00 96.00 370 SER A C 1
ATOM 2983 O O . SER A 1 370 ? -9.539 -9.804 -17.648 1.00 96.00 370 SER A O 1
ATOM 2985 N N . ASP A 1 371 ? -7.740 -11.022 -18.120 1.00 95.94 371 ASP A N 1
ATOM 2986 C CA . ASP A 1 371 ? -7.687 -11.746 -16.845 1.00 95.94 371 ASP A CA 1
ATOM 2987 C C . ASP A 1 371 ? -6.609 -11.206 -15.886 1.00 95.94 371 ASP A C 1
ATOM 2989 O O . ASP A 1 371 ? -6.290 -11.846 -14.878 1.00 95.94 371 ASP A O 1
ATOM 2993 N N . LEU A 1 372 ? -6.070 -10.017 -16.186 1.00 97.81 372 LEU A N 1
ATOM 2994 C CA . LEU A 1 372 ? -5.160 -9.284 -15.305 1.00 97.81 372 LEU A CA 1
ATOM 2995 C C . LEU A 1 372 ? -5.773 -9.057 -13.922 1.00 97.81 372 LEU A C 1
ATOM 2997 O O . LEU A 1 372 ? -6.990 -8.895 -13.801 1.00 97.81 372 LEU A O 1
ATOM 3001 N N . LEU A 1 373 ? -4.915 -8.968 -12.909 1.00 98.25 373 LEU A N 1
ATOM 3002 C CA . LEU A 1 373 ? -5.251 -8.318 -11.648 1.00 98.25 373 LEU A CA 1
ATOM 3003 C C . LEU A 1 373 ? -4.589 -6.939 -11.601 1.00 98.25 373 LEU A C 1
ATOM 3005 O O . LEU A 1 373 ? -3.454 -6.765 -12.049 1.00 98.25 373 LEU A O 1
ATOM 3009 N N . PHE A 1 374 ? -5.276 -5.965 -11.019 1.00 98.69 374 PHE A N 1
ATOM 3010 C CA . PHE A 1 374 ? -4.702 -4.643 -10.768 1.00 98.69 374 PHE A CA 1
ATOM 3011 C C . PHE A 1 374 ? -4.445 -4.480 -9.278 1.00 98.69 374 PHE A C 1
ATOM 3013 O O . PHE A 1 374 ? -5.388 -4.447 -8.483 1.00 98.69 374 PHE A O 1
ATOM 3020 N N . CYS A 1 375 ? -3.168 -4.428 -8.905 1.00 98.75 375 CYS A N 1
ATOM 3021 C CA . CYS A 1 375 ? -2.741 -4.366 -7.518 1.00 98.75 375 CYS A CA 1
ATOM 3022 C C . CYS A 1 375 ? -2.589 -2.908 -7.068 1.00 98.75 375 CYS A C 1
ATOM 3024 O O . CYS A 1 375 ? -1.751 -2.188 -7.607 1.00 98.75 375 CYS A O 1
ATOM 3026 N N . ASN A 1 376 ? -3.406 -2.489 -6.102 1.00 98.44 376 ASN A N 1
ATOM 3027 C CA . ASN A 1 376 ? -3.261 -1.204 -5.429 1.00 98.44 376 ASN A CA 1
ATOM 3028 C C . ASN A 1 376 ? -2.381 -1.398 -4.197 1.00 98.44 376 ASN A C 1
ATOM 3030 O O . ASN A 1 376 ? -2.679 -2.251 -3.355 1.00 98.44 376 ASN A O 1
ATOM 3034 N N . ASP A 1 377 ? -1.328 -0.599 -4.096 1.00 96.69 377 ASP A N 1
ATOM 3035 C CA . ASP A 1 377 ? -0.402 -0.613 -2.974 1.00 96.69 377 ASP A CA 1
ATOM 3036 C C . ASP A 1 377 ? -0.241 0.760 -2.296 1.00 96.69 377 ASP A C 1
ATOM 3038 O O . ASP A 1 377 ? 0.781 1.017 -1.657 1.00 96.69 377 ASP A O 1
ATOM 3042 N N . SER A 1 378 ? -1.282 1.601 -2.390 1.00 94.19 378 SER A N 1
ATOM 3043 C CA . SER A 1 378 ? -1.433 2.877 -1.683 1.00 94.19 378 SER A CA 1
ATOM 3044 C C . SER A 1 378 ? -1.178 2.731 -0.180 1.00 94.19 378 SER A C 1
ATOM 3046 O O . SER A 1 378 ? -1.670 1.810 0.474 1.00 94.19 378 SER A O 1
ATOM 3048 N N . GLN A 1 379 ? -0.443 3.697 0.372 1.00 92.31 379 GLN A N 1
ATOM 3049 C CA . GLN A 1 379 ? -0.060 3.770 1.783 1.00 92.31 379 GLN A CA 1
ATOM 3050 C C . GLN A 1 379 ? -0.096 5.213 2.296 1.00 92.31 379 GLN A C 1
ATOM 3052 O O . GLN A 1 379 ? -0.159 6.163 1.512 1.00 92.31 379 GLN A O 1
ATOM 3057 N N . GLY A 1 380 ? -0.010 5.391 3.616 1.00 90.06 380 GLY A N 1
ATOM 3058 C CA . GLY A 1 380 ? -0.039 6.725 4.228 1.00 90.06 380 GLY A CA 1
ATOM 3059 C C . GLY A 1 380 ? -1.423 7.366 4.141 1.00 90.06 380 GLY A C 1
ATOM 3060 O O . GLY A 1 380 ? -1.553 8.584 4.018 1.00 90.06 380 GLY A O 1
ATOM 3061 N N . LEU A 1 381 ? -2.461 6.532 4.168 1.00 90.88 381 LEU A N 1
ATOM 3062 C CA . LEU A 1 381 ? -3.848 6.946 4.264 1.00 90.88 381 LEU A CA 1
ATOM 3063 C C . LEU A 1 381 ? -4.121 7.446 5.685 1.00 90.88 381 LEU A C 1
ATOM 3065 O O . LEU A 1 381 ? -3.498 7.003 6.647 1.00 90.88 381 LEU A O 1
ATOM 3069 N N . GLY A 1 382 ? -5.030 8.408 5.838 1.00 86.94 382 GLY A N 1
ATOM 3070 C CA . GLY A 1 382 ? -5.208 9.071 7.132 1.00 86.94 382 GLY A CA 1
ATOM 3071 C C . GLY A 1 382 ? -6.283 8.460 8.028 1.00 86.94 382 GLY A C 1
ATOM 3072 O O . GLY A 1 382 ? -6.309 8.760 9.218 1.00 86.94 382 GLY A O 1
ATOM 3073 N N . SER A 1 383 ? -7.200 7.660 7.477 1.00 91.75 383 SER A N 1
ATOM 3074 C CA . SER A 1 383 ? -8.324 7.059 8.217 1.00 91.75 383 SER A CA 1
ATOM 3075 C C . SER A 1 383 ? -9.046 5.992 7.389 1.00 91.75 383 SER A C 1
ATOM 3077 O O . SER A 1 383 ? -8.874 5.931 6.170 1.00 91.75 383 SER A O 1
ATOM 3079 N N . MET A 1 384 ? -9.927 5.213 8.023 1.00 93.00 384 MET A N 1
ATOM 3080 C CA . MET A 1 384 ? -10.790 4.245 7.335 1.00 93.00 384 MET A CA 1
ATOM 3081 C C . MET A 1 384 ? -11.682 4.907 6.263 1.00 93.00 384 MET A C 1
ATOM 3083 O O . MET A 1 384 ? -11.788 4.419 5.138 1.00 93.00 384 MET A O 1
ATOM 3087 N N . ASP A 1 385 ? -12.326 6.028 6.597 1.00 91.75 385 ASP A N 1
ATOM 3088 C CA . ASP A 1 385 ? -13.407 6.632 5.802 1.00 91.75 385 ASP A CA 1
ATOM 3089 C C . ASP A 1 385 ? -13.055 7.971 5.128 1.00 91.75 385 ASP A C 1
ATOM 3091 O O . ASP A 1 385 ? -13.828 8.476 4.310 1.00 91.75 385 ASP A O 1
ATOM 3095 N N . GLY A 1 386 ? -11.886 8.539 5.431 1.00 87.69 386 GLY A N 1
ATOM 3096 C CA . GLY A 1 386 ? -11.418 9.811 4.878 1.00 87.69 386 GLY A CA 1
ATOM 3097 C C . GLY A 1 386 ? -11.606 11.027 5.787 1.00 87.69 386 GLY A C 1
ATOM 3098 O O . GLY A 1 386 ? -11.519 12.147 5.283 1.00 87.69 386 GLY A O 1
ATOM 3099 N N . GLU A 1 387 ? -11.829 10.835 7.094 1.00 83.69 387 GLU A N 1
ATOM 3100 C CA . GLU A 1 387 ? -11.791 11.895 8.118 1.00 83.69 387 GLU A CA 1
ATOM 3101 C C . GLU A 1 387 ? -10.525 12.748 8.046 1.00 83.69 387 GLU A C 1
ATOM 3103 O O . GLU A 1 387 ? -10.588 13.977 8.130 1.00 83.69 387 GLU A O 1
ATOM 3108 N N . VAL A 1 388 ? -9.380 12.102 7.843 1.00 77.06 388 VAL A N 1
ATOM 3109 C CA . VAL A 1 388 ? -8.075 12.755 7.792 1.00 77.06 388 VAL A CA 1
ATOM 3110 C C . VAL A 1 388 ? -7.456 12.502 6.425 1.00 77.06 388 VAL A C 1
ATOM 3112 O O . VAL A 1 388 ? -7.218 11.358 6.068 1.00 77.06 388 VAL A O 1
ATOM 3115 N N . GLN A 1 389 ? -7.146 13.565 5.675 1.00 71.81 389 GLN A N 1
ATOM 3116 C CA . GLN A 1 389 ? -6.456 13.501 4.373 1.00 71.81 389 GLN A CA 1
ATOM 3117 C C . GLN A 1 389 ? -7.161 12.600 3.325 1.00 71.81 389 GLN A C 1
ATOM 3119 O O . GLN A 1 389 ? -8.050 13.059 2.594 1.00 71.81 389 GLN A O 1
ATOM 3124 N N . SER A 1 390 ? -6.746 11.335 3.227 1.00 82.38 390 SER A N 1
ATOM 3125 C CA . SER A 1 390 ? -7.271 10.278 2.356 1.00 82.38 390 SER A CA 1
ATOM 3126 C C . SER A 1 390 ? -7.898 9.148 3.185 1.00 82.38 390 SER A C 1
ATOM 3128 O O . SER A 1 390 ? -7.560 8.942 4.349 1.00 82.38 390 SER A O 1
ATOM 3130 N N . GLY A 1 391 ? -8.864 8.444 2.591 1.00 90.56 391 GLY A N 1
ATOM 3131 C CA . GLY A 1 391 ? -9.610 7.378 3.257 1.00 90.56 391 GLY A CA 1
ATOM 3132 C C . GLY A 1 391 ? -9.302 6.029 2.632 1.00 90.56 391 GLY A C 1
ATOM 3133 O O . GLY A 1 391 ? -9.323 5.936 1.407 1.00 90.56 391 GLY A O 1
ATOM 3134 N N . PHE A 1 392 ? -9.087 5.012 3.461 1.00 95.44 392 PHE A N 1
ATOM 3135 C CA . PHE A 1 392 ? -8.868 3.625 3.055 1.00 95.44 392 PHE A CA 1
ATOM 3136 C C . PHE A 1 392 ? -9.979 3.102 2.138 1.00 95.44 392 PHE A C 1
ATOM 3138 O O . PHE A 1 392 ? -9.726 2.789 0.978 1.00 95.44 392 PHE A O 1
ATOM 3145 N N . LEU A 1 393 ? -11.234 3.087 2.591 1.00 96.06 393 LEU A N 1
ATOM 3146 C CA . LEU A 1 393 ? -12.332 2.537 1.787 1.00 96.06 393 LEU A CA 1
ATOM 3147 C C . LEU A 1 393 ? -12.609 3.336 0.502 1.00 96.06 393 LEU A C 1
ATOM 3149 O O . LEU A 1 393 ? -12.769 2.710 -0.547 1.00 96.06 393 LEU A O 1
ATOM 3153 N N . PRO A 1 394 ? -12.630 4.687 0.513 1.00 93.31 394 PRO A N 1
ATOM 3154 C CA . PRO A 1 394 ? -12.774 5.457 -0.722 1.00 93.31 394 PRO A CA 1
ATOM 3155 C C . PRO A 1 394 ? -11.643 5.241 -1.738 1.00 93.31 394 PRO A C 1
ATOM 3157 O O . PRO A 1 394 ? -11.921 5.225 -2.935 1.00 93.31 394 PRO A O 1
ATOM 3160 N N . GLU A 1 395 ? -10.396 5.087 -1.282 1.00 94.12 395 GLU A N 1
ATOM 3161 C CA . GLU A 1 395 ? -9.225 4.840 -2.137 1.00 94.12 395 GLU A CA 1
ATOM 3162 C C . GLU A 1 395 ? -9.361 3.507 -2.883 1.00 94.12 395 GLU A C 1
ATOM 3164 O O . GLU A 1 395 ? -9.397 3.469 -4.116 1.00 94.12 395 GLU A O 1
ATOM 3169 N N . PHE A 1 396 ? -9.533 2.414 -2.138 1.00 96.62 396 PHE A N 1
ATOM 3170 C CA . PHE A 1 396 ? -9.621 1.078 -2.727 1.00 96.62 396 PHE A CA 1
ATOM 3171 C C . PHE A 1 396 ? -10.915 0.870 -3.525 1.00 96.62 396 PHE A C 1
ATOM 3173 O O . PHE A 1 396 ? -10.899 0.190 -4.550 1.00 96.62 396 PHE A O 1
ATOM 3180 N N . LYS A 1 397 ? -12.020 1.532 -3.151 1.00 95.69 397 LYS A N 1
ATOM 3181 C CA . LYS A 1 397 ? -13.226 1.565 -3.989 1.00 95.69 397 LYS A CA 1
ATOM 3182 C C . LYS A 1 397 ? -12.964 2.216 -5.344 1.00 95.69 397 LYS A C 1
ATOM 3184 O O . LYS A 1 397 ? -13.341 1.655 -6.370 1.00 95.69 397 LYS A O 1
ATOM 3189 N N . ALA A 1 398 ? -12.365 3.408 -5.357 1.00 93.81 398 ALA A N 1
ATOM 3190 C CA . ALA A 1 398 ? -12.106 4.124 -6.604 1.00 93.81 398 ALA A CA 1
ATOM 3191 C C . ALA A 1 398 ? -11.207 3.297 -7.535 1.00 93.81 398 ALA A C 1
ATOM 3193 O O . ALA A 1 398 ? -11.425 3.273 -8.747 1.00 93.81 398 ALA A O 1
ATOM 3194 N N . TRP A 1 399 ? -10.250 2.568 -6.956 1.00 96.62 399 TRP A N 1
ATOM 3195 C CA . TRP A 1 399 ? -9.428 1.596 -7.668 1.00 96.62 399 TRP A CA 1
ATOM 3196 C C . TRP A 1 399 ? -10.250 0.457 -8.284 1.00 96.62 399 TRP A C 1
ATOM 3198 O O . TRP A 1 399 ? -10.156 0.210 -9.488 1.00 96.62 399 TRP A O 1
ATOM 3208 N N . ALA A 1 400 ? -11.090 -0.209 -7.486 1.00 97.75 400 ALA A N 1
ATOM 3209 C CA . ALA A 1 400 ? -11.964 -1.282 -7.956 1.00 97.75 400 ALA A CA 1
ATOM 3210 C C . ALA A 1 400 ? -12.878 -0.826 -9.099 1.00 97.75 400 ALA A C 1
ATOM 3212 O O . ALA A 1 400 ? -12.946 -1.482 -10.141 1.00 97.75 400 ALA A O 1
ATOM 3213 N N . ASP A 1 401 ? -13.531 0.324 -8.934 1.00 96.06 401 ASP A N 1
ATOM 3214 C CA . ASP A 1 401 ? -14.432 0.891 -9.937 1.00 96.06 401 ASP A CA 1
ATOM 3215 C C . ASP A 1 401 ? -13.694 1.214 -11.246 1.00 96.06 401 ASP A C 1
ATOM 3217 O O . ASP A 1 401 ? -14.234 1.000 -12.331 1.00 96.06 401 ASP A O 1
ATOM 3221 N N . HIS A 1 402 ? -12.453 1.711 -11.165 1.00 95.12 402 HIS A N 1
ATOM 3222 C CA . HIS A 1 402 ? -11.645 2.045 -12.339 1.00 95.12 402 HIS A CA 1
ATOM 3223 C C . HIS A 1 402 ? -11.265 0.805 -13.163 1.00 95.12 402 HIS A C 1
ATOM 3225 O O . HIS A 1 402 ? -11.267 0.837 -14.400 1.00 95.12 402 HIS A O 1
ATOM 3231 N N . PHE A 1 403 ? -10.923 -0.294 -12.490 1.00 97.31 403 PHE A N 1
ATOM 3232 C CA . PHE A 1 403 ? -10.444 -1.509 -13.149 1.00 97.31 403 PHE A CA 1
ATOM 3233 C C . PHE A 1 403 ? -11.532 -2.545 -13.435 1.00 97.31 403 PHE A C 1
ATOM 3235 O O . PHE A 1 403 ? -11.264 -3.503 -14.160 1.00 97.31 403 PHE A O 1
ATOM 3242 N N . TYR A 1 404 ? -12.767 -2.329 -12.977 1.00 96.69 404 TYR A N 1
ATOM 3243 C CA . TYR A 1 404 ? -13.898 -3.198 -13.294 1.00 96.69 404 TYR A CA 1
ATOM 3244 C C . TYR A 1 404 ? -14.026 -3.440 -14.820 1.00 96.69 404 TYR A C 1
ATOM 3246 O O . TYR A 1 404 ? -13.901 -2.496 -15.607 1.00 96.69 404 TYR A O 1
ATOM 3254 N N . PRO A 1 405 ? -14.277 -4.682 -15.282 1.00 97.44 405 PRO A N 1
ATOM 3255 C CA . PRO A 1 405 ? -14.623 -5.876 -14.505 1.00 97.44 405 PRO A CA 1
ATOM 3256 C C . PRO A 1 405 ? -13.432 -6.735 -14.053 1.00 97.44 405 PRO A C 1
ATOM 3258 O O . PRO A 1 405 ? -13.661 -7.839 -13.574 1.00 97.44 405 PRO A O 1
ATOM 3261 N N . ASN A 1 406 ? -12.183 -6.294 -14.226 1.00 98.31 406 ASN A N 1
ATOM 3262 C CA . ASN A 1 406 ? -11.033 -7.071 -13.764 1.00 98.31 406 ASN A CA 1
ATOM 3263 C C . ASN A 1 406 ? -10.991 -7.149 -12.237 1.00 98.31 406 ASN A C 1
ATOM 3265 O O . ASN A 1 406 ? -11.274 -6.165 -11.546 1.00 98.31 406 ASN A O 1
ATOM 3269 N N . ASP A 1 407 ? -10.564 -8.307 -11.737 1.00 98.50 407 ASP A N 1
ATOM 3270 C CA . ASP A 1 407 ? -10.254 -8.497 -10.325 1.00 98.50 407 ASP A CA 1
ATOM 3271 C C . ASP A 1 407 ? -9.141 -7.542 -9.885 1.00 98.50 407 ASP A C 1
ATOM 3273 O O . ASP A 1 407 ? -8.273 -7.135 -10.670 1.00 98.50 407 ASP A O 1
ATOM 3277 N N . VAL A 1 408 ? -9.140 -7.213 -8.601 1.00 98.75 408 VAL A N 1
ATOM 3278 C CA . VAL A 1 408 ? -8.132 -6.335 -8.001 1.00 98.75 408 VAL A CA 1
ATOM 3279 C C . VAL A 1 408 ? -7.400 -7.041 -6.872 1.00 98.75 408 VAL A C 1
ATOM 3281 O O . VAL A 1 408 ? -7.895 -7.993 -6.280 1.00 98.75 408 VAL A O 1
ATOM 3284 N N . LEU A 1 409 ? -6.182 -6.604 -6.588 1.00 98.81 409 LEU A N 1
ATOM 3285 C CA . LEU A 1 409 ? -5.400 -7.074 -5.450 1.00 98.81 409 LEU A CA 1
ATOM 3286 C C . LEU A 1 409 ? -5.106 -5.865 -4.567 1.00 98.81 409 LEU A C 1
ATOM 3288 O O . LEU A 1 409 ? -4.731 -4.810 -5.067 1.00 98.81 409 LEU A O 1
ATOM 3292 N N . TYR A 1 410 ? -5.294 -5.994 -3.264 1.00 98.75 410 TYR A N 1
ATOM 3293 C CA . TYR A 1 410 ? -4.986 -4.932 -2.319 1.00 98.75 410 TYR A CA 1
ATOM 3294 C C . TYR A 1 410 ? -3.779 -5.346 -1.498 1.00 98.75 410 TYR A C 1
ATOM 3296 O O . TYR A 1 410 ? -3.851 -6.272 -0.687 1.00 98.75 410 TYR A O 1
ATOM 3304 N N . GLN A 1 411 ? -2.662 -4.664 -1.731 1.00 98.69 411 GLN A N 1
ATOM 3305 C CA . GLN A 1 411 ? -1.478 -4.785 -0.904 1.00 98.69 411 GLN A CA 1
ATOM 3306 C C . GLN A 1 411 ? -1.572 -3.746 0.215 1.00 98.69 411 GLN A C 1
ATOM 3308 O O . GLN A 1 411 ? -1.448 -2.551 -0.032 1.00 98.69 411 GLN A O 1
ATOM 3313 N N . ILE A 1 412 ? -1.832 -4.199 1.441 1.00 98.38 412 ILE A N 1
ATOM 3314 C CA . ILE A 1 412 ? -2.217 -3.330 2.565 1.00 98.38 412 ILE A CA 1
ATOM 3315 C C . ILE A 1 412 ? -1.424 -3.647 3.832 1.00 98.38 412 ILE A C 1
ATOM 3317 O O . ILE A 1 412 ? -0.727 -4.657 3.913 1.00 98.38 412 ILE A O 1
ATOM 3321 N N . GLY A 1 413 ? -1.573 -2.794 4.847 1.00 97.06 413 GLY A N 1
ATOM 3322 C CA . GLY A 1 413 ? -1.003 -3.012 6.177 1.00 97.06 413 GLY A CA 1
ATOM 3323 C C . GLY A 1 413 ? 0.311 -2.282 6.430 1.00 97.06 413 GLY A C 1
ATOM 3324 O O . GLY A 1 413 ? 1.023 -2.622 7.369 1.00 97.06 413 GLY A O 1
ATOM 3325 N N . TYR A 1 414 ? 0.665 -1.286 5.619 1.00 96.19 414 TYR A N 1
ATOM 3326 C CA . TYR A 1 414 ? 1.917 -0.551 5.772 1.00 96.19 414 TYR A CA 1
ATOM 3327 C C . TYR A 1 414 ? 2.055 0.133 7.135 1.00 96.19 414 TYR A C 1
ATOM 3329 O O . TYR A 1 414 ? 1.077 0.502 7.785 1.00 96.19 414 TYR A O 1
ATOM 3337 N N . SER A 1 415 ? 3.302 0.326 7.573 1.00 94.19 415 SER A N 1
ATOM 3338 C CA . SER A 1 415 ? 3.594 0.935 8.873 1.00 94.19 415 SER A CA 1
ATOM 3339 C C . SER A 1 415 ? 3.011 2.348 9.054 1.00 94.19 415 SER A C 1
ATOM 3341 O O . SER A 1 415 ? 2.521 2.611 10.150 1.00 94.19 415 SER A O 1
ATOM 3343 N N . PRO A 1 416 ? 2.987 3.252 8.049 1.00 92.81 416 PRO A N 1
ATOM 3344 C CA . PRO A 1 416 ? 2.336 4.552 8.214 1.00 92.81 416 PRO A CA 1
ATOM 3345 C C . PRO A 1 416 ? 0.833 4.473 8.507 1.00 92.81 416 PRO A C 1
ATOM 3347 O O . PRO A 1 416 ? 0.308 5.281 9.275 1.00 92.81 416 PRO A O 1
ATOM 3350 N N . ASP A 1 417 ? 0.148 3.476 7.943 1.00 95.25 417 ASP A N 1
ATOM 3351 C CA . ASP A 1 417 ? -1.298 3.298 8.105 1.00 95.25 417 ASP A CA 1
ATOM 3352 C C . ASP A 1 417 ? -1.672 2.794 9.509 1.00 95.25 417 ASP A C 1
ATOM 3354 O O . ASP A 1 417 ? -2.820 2.933 9.936 1.00 95.25 417 ASP A O 1
ATOM 3358 N N . ALA A 1 418 ? -0.699 2.283 10.279 1.00 94.75 418 ALA A N 1
ATOM 3359 C CA . ALA A 1 418 ? -0.909 1.871 11.670 1.00 94.75 418 ALA A CA 1
ATOM 3360 C C . ALA A 1 418 ? -1.471 3.012 12.524 1.00 94.75 418 ALA A C 1
ATOM 3362 O O . ALA A 1 418 ? -2.210 2.766 13.471 1.00 94.75 418 ALA A O 1
ATOM 3363 N N . THR A 1 419 ? -1.184 4.262 12.148 1.00 93.50 419 THR A N 1
ATOM 3364 C CA . THR A 1 419 ? -1.690 5.466 12.819 1.00 93.50 419 THR A CA 1
ATOM 3365 C C . THR A 1 419 ? -3.212 5.573 12.863 1.00 93.50 419 THR A C 1
ATOM 3367 O O . THR A 1 419 ? -3.731 6.273 13.731 1.00 93.50 419 THR A O 1
ATOM 3370 N N . TRP A 1 420 ? -3.929 4.877 11.976 1.00 94.12 420 TRP A N 1
ATOM 3371 C CA . TRP A 1 420 ? -5.386 4.802 12.018 1.00 94.12 420 TRP A CA 1
ATOM 3372 C C . TRP A 1 420 ? -5.898 3.377 12.228 1.00 94.12 420 TRP A C 1
ATOM 3374 O O . TRP A 1 420 ? -6.817 3.204 13.021 1.00 94.12 420 TRP A O 1
ATOM 3384 N N . TYR A 1 421 ? -5.311 2.338 11.618 1.00 95.31 421 TYR A N 1
ATOM 3385 C CA . TYR A 1 421 ? -5.898 0.996 11.753 1.00 95.31 421 TYR A CA 1
ATOM 3386 C C . TYR A 1 421 ? -5.677 0.364 13.137 1.00 95.31 421 TYR A C 1
ATOM 3388 O O . TYR A 1 421 ? -6.406 -0.547 13.512 1.00 95.31 421 TYR A O 1
ATOM 3396 N N . TYR A 1 422 ? -4.731 0.855 13.947 1.00 96.06 422 TYR A N 1
ATOM 3397 C CA . TYR A 1 422 ? -4.597 0.438 15.356 1.00 96.06 422 TYR A CA 1
ATOM 3398 C C . TYR A 1 422 ? -5.768 0.907 16.231 1.00 96.06 422 TYR A C 1
ATOM 3400 O O . TYR A 1 422 ? -5.975 0.371 17.326 1.00 96.06 422 TYR A O 1
ATOM 3408 N N . ALA A 1 423 ? -6.508 1.922 15.770 1.00 93.12 423 ALA A N 1
ATOM 3409 C CA . ALA A 1 423 ? -7.721 2.397 16.420 1.00 93.12 423 ALA A CA 1
ATOM 3410 C C . ALA A 1 423 ? -8.939 1.502 16.130 1.00 93.12 423 ALA A C 1
ATOM 3412 O O . ALA A 1 423 ? -9.960 1.657 16.797 1.00 93.12 423 ALA A O 1
ATOM 3413 N N . GLU A 1 424 ? -8.837 0.582 15.167 1.00 92.81 424 GLU A N 1
ATOM 3414 C CA . GLU A 1 424 ? -9.912 -0.338 14.802 1.00 92.81 424 GLU A CA 1
ATOM 3415 C C . GLU A 1 424 ? -10.000 -1.532 15.768 1.00 92.81 424 GLU A C 1
ATOM 3417 O O . GLU A 1 424 ? -9.057 -1.874 16.497 1.00 92.81 424 GLU A O 1
ATOM 3422 N N . ASP A 1 425 ? -11.158 -2.190 15.756 1.00 89.31 425 ASP A N 1
ATOM 3423 C CA . ASP A 1 425 ? -11.399 -3.400 16.536 1.00 89.31 425 ASP A CA 1
ATOM 3424 C C . ASP A 1 425 ? -10.648 -4.610 15.953 1.00 89.31 425 ASP A C 1
ATOM 3426 O O . ASP A 1 425 ? -10.531 -4.786 14.738 1.00 89.31 425 ASP A O 1
ATOM 3430 N N . ALA A 1 426 ? -10.161 -5.484 16.837 1.00 91.62 426 ALA A N 1
ATOM 3431 C CA . ALA A 1 426 ? -9.497 -6.726 16.452 1.00 91.62 426 ALA A CA 1
ATOM 3432 C C . ALA A 1 426 ? -10.510 -7.842 16.090 1.00 91.62 426 ALA A C 1
ATOM 3434 O O . ALA A 1 426 ? -11.582 -7.892 16.696 1.00 91.62 426 ALA A O 1
ATOM 3435 N N . PRO A 1 427 ? -10.158 -8.795 15.197 1.00 95.00 427 PRO A N 1
ATOM 3436 C CA . PRO A 1 427 ? -8.903 -8.876 14.440 1.00 95.00 427 PRO A CA 1
ATOM 3437 C C . PRO A 1 427 ? -8.847 -7.852 13.298 1.00 95.00 427 PRO A C 1
ATOM 3439 O O . PRO A 1 427 ? -9.705 -7.848 12.417 1.00 95.00 427 PRO A O 1
ATOM 3442 N N . ILE A 1 428 ? -7.798 -7.020 13.283 1.00 96.25 428 ILE A N 1
ATOM 3443 C CA . ILE A 1 428 ? -7.682 -5.872 12.367 1.00 96.25 428 ILE A CA 1
ATOM 3444 C C . ILE A 1 428 ? -7.731 -6.330 10.908 1.00 96.25 428 ILE A C 1
ATOM 3446 O O . ILE A 1 428 ? -8.517 -5.807 10.127 1.00 96.25 428 ILE A O 1
ATOM 3450 N N . ILE A 1 429 ? -6.938 -7.342 10.543 1.00 97.31 429 ILE A N 1
ATOM 3451 C CA . ILE A 1 429 ? -6.871 -7.841 9.162 1.00 97.31 429 ILE A CA 1
ATOM 3452 C C . ILE A 1 429 ? -8.261 -8.260 8.671 1.00 97.31 429 ILE A C 1
ATOM 3454 O O . ILE A 1 429 ? -8.690 -7.815 7.607 1.00 97.31 429 ILE A O 1
ATOM 3458 N N . GLN A 1 430 ? -8.979 -9.060 9.467 1.00 96.38 430 GLN A N 1
ATOM 3459 C CA . GLN A 1 430 ? -10.333 -9.510 9.145 1.00 96.38 430 GLN A CA 1
ATOM 3460 C C . GLN A 1 430 ? -11.284 -8.326 8.968 1.00 96.38 430 GLN A C 1
ATOM 3462 O O . GLN A 1 430 ? -11.945 -8.225 7.937 1.00 96.38 430 GLN A O 1
ATOM 3467 N N . LYS A 1 431 ? -11.292 -7.396 9.931 1.00 95.25 431 LYS A N 1
ATOM 3468 C CA . LYS A 1 431 ? -12.125 -6.190 9.892 1.00 95.25 431 LYS A CA 1
ATOM 3469 C C . LYS A 1 431 ? -11.890 -5.378 8.617 1.00 95.25 431 LYS A C 1
ATOM 3471 O O . LYS A 1 431 ? -12.852 -5.004 7.950 1.00 95.25 431 LYS A O 1
ATOM 3476 N N . LEU A 1 432 ? -10.628 -5.116 8.264 1.00 97.31 432 LEU A N 1
ATOM 3477 C CA . LEU A 1 432 ? -10.289 -4.354 7.060 1.00 97.31 432 LEU A CA 1
ATOM 3478 C C . LEU A 1 432 ? -10.747 -5.081 5.790 1.00 97.31 432 LEU A C 1
ATOM 3480 O O . LEU A 1 432 ? -11.332 -4.452 4.909 1.00 97.31 432 LEU A O 1
ATOM 3484 N N . GLY A 1 433 ? -10.526 -6.397 5.703 1.00 97.25 433 GLY A N 1
ATOM 3485 C CA . GLY A 1 433 ? -10.957 -7.199 4.556 1.00 97.25 433 GLY A CA 1
ATOM 3486 C C . GLY A 1 433 ? -12.476 -7.255 4.394 1.00 97.25 433 GLY A C 1
ATOM 3487 O O . GLY A 1 433 ? -12.977 -7.105 3.282 1.00 97.25 433 GLY A O 1
ATOM 3488 N N . GLU A 1 434 ? -13.223 -7.385 5.492 1.00 96.19 434 GLU A N 1
ATOM 3489 C CA . GLU A 1 434 ? -14.688 -7.314 5.482 1.00 96.19 434 GLU A CA 1
ATOM 3490 C C . GLU A 1 434 ? -15.187 -5.944 5.017 1.00 96.19 434 GLU A C 1
ATOM 3492 O O . GLU A 1 434 ? -16.079 -5.873 4.175 1.00 96.19 434 GLU A O 1
ATOM 3497 N N . CYS A 1 435 ? -14.590 -4.849 5.497 1.00 96.06 435 CYS A N 1
ATOM 3498 C CA . CYS A 1 435 ? -14.950 -3.511 5.032 1.00 96.06 435 CYS A CA 1
ATOM 3499 C C . CYS A 1 435 ? -14.645 -3.317 3.534 1.00 96.06 435 CYS A C 1
ATOM 3501 O O . CYS A 1 435 ? -15.475 -2.764 2.809 1.00 96.06 435 CYS A O 1
ATOM 3503 N N . LEU A 1 436 ? -13.491 -3.793 3.051 1.00 97.88 436 LEU A N 1
ATOM 3504 C CA . LEU A 1 436 ? -13.128 -3.745 1.629 1.00 97.88 436 LEU A CA 1
ATOM 3505 C C . LEU A 1 436 ? -14.101 -4.541 0.759 1.00 97.88 436 LEU A C 1
ATOM 3507 O O . LEU A 1 436 ? -14.437 -4.108 -0.346 1.00 97.88 436 LEU A O 1
ATOM 3511 N N . ALA A 1 437 ? -14.593 -5.672 1.262 1.00 97.25 437 ALA A N 1
ATOM 3512 C CA . ALA A 1 437 ? -15.542 -6.506 0.545 1.00 97.25 437 ALA A CA 1
ATOM 3513 C C . ALA A 1 437 ? -16.888 -5.818 0.290 1.00 97.25 437 ALA A C 1
ATOM 3515 O O . ALA A 1 437 ? -17.512 -6.084 -0.736 1.00 97.25 437 ALA A O 1
ATOM 3516 N N . GLU A 1 438 ? -17.320 -4.904 1.164 1.00 95.19 438 GLU A N 1
ATOM 3517 C CA . GLU A 1 438 ? -18.564 -4.145 0.966 1.00 95.19 438 GLU A CA 1
ATOM 3518 C C . GLU A 1 438 ? -18.443 -3.059 -0.111 1.00 95.19 438 GLU A C 1
ATOM 3520 O O . GLU A 1 438 ? -19.455 -2.621 -0.663 1.00 95.19 438 GLU A O 1
ATOM 3525 N N . VAL A 1 439 ? -17.222 -2.604 -0.411 1.00 95.69 439 VAL A N 1
ATOM 3526 C CA . VAL A 1 439 ? -16.975 -1.524 -1.381 1.00 95.69 439 VAL A CA 1
ATOM 3527 C C . VAL A 1 439 ? -16.365 -2.011 -2.696 1.00 95.69 439 VAL A C 1
ATOM 3529 O O . VAL A 1 439 ? -16.230 -1.216 -3.625 1.00 95.69 439 VAL A O 1
ATOM 3532 N N . THR A 1 440 ? -16.049 -3.305 -2.798 1.00 97.69 440 THR A N 1
ATOM 3533 C CA . THR A 1 440 ? -15.434 -3.932 -3.976 1.00 97.69 440 THR A CA 1
ATOM 3534 C C . THR A 1 440 ? -16.442 -4.821 -4.698 1.00 97.69 440 THR A C 1
ATOM 3536 O O . THR A 1 440 ? -16.952 -5.787 -4.136 1.00 97.69 440 THR A O 1
ATOM 3539 N N . SER A 1 441 ? -16.753 -4.494 -5.953 1.00 95.44 441 SER A N 1
ATOM 3540 C CA . SER A 1 441 ? -17.837 -5.158 -6.696 1.00 95.44 441 SER A CA 1
ATOM 3541 C C . SER A 1 441 ? -17.433 -6.467 -7.388 1.00 95.44 441 SER A C 1
ATOM 3543 O O . SER A 1 441 ? -18.272 -7.345 -7.583 1.00 95.44 441 SER A O 1
ATOM 3545 N N . GLN A 1 442 ? -16.163 -6.581 -7.771 1.00 97.44 442 GLN A N 1
ATOM 3546 C CA . GLN A 1 442 ? -15.544 -7.764 -8.369 1.00 97.44 442 GLN A CA 1
ATOM 3547 C C . GLN A 1 442 ? -14.920 -8.680 -7.303 1.00 97.44 442 GLN A C 1
ATOM 3549 O O . GLN A 1 442 ? -14.925 -8.354 -6.113 1.00 97.44 442 GLN A O 1
ATOM 3554 N N . GLU A 1 443 ? -14.359 -9.814 -7.730 1.00 98.31 443 GLU A N 1
ATOM 3555 C CA . GLU A 1 443 ? -13.459 -10.582 -6.872 1.00 98.31 443 GLU A CA 1
ATOM 3556 C C . GLU A 1 443 ? -12.189 -9.773 -6.589 1.00 98.31 443 GLU A C 1
ATOM 3558 O O . GLU A 1 443 ? -11.700 -9.011 -7.432 1.00 98.31 443 GLU A O 1
ATOM 3563 N N . PHE A 1 444 ? -11.647 -9.927 -5.385 1.00 98.75 444 PHE A N 1
ATOM 3564 C CA . PHE A 1 444 ? -10.391 -9.293 -5.026 1.00 98.75 444 PHE A CA 1
ATOM 3565 C C . PHE A 1 444 ? -9.510 -10.156 -4.135 1.00 98.75 444 PHE A C 1
ATOM 3567 O O . PHE A 1 444 ? -9.959 -11.108 -3.495 1.00 98.75 444 PHE A O 1
ATOM 3574 N N . GLY A 1 445 ? -8.226 -9.817 -4.123 1.00 98.56 445 GLY A N 1
ATOM 3575 C CA . GLY A 1 445 ? -7.233 -10.399 -3.238 1.00 98.56 445 GLY A CA 1
ATOM 3576 C C . GLY A 1 445 ? -6.777 -9.438 -2.147 1.00 98.56 445 GLY A C 1
ATOM 3577 O O . GLY A 1 445 ? -6.783 -8.224 -2.342 1.00 98.56 445 GLY A O 1
ATOM 3578 N N . ILE A 1 446 ? -6.298 -9.987 -1.034 1.00 98.69 446 ILE A N 1
ATOM 3579 C CA . ILE A 1 446 ? -5.607 -9.245 0.026 1.00 98.69 446 ILE A CA 1
ATOM 3580 C C . ILE A 1 446 ? -4.196 -9.810 0.186 1.00 98.69 446 ILE A C 1
ATOM 3582 O O . ILE A 1 446 ? -4.028 -11.006 0.428 1.00 98.69 446 ILE A O 1
ATOM 3586 N N . ALA A 1 447 ? -3.192 -8.939 0.104 1.00 98.56 447 ALA A N 1
ATOM 3587 C CA . ALA A 1 447 ? -1.808 -9.234 0.447 1.00 98.56 447 ALA A CA 1
ATOM 3588 C C . ALA A 1 447 ? -1.356 -8.305 1.583 1.00 98.56 447 ALA A C 1
ATOM 3590 O O . ALA A 1 447 ? -1.074 -7.129 1.363 1.00 98.56 447 ALA A O 1
ATOM 3591 N N . TRP A 1 448 ? -1.276 -8.821 2.811 1.00 98.62 448 TRP A N 1
ATOM 3592 C CA . TRP A 1 448 ? -0.695 -8.066 3.922 1.00 98.62 448 TRP A CA 1
ATOM 3593 C C . TRP A 1 448 ? 0.811 -7.883 3.706 1.00 98.62 448 TRP A C 1
ATOM 3595 O O . TRP A 1 448 ? 1.504 -8.852 3.395 1.00 98.62 448 TRP A O 1
ATOM 3605 N N . VAL A 1 449 ? 1.346 -6.676 3.847 1.00 97.50 449 VAL A N 1
ATOM 3606 C CA . VAL A 1 449 ? 2.774 -6.426 3.594 1.00 97.50 449 VAL A CA 1
ATOM 3607 C C . VAL A 1 449 ? 3.683 -7.051 4.657 1.00 97.50 449 VAL A C 1
ATOM 3609 O O . VAL A 1 449 ? 3.392 -7.038 5.852 1.00 97.50 449 VAL A O 1
ATOM 3612 N N . ASP A 1 450 ? 4.842 -7.550 4.234 1.00 96.31 450 ASP A N 1
ATOM 3613 C CA . ASP A 1 450 ? 5.880 -8.123 5.100 1.00 96.31 450 ASP A CA 1
ATOM 3614 C C . ASP A 1 450 ? 6.494 -7.129 6.098 1.00 96.31 450 ASP A C 1
ATOM 3616 O O . ASP A 1 450 ? 7.033 -7.547 7.126 1.00 96.31 450 ASP A O 1
ATOM 3620 N N . PHE A 1 451 ? 6.386 -5.819 5.848 1.00 95.38 451 PHE A N 1
ATOM 3621 C CA . PHE A 1 451 ? 6.897 -4.770 6.743 1.00 95.38 451 PHE A CA 1
ATOM 3622 C C . PHE A 1 451 ? 6.270 -4.786 8.146 1.00 95.38 451 PHE A C 1
ATOM 3624 O O . PHE A 1 451 ? 6.898 -4.332 9.108 1.00 95.38 451 PHE A O 1
ATOM 3631 N N . THR A 1 452 ? 5.040 -5.294 8.253 1.00 95.88 452 THR A N 1
ATOM 3632 C CA . THR A 1 452 ? 4.218 -5.354 9.477 1.00 95.88 452 THR A CA 1
ATOM 3633 C C . THR A 1 452 ? 3.656 -6.758 9.705 1.00 95.88 452 THR A C 1
ATOM 3635 O O . THR A 1 452 ? 2.642 -6.936 10.377 1.00 95.88 452 THR A O 1
ATOM 3638 N N . ILE A 1 453 ? 4.319 -7.778 9.153 1.00 94.75 453 ILE A N 1
ATOM 3639 C CA . ILE A 1 453 ? 3.975 -9.176 9.428 1.00 94.75 453 ILE A CA 1
ATOM 3640 C C . ILE A 1 453 ? 4.530 -9.645 10.772 1.00 94.75 453 ILE A C 1
ATOM 3642 O O . ILE A 1 453 ? 4.084 -10.641 11.302 1.00 94.75 453 ILE A O 1
ATOM 3646 N N . LYS A 1 454 ? 5.503 -8.932 11.344 1.00 95.50 454 LYS A N 1
ATOM 3647 C CA . LYS A 1 454 ? 5.938 -9.097 12.735 1.00 95.50 454 LYS A CA 1
ATOM 3648 C C . LYS A 1 454 ? 5.516 -7.857 13.509 1.00 95.50 454 LYS A C 1
ATOM 3650 O O . LYS A 1 454 ? 6.273 -6.886 13.623 1.00 95.50 454 LYS A O 1
ATOM 3655 N N . ASP A 1 455 ? 4.276 -7.871 13.975 1.00 96.25 455 ASP A N 1
ATOM 3656 C CA . ASP A 1 455 ? 3.621 -6.715 14.574 1.00 96.25 455 ASP A CA 1
ATOM 3657 C C . ASP A 1 455 ? 2.755 -7.110 15.783 1.00 96.25 455 ASP A C 1
ATOM 3659 O O . ASP A 1 455 ? 2.145 -8.183 15.753 1.00 96.25 455 ASP A O 1
ATOM 3663 N N . PRO A 1 456 ? 2.674 -6.276 16.843 1.00 95.50 456 PRO A N 1
ATOM 3664 C CA . PRO A 1 456 ? 1.909 -6.597 18.046 1.00 95.50 456 PRO A CA 1
ATOM 3665 C C . PRO A 1 456 ? 0.420 -6.884 17.818 1.00 95.50 456 PRO A C 1
ATOM 3667 O O . PRO A 1 456 ? -0.167 -7.605 18.623 1.00 95.50 456 PRO A O 1
ATOM 3670 N N . LEU A 1 457 ? -0.204 -6.324 16.773 1.00 95.50 457 LEU A N 1
ATOM 3671 C CA . LEU A 1 457 ? -1.655 -6.425 16.557 1.00 95.50 457 LEU A CA 1
ATOM 3672 C C . LEU A 1 457 ? -2.059 -7.257 15.335 1.00 95.50 457 LEU A C 1
ATOM 3674 O O . LEU A 1 457 ? -3.256 -7.456 15.114 1.00 95.50 457 LEU A O 1
ATOM 3678 N N . THR A 1 458 ? -1.099 -7.743 14.545 1.00 93.62 458 THR A N 1
ATOM 3679 C CA . THR A 1 458 ? -1.376 -8.571 13.360 1.00 93.62 458 THR A CA 1
ATOM 3680 C C . THR A 1 458 ? -0.958 -10.022 13.607 1.00 93.62 458 THR A C 1
ATOM 3682 O O . THR A 1 458 ? -1.792 -10.843 13.989 1.00 93.62 458 THR A O 1
ATOM 3685 N N . PHE A 1 459 ? 0.330 -10.338 13.477 1.00 95.81 459 PHE A N 1
ATOM 3686 C CA . PHE A 1 459 ? 0.904 -11.659 13.725 1.00 95.81 459 PHE A CA 1
ATOM 3687 C C . PHE A 1 459 ? 1.995 -11.576 14.811 1.00 95.81 459 PHE A C 1
ATOM 3689 O O . PHE A 1 459 ? 3.179 -11.791 14.534 1.00 95.81 459 PHE A O 1
ATOM 3696 N N . PRO A 1 460 ? 1.626 -11.282 16.073 1.00 95.81 460 PRO A N 1
ATOM 3697 C CA . PRO A 1 460 ? 2.594 -11.183 17.168 1.00 95.81 460 PRO A CA 1
ATOM 3698 C C . PRO A 1 460 ? 3.311 -12.514 17.439 1.00 95.81 460 PRO A C 1
ATOM 3700 O O . PRO A 1 460 ? 4.452 -12.529 17.892 1.00 95.81 460 PRO A O 1
ATOM 3703 N N . ASP A 1 461 ? 2.676 -13.636 17.094 1.00 95.94 461 ASP A N 1
ATOM 3704 C CA . ASP A 1 461 ? 3.224 -14.986 17.257 1.00 95.94 461 ASP A CA 1
ATOM 3705 C C . ASP A 1 461 ? 4.473 -15.240 16.375 1.00 95.94 461 ASP A C 1
ATOM 3707 O O . ASP A 1 461 ? 5.198 -16.211 16.591 1.00 95.94 461 ASP A O 1
ATOM 3711 N N . LEU A 1 462 ? 4.751 -14.369 15.391 1.00 97.00 462 LEU A N 1
ATOM 3712 C CA . LEU A 1 462 ? 5.908 -14.479 14.493 1.00 97.00 462 LEU A CA 1
ATOM 3713 C C . LEU A 1 462 ? 7.181 -13.804 15.024 1.00 97.00 462 LEU A C 1
ATOM 3715 O O . LEU A 1 462 ? 8.246 -13.956 14.415 1.00 97.00 462 LEU A O 1
ATOM 3719 N N . PHE A 1 463 ? 7.110 -13.069 16.137 1.00 96.81 463 PHE A N 1
ATOM 3720 C CA . PHE A 1 463 ? 8.307 -12.534 16.785 1.00 96.81 463 PHE A CA 1
ATOM 3721 C C . PHE A 1 463 ? 9.194 -13.671 17.310 1.00 96.81 463 PHE A C 1
ATOM 3723 O O . PHE A 1 463 ? 8.741 -14.540 18.053 1.00 96.81 463 PHE A O 1
ATOM 3730 N N . LYS A 1 464 ? 10.482 -13.656 16.946 1.00 94.31 464 LYS A N 1
ATOM 3731 C CA . LYS A 1 464 ? 11.474 -14.658 17.378 1.00 94.31 464 LYS A CA 1
ATOM 3732 C C . LYS A 1 464 ? 12.340 -14.171 18.537 1.00 94.31 464 LYS A C 1
ATOM 3734 O O . LYS A 1 464 ? 12.870 -14.981 19.293 1.00 94.31 464 LYS A O 1
ATOM 3739 N N . THR A 1 465 ? 12.487 -12.852 18.690 1.00 95.25 465 THR A N 1
ATOM 3740 C CA . THR A 1 465 ? 13.327 -12.244 19.733 1.00 95.25 465 THR A CA 1
ATOM 3741 C C . THR A 1 465 ? 12.710 -10.970 20.309 1.00 95.25 465 THR A C 1
ATOM 3743 O O . THR A 1 465 ? 11.970 -10.258 19.628 1.00 95.25 465 THR A O 1
ATOM 3746 N N . ASP A 1 466 ? 13.098 -10.613 21.535 1.00 96.25 466 ASP A N 1
ATOM 3747 C CA . ASP A 1 466 ? 12.700 -9.346 22.166 1.00 96.25 466 ASP A CA 1
ATOM 3748 C C . ASP A 1 466 ? 13.137 -8.117 21.362 1.00 96.25 466 ASP A C 1
ATOM 3750 O O . ASP A 1 466 ? 12.432 -7.110 21.326 1.00 96.25 466 ASP A O 1
ATOM 3754 N N . SER A 1 467 ? 14.275 -8.195 20.663 1.00 96.56 467 SER A N 1
ATOM 3755 C CA . SER A 1 467 ? 14.743 -7.095 19.815 1.00 96.56 467 SER A CA 1
ATOM 3756 C C . SER A 1 467 ? 13.793 -6.82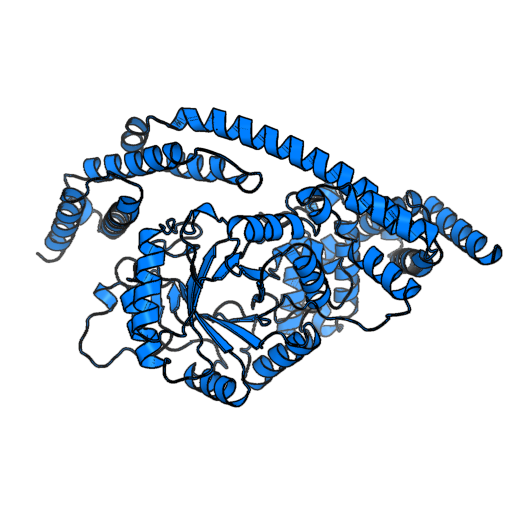3 18.647 1.00 96.56 467 SER A C 1
ATOM 3758 O O . SER A 1 467 ? 13.683 -5.676 18.213 1.00 96.56 467 SER A O 1
ATOM 3760 N N . GLU A 1 468 ? 13.122 -7.850 18.120 1.00 96.62 468 GLU A N 1
ATOM 3761 C CA . GLU A 1 468 ? 12.129 -7.683 17.055 1.00 96.62 468 GLU A CA 1
ATOM 3762 C C . GLU A 1 468 ? 10.859 -7.021 17.588 1.00 96.62 468 GLU A C 1
ATOM 3764 O O . GLU A 1 468 ? 10.373 -6.073 16.969 1.00 96.62 468 GLU A O 1
ATOM 3769 N N . VAL A 1 469 ? 10.388 -7.449 18.767 1.00 97.88 469 VAL A N 1
ATOM 3770 C CA . VAL A 1 469 ? 9.251 -6.827 19.465 1.00 97.88 469 VAL A CA 1
ATOM 3771 C C . VAL A 1 469 ? 9.537 -5.343 19.701 1.00 97.88 469 VAL A C 1
ATOM 3773 O O . VAL A 1 469 ? 8.784 -4.478 19.254 1.00 97.88 469 VAL A O 1
ATOM 3776 N N . VAL A 1 470 ? 10.674 -5.027 20.328 1.00 98.12 470 VAL A N 1
ATOM 3777 C CA . VAL A 1 470 ? 11.088 -3.649 20.634 1.00 98.12 470 VAL A CA 1
ATOM 3778 C C . VAL A 1 470 ? 11.235 -2.809 19.364 1.00 98.12 470 VAL A C 1
ATOM 3780 O O . VAL A 1 470 ? 10.805 -1.656 19.334 1.00 98.12 470 VAL A O 1
ATOM 3783 N N . SER A 1 471 ? 11.818 -3.364 18.297 1.00 97.12 471 SER A N 1
ATOM 3784 C CA . SER A 1 471 ? 11.952 -2.666 17.013 1.00 97.12 471 SER A CA 1
ATOM 3785 C C . SER A 1 471 ? 10.592 -2.343 16.392 1.00 97.12 471 SER A C 1
ATOM 3787 O O . SER A 1 471 ? 10.399 -1.230 15.897 1.00 97.12 471 SER A O 1
ATOM 3789 N N . SER A 1 472 ? 9.649 -3.286 16.437 1.00 97.31 472 SER A N 1
ATOM 3790 C CA . SER A 1 472 ? 8.290 -3.098 15.926 1.00 97.31 472 SER A CA 1
ATOM 3791 C C . SER A 1 472 ? 7.543 -2.008 16.705 1.00 97.31 472 SER A C 1
ATOM 3793 O O . SER A 1 472 ? 7.078 -1.031 16.113 1.00 97.31 472 SER A O 1
ATOM 3795 N N . VAL A 1 473 ? 7.571 -2.064 18.043 1.00 98.12 473 VAL A N 1
ATOM 3796 C CA . VAL A 1 473 ? 6.948 -1.038 18.900 1.00 98.12 473 VAL A CA 1
ATOM 3797 C C . VAL A 1 473 ? 7.589 0.338 18.702 1.00 98.12 473 VAL A C 1
ATOM 3799 O O . VAL A 1 473 ? 6.877 1.334 18.582 1.00 98.12 473 VAL A O 1
ATOM 3802 N N . ASN A 1 474 ? 8.919 0.422 18.594 1.00 97.81 474 ASN A N 1
ATOM 3803 C CA . ASN A 1 474 ? 9.601 1.686 18.306 1.00 97.81 474 ASN A CA 1
ATOM 3804 C C . ASN A 1 474 ? 9.185 2.285 16.956 1.00 97.81 474 ASN A C 1
ATOM 3806 O O . ASN A 1 474 ? 9.095 3.506 16.843 1.00 97.81 474 ASN A O 1
ATOM 3810 N N . SER A 1 475 ? 8.912 1.461 15.941 1.00 95.75 475 SER A N 1
ATOM 3811 C CA . SER A 1 475 ? 8.389 1.957 14.665 1.00 95.75 475 SER A CA 1
ATOM 3812 C C . SER A 1 475 ? 6.961 2.469 14.762 1.00 95.75 475 SER A C 1
ATOM 3814 O O . SER A 1 475 ? 6.671 3.493 14.156 1.00 95.75 475 SER A O 1
ATOM 3816 N N . ALA A 1 476 ? 6.087 1.828 15.535 1.00 96.38 476 ALA A N 1
ATOM 3817 C CA . ALA A 1 476 ? 4.748 2.364 15.766 1.00 96.38 476 ALA A CA 1
ATOM 3818 C C . ALA A 1 476 ? 4.827 3.714 16.515 1.00 96.38 476 ALA A C 1
ATOM 3820 O O . ALA A 1 476 ? 4.277 4.726 16.075 1.00 96.38 476 ALA A O 1
ATOM 3821 N N . LEU A 1 477 ? 5.627 3.781 17.586 1.00 97.62 477 LEU A N 1
ATOM 3822 C CA . LEU A 1 477 ? 5.853 5.012 18.350 1.00 97.62 477 LEU A CA 1
ATOM 3823 C C . LEU A 1 477 ? 6.494 6.139 17.518 1.00 97.62 477 LEU A C 1
ATOM 3825 O O . LEU A 1 477 ? 6.225 7.312 17.771 1.00 97.62 477 LEU A O 1
ATOM 3829 N N . HIS A 1 478 ? 7.314 5.815 16.512 1.00 96.31 478 HIS A N 1
ATOM 3830 C CA . HIS A 1 478 ? 7.934 6.806 15.626 1.00 96.31 478 HIS A CA 1
ATOM 3831 C C . HIS A 1 478 ? 6.893 7.717 14.954 1.00 96.31 478 HIS A C 1
ATOM 3833 O O . HIS A 1 478 ? 7.107 8.927 14.873 1.00 96.31 478 HIS A O 1
ATOM 3839 N N . TYR A 1 479 ? 5.736 7.175 14.557 1.00 94.81 479 TYR A N 1
ATOM 3840 C CA . TYR A 1 479 ? 4.677 7.936 13.882 1.00 94.81 479 TYR A CA 1
ATOM 3841 C C . TYR A 1 479 ? 3.880 8.882 14.792 1.00 94.81 479 TYR A C 1
ATOM 3843 O O . TYR A 1 479 ? 2.989 9.579 14.304 1.00 94.81 479 TYR A O 1
ATOM 3851 N N . LEU A 1 480 ? 4.212 8.959 16.085 1.00 95.38 480 LEU A N 1
ATOM 3852 C CA . LEU A 1 480 ? 3.769 10.054 16.953 1.00 95.38 480 LEU A CA 1
ATOM 3853 C C . LEU A 1 480 ? 4.399 11.396 16.560 1.00 95.38 480 LEU A C 1
ATOM 3855 O O . LEU A 1 480 ? 3.875 12.447 16.915 1.00 95.38 480 LEU A O 1
ATOM 3859 N N . GLN A 1 481 ? 5.519 11.372 15.841 1.00 92.00 481 GLN A N 1
ATOM 3860 C CA . GLN A 1 481 ? 6.155 12.568 15.300 1.00 92.00 481 GLN A CA 1
ATOM 3861 C C . GLN A 1 481 ? 5.555 12.968 13.955 1.00 92.00 481 GLN A C 1
ATOM 3863 O O . GLN A 1 481 ? 4.864 12.194 13.289 1.00 92.00 481 GLN A O 1
ATOM 3868 N N . ASP A 1 482 ? 5.893 14.181 13.527 1.00 87.44 482 ASP A N 1
ATOM 3869 C CA . ASP A 1 482 ? 5.618 14.626 12.171 1.00 87.44 482 ASP A CA 1
ATOM 3870 C C . ASP A 1 482 ? 6.606 14.008 11.192 1.00 87.44 482 ASP A C 1
ATOM 3872 O O . ASP A 1 482 ? 7.812 14.246 11.246 1.00 87.44 482 ASP A O 1
ATOM 3876 N N . THR A 1 483 ? 6.067 13.242 10.254 1.00 87.62 483 THR A N 1
ATOM 3877 C CA . THR A 1 483 ? 6.815 12.634 9.155 1.00 87.62 483 THR A CA 1
ATOM 3878 C C . THR A 1 483 ? 6.152 13.025 7.826 1.00 87.62 483 THR A C 1
ATOM 3880 O O . THR A 1 483 ? 5.125 13.726 7.820 1.00 87.62 483 THR A O 1
ATOM 3883 N N . PRO A 1 484 ? 6.710 12.630 6.669 1.00 83.00 484 PRO A N 1
ATOM 3884 C CA . PRO A 1 484 ? 5.994 12.743 5.401 1.00 83.00 484 PRO A CA 1
ATOM 3885 C C . PRO A 1 484 ? 4.654 11.989 5.403 1.00 83.00 484 PRO A C 1
ATOM 3887 O O . PRO A 1 484 ? 3.699 12.474 4.806 1.00 83.00 484 PRO A O 1
ATOM 3890 N N . PHE A 1 485 ? 4.557 10.878 6.146 1.00 81.31 485 PHE A N 1
ATOM 3891 C CA . PHE A 1 485 ? 3.405 9.967 6.123 1.00 81.31 485 PHE A CA 1
ATOM 3892 C C . PHE A 1 485 ? 2.510 10.010 7.375 1.00 81.31 485 PHE A C 1
ATOM 3894 O O . PHE A 1 485 ? 1.441 9.417 7.382 1.00 81.31 485 PHE A O 1
ATOM 3901 N N . SER A 1 486 ? 2.913 10.704 8.443 1.00 88.12 486 SER A N 1
ATOM 3902 C CA . SER A 1 486 ? 2.097 10.898 9.649 1.00 88.12 486 SER A CA 1
ATOM 3903 C C . SER A 1 486 ? 2.085 12.359 10.072 1.00 88.12 486 SER A C 1
ATOM 3905 O O . SER A 1 486 ? 3.115 13.036 10.079 1.00 88.12 486 SER A O 1
ATOM 3907 N N . LYS A 1 487 ? 0.892 12.827 10.451 1.00 90.50 487 LYS A N 1
ATOM 3908 C CA . LYS A 1 487 ? 0.637 14.152 11.040 1.00 90.50 487 LYS A CA 1
ATOM 3909 C C . LYS A 1 487 ? -0.035 14.057 12.414 1.00 90.50 487 LYS A C 1
ATOM 3911 O O . LYS A 1 487 ? -0.622 15.037 12.865 1.00 90.50 487 LYS A O 1
ATOM 3916 N N . VAL A 1 488 ? 0.019 12.887 13.062 1.00 92.81 488 VAL A N 1
ATOM 3917 C CA . VAL A 1 488 ? -0.562 12.676 14.401 1.00 92.81 488 VAL A CA 1
ATOM 3918 C C . VAL A 1 488 ? 0.025 13.692 15.387 1.00 92.81 488 VAL A C 1
ATOM 3920 O O . VAL A 1 488 ? -0.723 14.397 16.063 1.00 92.81 488 VAL A O 1
ATOM 3923 N N . GLY A 1 489 ? 1.355 13.842 15.403 1.00 93.12 489 GLY A N 1
ATOM 3924 C CA . GLY A 1 489 ? 2.055 14.788 16.276 1.00 93.12 489 GLY A CA 1
ATOM 3925 C C . GLY A 1 489 ? 1.599 16.234 16.095 1.00 93.12 489 GLY A C 1
ATOM 3926 O O . GLY A 1 489 ? 1.169 16.872 17.056 1.00 93.12 489 GLY A O 1
ATOM 3927 N N . SER A 1 490 ? 1.619 16.738 14.861 1.00 93.25 490 SER A N 1
ATOM 3928 C CA . SER A 1 490 ? 1.117 18.065 14.487 1.00 93.25 490 SER A CA 1
ATOM 3929 C C . SER A 1 490 ? -0.317 18.286 14.952 1.00 93.25 490 SER A C 1
ATOM 3931 O O . SER A 1 490 ? -0.616 19.331 15.527 1.00 93.25 490 SER A O 1
ATOM 3933 N N . ARG A 1 491 ? -1.210 17.309 14.751 1.00 94.62 491 ARG A N 1
ATOM 3934 C CA . ARG A 1 491 ? -2.609 17.433 15.176 1.00 94.62 491 ARG A CA 1
ATOM 3935 C C . ARG A 1 491 ? -2.735 17.561 16.691 1.00 94.62 491 ARG A C 1
ATOM 3937 O O . ARG A 1 491 ? -3.485 18.412 17.163 1.00 94.62 491 ARG A O 1
ATOM 3944 N N . PHE A 1 492 ? -1.967 16.802 17.470 1.00 95.00 492 PHE A N 1
ATOM 3945 C CA . PHE A 1 492 ? -1.934 16.986 18.924 1.00 95.00 492 PHE A CA 1
ATOM 3946 C C . PHE A 1 492 ? -1.384 18.360 19.327 1.00 95.00 492 PHE A C 1
ATOM 3948 O O . PHE A 1 492 ? -1.999 19.043 20.148 1.00 95.00 492 PHE A O 1
ATOM 3955 N N . MET A 1 493 ? -0.278 18.800 18.722 1.00 92.88 493 MET A N 1
ATOM 3956 C CA . MET A 1 493 ? 0.346 20.095 19.027 1.00 92.88 493 MET A CA 1
ATOM 3957 C C . MET A 1 493 ? -0.544 21.294 18.672 1.00 92.88 493 MET A C 1
ATOM 3959 O O . MET A 1 493 ? -0.533 22.294 19.388 1.00 92.88 493 MET A O 1
ATOM 3963 N N . ASN A 1 494 ? -1.344 21.184 17.609 1.00 94.31 494 ASN A N 1
ATOM 3964 C CA . ASN A 1 494 ? -2.233 22.246 17.133 1.00 94.31 494 ASN A CA 1
ATOM 3965 C C . ASN A 1 494 ? -3.658 22.163 17.707 1.00 94.31 494 ASN A C 1
ATOM 3967 O O . ASN A 1 494 ? -4.502 22.980 17.347 1.00 94.31 494 ASN A O 1
ATOM 3971 N N . ASN A 1 495 ? -3.936 21.219 18.617 1.00 91.56 495 ASN A N 1
ATOM 3972 C CA . ASN A 1 495 ? -5.274 20.979 19.173 1.00 91.56 495 ASN A CA 1
ATOM 3973 C C . ASN A 1 495 ? -6.320 20.593 18.099 1.00 91.56 495 ASN A C 1
ATOM 3975 O O . ASN A 1 495 ? -7.484 20.983 18.166 1.00 91.56 495 ASN A O 1
ATOM 3979 N N . GLU A 1 496 ? -5.882 19.799 17.124 1.00 93.00 496 GLU A N 1
ATOM 3980 C CA . GLU A 1 496 ? -6.643 19.265 15.985 1.00 93.00 496 GLU A CA 1
ATOM 3981 C C . GLU A 1 496 ? -6.726 17.723 16.014 1.00 93.00 496 GLU A C 1
ATOM 3983 O O . GLU A 1 496 ? -7.084 17.098 15.018 1.00 93.00 496 GLU A O 1
ATOM 3988 N N . ALA A 1 497 ? -6.360 17.090 17.137 1.00 94.19 497 ALA A N 1
ATOM 3989 C CA . ALA A 1 497 ? -6.401 15.637 17.291 1.00 94.19 497 ALA A CA 1
ATOM 3990 C C . ALA A 1 497 ? -7.829 15.092 17.132 1.00 94.19 497 ALA A C 1
ATOM 3992 O O . ALA A 1 497 ? -8.766 15.546 17.792 1.00 94.19 497 ALA A O 1
ATOM 3993 N N . THR A 1 498 ? -7.966 14.087 16.274 1.00 92.94 498 THR A N 1
ATOM 3994 C CA . THR A 1 498 ? -9.215 13.365 16.012 1.00 92.94 498 THR A CA 1
ATOM 3995 C C . THR A 1 498 ? -9.459 12.269 17.049 1.00 92.94 498 THR A C 1
ATOM 3997 O O . THR A 1 498 ? -8.582 11.932 17.852 1.00 92.94 498 THR A O 1
ATOM 4000 N N . ILE A 1 499 ? -10.654 11.671 17.030 1.00 91.94 499 ILE A N 1
ATOM 4001 C CA . ILE A 1 499 ? -10.923 10.480 17.846 1.00 91.94 499 ILE A CA 1
ATOM 4002 C C . ILE A 1 499 ? -10.014 9.312 17.439 1.00 91.94 499 ILE A C 1
ATOM 4004 O O . ILE A 1 499 ? -9.495 8.624 18.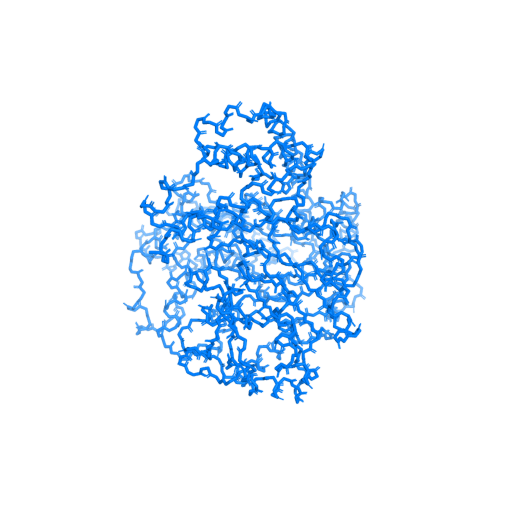315 1.00 91.94 499 ILE A O 1
ATOM 4008 N N . THR A 1 500 ? -9.744 9.156 16.141 1.00 93.81 500 THR A N 1
ATOM 4009 C CA . THR A 1 500 ? -8.815 8.162 15.587 1.00 93.81 500 THR A CA 1
ATOM 4010 C C . THR A 1 500 ? -7.412 8.329 16.174 1.00 93.81 500 THR A C 1
ATOM 4012 O O . THR A 1 500 ? -6.844 7.372 16.697 1.00 93.81 500 THR A O 1
ATOM 4015 N N . ASP A 1 501 ? -6.894 9.563 16.216 1.00 95.50 501 ASP A N 1
ATOM 4016 C CA . ASP A 1 501 ? -5.599 9.866 16.842 1.00 95.50 501 ASP A CA 1
ATOM 4017 C C . ASP A 1 501 ? -5.576 9.476 18.323 1.00 95.50 501 ASP A C 1
ATOM 4019 O O . ASP A 1 501 ? -4.628 8.866 18.813 1.00 95.50 501 ASP A O 1
ATOM 4023 N N . ALA A 1 502 ? -6.631 9.822 19.061 1.00 97.12 502 ALA A N 1
ATOM 4024 C CA . ALA A 1 502 ? -6.710 9.546 20.488 1.00 97.12 502 ALA A CA 1
ATOM 4025 C C . ALA A 1 502 ? -6.818 8.044 20.805 1.00 97.12 502 ALA A C 1
ATOM 4027 O O . ALA A 1 502 ? -6.283 7.586 21.819 1.00 97.12 502 ALA A O 1
ATOM 4028 N N . LEU A 1 503 ? -7.489 7.276 19.944 1.00 96.06 503 LEU A N 1
ATOM 4029 C CA . LEU A 1 503 ? -7.541 5.817 20.025 1.00 96.06 503 LEU A CA 1
ATOM 4030 C C . LEU A 1 503 ? -6.196 5.184 19.653 1.00 96.06 503 LEU A C 1
ATOM 4032 O O . LEU A 1 503 ? -5.777 4.244 20.325 1.00 96.06 503 LEU A O 1
ATOM 4036 N N . TYR A 1 504 ? -5.470 5.746 18.683 1.00 96.62 504 TYR A N 1
ATOM 4037 C CA . TYR A 1 504 ? -4.105 5.322 18.373 1.00 96.62 504 TYR A CA 1
ATOM 4038 C C . TYR A 1 504 ? -3.162 5.485 19.575 1.00 96.62 504 TYR A C 1
ATOM 4040 O O . TYR A 1 504 ? -2.462 4.540 19.938 1.00 96.62 504 TYR A O 1
ATOM 4048 N N . ILE A 1 505 ? -3.201 6.635 20.267 1.00 98.19 505 ILE A N 1
ATOM 4049 C CA . ILE A 1 505 ? -2.442 6.848 21.516 1.00 98.19 505 ILE A CA 1
ATOM 4050 C C . ILE A 1 505 ? -2.806 5.803 22.575 1.00 98.19 505 ILE A C 1
ATOM 4052 O O . ILE A 1 505 ? -1.916 5.231 23.207 1.00 98.19 505 ILE A O 1
ATOM 4056 N N . ALA A 1 506 ? -4.103 5.539 22.765 1.00 97.81 506 ALA A N 1
ATOM 4057 C CA . ALA A 1 506 ? -4.562 4.543 23.729 1.00 97.81 506 ALA A CA 1
ATOM 4058 C C . ALA A 1 506 ? -4.022 3.146 23.392 1.00 97.81 506 ALA A C 1
ATOM 4060 O O . ALA A 1 506 ? -3.495 2.466 24.271 1.00 97.81 506 ALA A O 1
ATOM 4061 N N . ARG A 1 507 ? -4.063 2.758 22.113 1.00 97.81 507 ARG A N 1
ATOM 4062 C CA . ARG A 1 507 ? -3.541 1.470 21.657 1.00 97.81 507 ARG A CA 1
ATOM 4063 C C . ARG A 1 507 ? -2.029 1.355 21.841 1.00 97.81 507 ARG A C 1
ATOM 4065 O O . ARG A 1 507 ? -1.545 0.329 22.308 1.00 97.81 507 ARG A O 1
ATOM 4072 N N . LEU A 1 508 ? -1.273 2.404 21.519 1.00 98.38 508 LEU A N 1
ATOM 4073 C CA . LEU A 1 508 ? 0.172 2.425 21.753 1.00 98.38 508 LEU A CA 1
ATOM 4074 C C . LEU A 1 508 ? 0.511 2.280 23.239 1.00 98.38 508 LEU A C 1
ATOM 4076 O O . LEU A 1 508 ? 1.457 1.568 23.573 1.00 98.38 508 LEU A O 1
ATOM 4080 N N . ARG A 1 509 ? -0.266 2.908 24.132 1.00 98.12 509 ARG A N 1
ATOM 4081 C CA . ARG A 1 509 ? -0.100 2.722 25.578 1.00 98.12 509 ARG A CA 1
ATOM 4082 C C . ARG A 1 509 ? -0.337 1.273 25.988 1.00 98.12 509 ARG A C 1
ATOM 4084 O O . ARG A 1 509 ? 0.505 0.718 26.684 1.00 98.12 509 ARG A O 1
ATOM 4091 N N . GLU A 1 510 ? -1.422 0.653 25.531 1.00 97.38 510 GLU A N 1
ATOM 4092 C CA . GLU A 1 510 ? -1.706 -0.763 25.809 1.00 97.38 510 GLU A CA 1
ATOM 4093 C C . GLU A 1 510 ? -0.545 -1.667 25.374 1.00 97.38 510 GLU A C 1
ATOM 4095 O O . GLU A 1 510 ? -0.097 -2.517 26.144 1.00 97.38 510 GLU A O 1
ATOM 4100 N N . ILE A 1 511 ? -0.005 -1.434 24.172 1.00 98.12 511 ILE A N 1
ATOM 4101 C CA . ILE A 1 511 ? 1.147 -2.177 23.653 1.00 98.12 511 ILE A CA 1
ATOM 4102 C C . ILE A 1 511 ? 2.372 -1.970 24.551 1.00 98.12 511 ILE A C 1
ATOM 4104 O O . ILE A 1 511 ? 2.964 -2.949 24.995 1.00 98.12 511 ILE A O 1
ATOM 4108 N N . VAL A 1 512 ? 2.740 -0.722 24.862 1.00 98.38 512 VAL A N 1
ATOM 4109 C CA . VAL A 1 512 ? 3.904 -0.407 25.715 1.00 98.38 512 VAL A CA 1
ATOM 4110 C C . VAL A 1 512 ? 3.760 -1.006 27.116 1.00 98.38 512 VAL A C 1
ATOM 4112 O O . VAL A 1 512 ? 4.741 -1.497 27.677 1.00 98.38 512 VAL A O 1
ATOM 4115 N N . ASP A 1 513 ? 2.556 -0.993 27.680 1.00 97.12 513 ASP A N 1
ATOM 4116 C CA . ASP A 1 513 ? 2.297 -1.529 29.014 1.00 97.12 513 ASP A CA 1
ATOM 4117 C C . ASP A 1 513 ? 2.323 -3.059 29.050 1.00 97.12 513 ASP A C 1
ATOM 4119 O O . ASP A 1 513 ? 2.677 -3.622 30.089 1.00 97.12 513 ASP A O 1
ATOM 4123 N N . SER A 1 514 ? 2.021 -3.717 27.924 1.00 97.12 514 SER A N 1
ATOM 4124 C CA . SER A 1 514 ? 2.107 -5.175 27.770 1.00 97.12 514 SER A CA 1
ATOM 4125 C C . SER A 1 514 ? 3.542 -5.710 27.677 1.00 97.12 514 SER A C 1
ATOM 4127 O O . SER A 1 514 ? 3.758 -6.906 27.877 1.00 97.12 514 SER A O 1
ATOM 4129 N N . LEU A 1 515 ? 4.527 -4.843 27.410 1.00 98.38 515 LEU A N 1
ATOM 4130 C CA . LEU A 1 515 ? 5.931 -5.238 27.312 1.00 98.38 515 LEU A CA 1
ATOM 4131 C C . LEU A 1 515 ? 6.518 -5.625 28.671 1.00 98.38 515 LEU A C 1
ATOM 4133 O O . LEU A 1 515 ? 6.220 -5.009 29.705 1.00 98.38 515 LEU A O 1
ATOM 4137 N N . THR A 1 516 ? 7.442 -6.587 28.639 1.00 97.94 516 THR A N 1
ATOM 4138 C CA . THR A 1 516 ? 8.264 -6.942 29.802 1.00 97.94 516 THR A CA 1
ATOM 4139 C C . THR A 1 516 ? 9.169 -5.775 30.201 1.00 97.94 516 THR A C 1
ATOM 4141 O O . THR A 1 516 ? 9.480 -4.903 29.386 1.00 97.94 516 THR A O 1
ATOM 4144 N N . ASP A 1 517 ? 9.636 -5.754 31.451 1.00 97.31 517 ASP A N 1
ATOM 4145 C CA . ASP A 1 517 ? 10.569 -4.718 31.916 1.00 97.31 517 ASP A CA 1
ATOM 4146 C C . ASP A 1 517 ? 11.852 -4.682 31.065 1.00 97.31 517 ASP A C 1
ATOM 4148 O O . ASP A 1 517 ? 12.346 -3.604 30.735 1.00 97.31 517 ASP A O 1
ATOM 4152 N N . GLU A 1 518 ? 12.348 -5.853 30.649 1.00 96.38 518 GLU A N 1
ATOM 4153 C CA . GLU A 1 518 ? 13.530 -5.994 29.789 1.00 96.38 518 GLU A CA 1
ATOM 4154 C C . GLU A 1 518 ? 13.298 -5.410 28.390 1.00 96.38 518 GLU A C 1
ATOM 4156 O O . GLU A 1 518 ? 14.145 -4.686 27.874 1.00 96.38 518 GLU A O 1
ATOM 4161 N N . GLN A 1 519 ? 12.131 -5.637 27.788 1.00 98.12 519 GLN A N 1
ATOM 4162 C CA . GLN A 1 519 ? 11.783 -5.021 26.505 1.00 98.12 519 GLN A CA 1
ATOM 4163 C C . GLN A 1 519 ? 11.628 -3.497 26.647 1.00 98.12 519 GLN A C 1
ATOM 4165 O O . GLN A 1 519 ? 12.122 -2.724 25.822 1.00 98.12 519 GLN A O 1
ATOM 4170 N N . ARG A 1 520 ? 10.971 -3.041 27.719 1.00 97.56 520 ARG A N 1
ATOM 4171 C CA . ARG A 1 520 ? 10.603 -1.633 27.920 1.00 97.56 520 ARG A CA 1
ATOM 4172 C C . ARG A 1 520 ? 11.820 -0.713 28.061 1.00 97.56 520 ARG A C 1
ATOM 4174 O O . ARG A 1 520 ? 11.788 0.407 27.550 1.00 97.56 520 ARG A O 1
ATOM 4181 N N . ILE A 1 521 ? 12.908 -1.175 28.691 1.00 96.94 521 ILE A N 1
ATOM 4182 C CA . ILE A 1 521 ? 14.151 -0.385 28.822 1.00 96.94 521 ILE A CA 1
ATOM 4183 C C . ILE A 1 521 ? 14.852 -0.124 27.479 1.00 96.94 521 ILE A C 1
ATOM 4185 O O . ILE A 1 521 ? 15.661 0.799 27.386 1.00 96.94 521 ILE A O 1
ATOM 4189 N N . HIS A 1 522 ? 14.540 -0.906 26.442 1.00 98.12 522 HIS A N 1
ATOM 4190 C CA . HIS A 1 522 ? 15.112 -0.766 25.102 1.00 98.12 522 HIS A CA 1
ATOM 4191 C C . HIS A 1 522 ? 14.243 0.066 24.144 1.00 98.12 522 HIS A C 1
ATOM 4193 O O . HIS A 1 522 ? 14.643 0.309 23.002 1.00 98.12 522 HIS A O 1
ATOM 4199 N N . LEU A 1 523 ? 13.080 0.549 24.592 1.00 98.56 523 LEU A N 1
ATOM 4200 C CA . LEU A 1 523 ? 12.294 1.505 23.818 1.00 98.56 523 LEU A CA 1
ATOM 4201 C C . LEU A 1 523 ? 13.039 2.837 23.652 1.00 98.56 523 LEU A C 1
ATOM 4203 O O . LEU A 1 523 ? 13.777 3.286 24.536 1.00 98.56 523 LEU A O 1
ATOM 4207 N N . ASN A 1 524 ? 12.795 3.504 22.524 1.00 98.31 524 ASN A N 1
ATOM 4208 C CA . ASN A 1 524 ? 13.276 4.854 22.281 1.00 98.31 524 ASN A CA 1
ATOM 4209 C C . ASN A 1 524 ? 12.587 5.823 23.257 1.00 98.31 524 ASN A C 1
ATOM 4211 O O . ASN A 1 524 ? 11.385 6.080 23.169 1.00 98.31 524 ASN A O 1
ATOM 4215 N N . GLN A 1 525 ? 13.370 6.378 24.181 1.00 97.88 525 GLN A N 1
ATOM 4216 C CA . GLN A 1 525 ? 12.861 7.214 25.269 1.00 97.88 525 GLN A CA 1
ATOM 4217 C C . GLN A 1 525 ? 12.277 8.548 24.791 1.00 97.88 525 GLN A C 1
ATOM 4219 O O . GLN A 1 525 ? 11.376 9.074 25.440 1.00 97.88 525 GLN A O 1
ATOM 4224 N N . GLU A 1 526 ? 12.729 9.080 23.651 1.00 97.75 526 GLU A N 1
ATOM 4225 C CA . GLU A 1 526 ? 12.115 10.264 23.043 1.00 97.75 526 GLU A CA 1
ATOM 4226 C C . GLU A 1 526 ? 10.677 9.952 22.625 1.00 97.75 526 GLU A C 1
ATOM 4228 O O . GLU A 1 526 ? 9.755 10.693 22.962 1.00 97.75 526 GLU A O 1
ATOM 4233 N N . TYR A 1 527 ? 10.456 8.805 21.982 1.00 97.94 527 TYR A N 1
ATOM 4234 C CA . TYR A 1 527 ? 9.127 8.445 21.491 1.00 97.94 527 TYR A CA 1
ATOM 4235 C C . TYR A 1 527 ? 8.178 8.102 22.643 1.00 97.94 527 TYR A C 1
ATOM 4237 O O . TYR A 1 527 ? 7.015 8.502 22.633 1.00 97.94 527 TYR A O 1
ATOM 4245 N N . VAL A 1 528 ? 8.687 7.437 23.686 1.00 98.19 528 VAL A N 1
ATOM 4246 C CA . VAL A 1 528 ? 7.934 7.201 24.929 1.00 98.19 528 VAL A CA 1
ATOM 4247 C C . VAL A 1 528 ? 7.589 8.523 25.624 1.00 98.19 528 VAL A C 1
ATOM 4249 O O . VAL A 1 528 ? 6.485 8.674 26.143 1.00 98.19 528 VAL A O 1
ATOM 4252 N N . SER A 1 529 ? 8.492 9.509 25.609 1.00 97.75 529 SER A N 1
ATOM 4253 C CA . SER A 1 529 ? 8.211 10.840 26.157 1.00 97.75 529 SER A CA 1
ATOM 4254 C C . SER A 1 529 ? 7.100 11.556 25.385 1.00 97.75 529 SER A C 1
ATOM 4256 O O . SER A 1 529 ? 6.242 12.177 26.012 1.00 97.75 529 SER A O 1
ATOM 4258 N N . ILE A 1 530 ? 7.085 11.450 24.052 1.00 97.88 530 ILE A N 1
ATOM 4259 C CA . ILE A 1 530 ? 6.013 12.006 23.212 1.00 97.88 530 ILE A CA 1
ATOM 4260 C C . ILE A 1 530 ? 4.681 11.311 23.522 1.00 97.88 530 ILE A C 1
ATOM 4262 O O . ILE A 1 530 ? 3.673 11.989 23.715 1.00 97.88 530 ILE A O 1
ATOM 4266 N N . LEU A 1 531 ? 4.675 9.978 23.660 1.00 98.12 531 LEU A N 1
ATOM 4267 C CA . LEU A 1 531 ? 3.482 9.233 24.072 1.00 98.12 531 LEU A CA 1
ATOM 4268 C C . LEU A 1 531 ? 2.941 9.766 25.408 1.00 98.12 531 LEU A C 1
ATOM 4270 O O . LEU A 1 531 ? 1.785 10.177 25.477 1.00 98.12 531 LEU A O 1
ATOM 4274 N N . ASN A 1 532 ? 3.793 9.851 26.438 1.00 97.56 532 ASN A N 1
ATOM 4275 C CA . ASN A 1 532 ? 3.427 10.369 27.763 1.00 97.56 532 ASN A CA 1
ATOM 4276 C C . ASN A 1 532 ? 2.853 11.797 27.709 1.00 97.56 532 ASN A C 1
ATOM 4278 O O . ASN A 1 532 ? 1.975 12.144 28.503 1.00 97.56 532 ASN A O 1
ATOM 4282 N N . GLN A 1 533 ? 3.370 12.634 26.804 1.00 97.19 533 GLN A N 1
ATOM 4283 C CA . GLN A 1 533 ? 2.914 14.009 26.604 1.00 97.19 533 GLN A CA 1
ATOM 4284 C C . GLN A 1 533 ? 1.524 14.067 25.956 1.00 97.19 533 GLN A C 1
ATOM 4286 O O . GLN A 1 533 ? 0.723 14.928 26.316 1.00 97.19 533 GLN A O 1
ATOM 4291 N N . PHE A 1 534 ? 1.223 13.179 25.008 1.00 98.06 534 PHE A N 1
ATOM 4292 C CA . PHE A 1 534 ? -0.055 13.187 24.289 1.00 98.06 534 PHE A CA 1
ATOM 4293 C C . PHE A 1 534 ? -1.195 12.497 25.041 1.00 98.06 534 PHE A C 1
ATOM 4295 O O . PHE A 1 534 ? -2.357 12.802 24.783 1.00 98.06 534 PHE A O 1
ATOM 4302 N N . GLU A 1 535 ? -0.901 11.627 26.006 1.00 97.81 535 GLU A N 1
ATOM 4303 C CA . GLU A 1 535 ? -1.916 10.881 26.761 1.00 97.81 535 GLU A CA 1
ATOM 4304 C C . GLU A 1 535 ? -3.016 11.727 27.421 1.00 97.81 535 GLU A C 1
ATOM 4306 O O . GLU A 1 535 ? -4.190 11.403 27.213 1.00 97.81 535 GLU A O 1
ATOM 4311 N N . PRO A 1 536 ? -2.716 12.806 28.179 1.00 98.06 536 PRO A N 1
ATOM 4312 C CA . PRO A 1 536 ? -3.768 13.643 28.752 1.00 98.06 536 PRO A CA 1
ATOM 4313 C C . PRO A 1 536 ? -4.697 14.199 27.673 1.00 98.06 536 PRO A C 1
ATOM 4315 O O . PRO A 1 536 ? -5.917 14.128 27.810 1.00 98.06 536 PRO A O 1
ATOM 4318 N N . LYS A 1 537 ? -4.126 14.672 26.557 1.00 97.81 537 LYS A N 1
ATOM 4319 C CA . LYS A 1 537 ? -4.886 15.230 25.437 1.00 97.81 537 LYS A CA 1
ATOM 4320 C C . LYS A 1 537 ? -5.729 14.169 24.732 1.00 97.81 537 LYS A C 1
ATOM 4322 O O . LYS A 1 537 ? -6.877 14.435 24.396 1.00 97.81 537 LYS A O 1
ATOM 4327 N N . ALA A 1 538 ? -5.199 12.961 24.552 1.00 98.19 538 ALA A N 1
ATOM 4328 C CA . ALA A 1 538 ? -5.947 11.843 23.988 1.00 98.19 538 ALA A CA 1
ATOM 4329 C C . ALA A 1 538 ? -7.152 11.470 24.871 1.00 98.19 538 ALA A C 1
ATOM 4331 O O . ALA A 1 538 ? -8.249 11.235 24.362 1.00 98.19 538 ALA A O 1
ATOM 4332 N N . ILE A 1 539 ? -6.986 11.474 26.198 1.00 98.50 539 ILE A N 1
ATOM 4333 C CA . ILE A 1 539 ? -8.092 11.270 27.141 1.00 98.50 539 ILE A CA 1
ATOM 4334 C C . ILE A 1 539 ? -9.123 12.397 27.020 1.00 98.50 539 ILE A C 1
ATOM 4336 O O . ILE A 1 539 ? -10.309 12.098 26.900 1.00 98.50 539 ILE A O 1
ATOM 4340 N N . GLU A 1 540 ? -8.701 13.666 26.974 1.00 97.94 540 GLU A N 1
ATOM 4341 C CA . GLU A 1 540 ? -9.621 14.794 26.765 1.00 97.94 540 GLU A CA 1
ATOM 4342 C C . GLU A 1 540 ? -10.436 14.640 25.475 1.00 97.94 540 GLU A C 1
ATOM 4344 O O . GLU A 1 540 ? -11.656 14.809 25.506 1.00 97.94 540 GLU A O 1
ATOM 4349 N N . THR A 1 541 ? -9.783 14.283 24.363 1.00 97.50 541 THR A N 1
ATOM 4350 C CA . THR A 1 541 ? -10.433 14.072 23.061 1.00 97.50 541 THR A CA 1
ATOM 4351 C C . THR A 1 541 ? -11.455 12.936 23.121 1.00 97.50 541 THR A C 1
ATOM 4353 O O . THR A 1 541 ? -12.571 13.087 22.624 1.00 97.50 541 THR A O 1
ATOM 4356 N N . ARG A 1 542 ? -11.131 11.816 23.783 1.00 97.62 542 ARG A N 1
ATOM 4357 C CA . ARG A 1 542 ? -12.071 10.695 23.977 1.00 97.62 542 ARG A CA 1
ATOM 4358 C C . ARG A 1 542 ? -13.258 11.082 24.862 1.00 97.62 542 ARG A C 1
ATOM 4360 O O . ARG A 1 542 ? -14.383 10.691 24.560 1.00 97.62 542 ARG A O 1
ATOM 4367 N N . ILE A 1 543 ? -13.031 11.866 25.920 1.00 97.88 543 ILE A N 1
ATOM 4368 C CA . ILE A 1 543 ? -14.105 12.414 26.764 1.00 97.88 543 ILE A CA 1
ATOM 4369 C C . ILE A 1 543 ? -15.018 13.316 25.929 1.00 97.88 543 ILE A C 1
ATOM 4371 O O . ILE A 1 543 ? -16.234 13.188 26.016 1.00 97.88 543 ILE A O 1
ATOM 4375 N N . GLU A 1 544 ? -14.458 14.199 25.099 1.00 96.12 544 GLU A N 1
ATOM 4376 C CA . GLU A 1 544 ? -15.246 15.115 24.267 1.00 96.12 544 GLU A CA 1
ATOM 4377 C C . GLU A 1 544 ? -16.095 14.371 23.231 1.00 96.12 544 GLU A C 1
ATOM 4379 O O . GLU A 1 544 ? -17.273 14.685 23.034 1.00 96.12 544 GLU A O 1
ATOM 4384 N N . TYR A 1 545 ? -15.514 13.347 22.604 1.00 92.81 545 TYR A N 1
ATOM 4385 C CA . TYR A 1 545 ? -16.226 12.484 21.672 1.00 92.81 545 TYR A CA 1
ATOM 4386 C C . TYR A 1 545 ? -17.414 11.793 22.354 1.00 92.81 545 TYR A C 1
ATOM 4388 O O . TYR A 1 545 ? -18.537 11.882 21.866 1.00 92.81 545 TYR A O 1
ATOM 4396 N N . LEU A 1 546 ? -17.207 11.181 23.524 1.00 93.25 546 LEU A N 1
ATOM 4397 C CA . LEU A 1 546 ? -18.282 10.527 24.280 1.00 93.25 546 LEU A CA 1
ATOM 4398 C C . LEU A 1 546 ? -19.332 11.524 24.789 1.00 93.25 546 LEU A C 1
ATOM 4400 O O . LEU A 1 546 ? -20.516 11.214 24.773 1.00 93.25 546 LEU A O 1
ATOM 4404 N N . TYR A 1 547 ? -18.922 12.727 25.195 1.00 92.62 547 TYR A N 1
ATOM 4405 C CA . TYR A 1 547 ? -19.825 13.759 25.718 1.00 92.62 547 TYR A CA 1
ATOM 4406 C C . TYR A 1 547 ? -20.742 14.338 24.638 1.00 92.62 547 TYR A C 1
ATOM 4408 O O . TYR A 1 547 ? -21.887 14.690 24.902 1.00 92.62 547 TYR A O 1
ATOM 4416 N N . SER A 1 548 ? -20.231 14.456 23.412 1.00 86.75 548 SER A N 1
ATOM 4417 C CA . SER A 1 548 ? -21.010 14.893 22.249 1.00 86.75 548 SER A CA 1
ATOM 4418 C C . SER A 1 548 ? -21.784 13.753 21.577 1.00 86.75 548 SER A C 1
ATOM 4420 O O . SER A 1 548 ? -22.596 14.003 20.680 1.00 86.75 548 SER A O 1
ATOM 4422 N N . SER A 1 549 ? -21.557 12.513 22.016 1.00 79.62 549 SER A N 1
ATOM 4423 C CA . SER A 1 549 ? -22.263 11.327 21.543 1.00 79.62 549 SER A CA 1
ATOM 4424 C C . SER A 1 549 ? -23.586 11.143 22.282 1.00 79.62 549 SER A C 1
ATOM 4426 O O . SER A 1 549 ? -23.740 11.507 23.443 1.00 79.62 549 SER A O 1
ATOM 4428 N N . ASN A 1 550 ? -24.566 10.542 21.610 1.00 79.56 550 ASN A N 1
ATOM 4429 C CA . ASN A 1 550 ? -25.813 10.129 22.252 1.00 79.56 550 ASN A CA 1
ATOM 4430 C C . ASN A 1 550 ? -25.576 8.792 22.966 1.00 79.56 550 ASN A C 1
ATOM 4432 O O . ASN A 1 550 ? -25.739 7.742 22.343 1.00 79.56 550 ASN A O 1
ATOM 4436 N N . LEU A 1 551 ? -25.132 8.855 24.224 1.00 85.44 551 LEU A N 1
ATOM 4437 C CA . LEU A 1 551 ? -24.659 7.706 24.998 1.00 85.44 551 LEU A CA 1
ATOM 4438 C C . LEU A 1 551 ? -25.677 6.566 25.059 1.00 85.44 551 LEU A C 1
ATOM 4440 O O . LEU A 1 551 ? -26.876 6.768 25.266 1.00 85.44 551 LEU A O 1
ATOM 4444 N N . LYS A 1 552 ? -25.174 5.337 24.933 1.00 82.62 552 LYS A N 1
ATOM 4445 C CA . LYS A 1 552 ? -25.950 4.102 25.055 1.00 82.62 552 LYS A CA 1
ATOM 4446 C C . LYS A 1 552 ? -25.285 3.137 26.028 1.00 82.62 552 LYS A C 1
ATOM 4448 O O . LYS A 1 552 ? -24.091 3.203 26.291 1.00 82.62 552 LYS A O 1
ATOM 4453 N N . LEU A 1 553 ? -26.044 2.140 26.488 1.00 84.19 553 LEU A N 1
ATOM 4454 C CA . LEU A 1 553 ? -25.506 1.075 27.349 1.00 84.19 553 LEU A CA 1
ATOM 4455 C C . LEU A 1 553 ? -24.333 0.312 26.711 1.00 84.19 553 LEU A C 1
ATOM 4457 O O . LEU A 1 553 ? -23.458 -0.154 27.436 1.00 84.19 553 LEU A O 1
ATOM 4461 N N . LYS A 1 554 ? -24.287 0.214 25.372 1.00 82.25 554 LYS A N 1
ATOM 4462 C CA . LYS A 1 554 ? -23.146 -0.380 24.655 1.00 82.25 554 LYS A CA 1
ATOM 4463 C C . LYS A 1 554 ? -21.848 0.422 24.825 1.00 82.25 554 LYS A C 1
ATOM 4465 O O . LYS A 1 554 ? -20.772 -0.155 24.757 1.00 82.25 554 LYS A O 1
ATOM 4470 N N . ASP A 1 555 ? -21.930 1.721 25.122 1.00 89.56 555 ASP A N 1
ATOM 4471 C CA . ASP A 1 555 ? -20.759 2.588 25.309 1.00 89.56 555 ASP A CA 1
ATOM 4472 C C . ASP A 1 555 ? -20.156 2.486 26.715 1.00 89.56 555 ASP A C 1
ATOM 4474 O O . ASP A 1 555 ? -19.115 3.088 26.987 1.00 89.56 555 ASP A O 1
ATOM 4478 N N . LYS A 1 556 ? -20.765 1.703 27.616 1.00 91.94 556 LYS A N 1
ATOM 4479 C CA . LYS A 1 556 ? -20.283 1.515 28.991 1.00 91.94 556 LYS A CA 1
ATOM 4480 C C . LYS A 1 556 ? -18.818 1.095 29.045 1.00 91.94 556 LYS A C 1
ATOM 4482 O O . LYS A 1 556 ? -18.059 1.614 29.860 1.00 91.94 556 LYS A O 1
ATOM 4487 N N . GLU A 1 557 ? -18.420 0.178 28.171 1.00 92.88 557 GLU A N 1
ATOM 4488 C CA . GLU A 1 557 ? -17.037 -0.285 28.096 1.00 92.88 557 GLU A CA 1
ATOM 4489 C C . GLU A 1 557 ? -16.094 0.829 27.626 1.00 92.88 557 GLU A C 1
ATOM 4491 O O . GLU A 1 557 ? -15.070 1.072 28.262 1.00 92.88 557 GLU A O 1
ATOM 4496 N N . LYS A 1 558 ? -16.482 1.598 26.599 1.00 93.44 558 LYS A N 1
ATOM 4497 C CA . LYS A 1 558 ? -15.702 2.747 26.107 1.00 93.44 558 LYS A CA 1
ATOM 4498 C C . LYS A 1 558 ? -15.471 3.784 27.212 1.00 93.44 558 LYS A C 1
ATOM 4500 O O . LYS A 1 558 ? -14.348 4.258 27.383 1.00 93.44 558 LYS A O 1
ATOM 4505 N N . VAL A 1 559 ? -16.506 4.102 27.994 1.00 96.50 559 VAL A N 1
ATOM 4506 C CA . VAL A 1 559 ? -16.412 5.030 29.136 1.00 96.50 559 VAL A CA 1
ATOM 4507 C C . VAL A 1 559 ? -15.509 4.469 30.235 1.00 96.50 559 VAL A C 1
ATOM 4509 O O . VAL A 1 559 ? -14.639 5.182 30.741 1.00 96.50 559 VAL A O 1
ATOM 4512 N N . ALA A 1 560 ? -15.654 3.184 30.569 1.00 96.88 560 ALA A N 1
ATOM 4513 C CA . ALA A 1 560 ? -14.809 2.521 31.559 1.00 96.88 560 ALA A CA 1
ATOM 4514 C C . ALA A 1 560 ? -13.326 2.528 31.151 1.00 96.88 560 ALA A C 1
ATOM 4516 O O . ALA A 1 560 ? -12.464 2.803 31.988 1.00 96.88 560 ALA A O 1
ATOM 4517 N N . LEU A 1 561 ? -13.024 2.309 29.867 1.00 96.31 561 LEU A N 1
ATOM 4518 C CA . LEU A 1 561 ? -11.665 2.388 29.326 1.00 96.31 561 LEU A CA 1
ATOM 4519 C C . LEU A 1 561 ? -11.079 3.802 29.444 1.00 96.31 561 LEU A C 1
ATOM 4521 O O . LEU A 1 561 ? -9.917 3.952 29.816 1.00 96.31 561 LEU A O 1
ATOM 4525 N N . VAL A 1 562 ? -11.867 4.852 29.183 1.00 98.06 562 VAL A N 1
ATOM 4526 C CA . VAL A 1 562 ? -11.420 6.246 29.377 1.00 98.06 562 VAL A CA 1
ATOM 4527 C C . VAL A 1 562 ? -11.131 6.530 30.853 1.00 98.06 562 VAL A C 1
ATOM 4529 O O . VAL A 1 562 ? -10.087 7.095 31.184 1.00 98.06 562 VAL A O 1
ATOM 4532 N N . ARG A 1 563 ? -12.015 6.097 31.761 1.00 98.25 563 ARG A N 1
ATOM 4533 C CA . ARG A 1 563 ? -11.818 6.249 33.211 1.00 98.25 563 ARG A CA 1
ATOM 4534 C C . ARG A 1 563 ? -10.585 5.497 33.706 1.00 98.25 563 ARG A C 1
ATOM 4536 O O . ARG A 1 563 ? -9.840 6.026 34.535 1.00 98.25 563 ARG A O 1
ATOM 4543 N N . SER A 1 564 ? -10.376 4.275 33.224 1.00 98.00 564 SER A N 1
ATOM 4544 C CA . SER A 1 564 ? -9.203 3.468 33.555 1.00 98.00 564 SER A CA 1
ATOM 4545 C C . SER A 1 564 ? -7.922 4.161 33.090 1.00 98.00 564 SER A C 1
ATOM 4547 O O . SER A 1 564 ? -7.045 4.395 33.920 1.00 98.00 564 SER A O 1
ATOM 4549 N N . ALA A 1 565 ? -7.872 4.619 31.833 1.00 97.69 565 ALA A N 1
ATOM 4550 C CA . ALA A 1 565 ? -6.737 5.368 31.295 1.00 97.69 565 ALA A CA 1
ATOM 4551 C C . ALA A 1 565 ? -6.422 6.624 32.128 1.00 97.69 565 ALA A C 1
ATOM 4553 O O . ALA A 1 565 ? -5.281 6.819 32.541 1.00 97.69 565 ALA A O 1
ATOM 4554 N N . TYR A 1 566 ? -7.436 7.429 32.474 1.00 98.38 566 TYR A N 1
ATOM 4555 C CA . TYR A 1 566 ? -7.254 8.584 33.362 1.00 98.38 566 TYR A CA 1
ATOM 4556 C C . TYR A 1 566 ? -6.698 8.188 34.736 1.00 98.38 566 TYR A C 1
ATOM 4558 O O . TYR A 1 566 ? -5.840 8.870 35.294 1.00 98.38 566 TYR A O 1
ATOM 4566 N N . THR A 1 567 ? -7.184 7.087 35.307 1.00 97.81 567 THR A N 1
ATOM 4567 C CA . THR A 1 567 ? -6.762 6.633 36.639 1.00 97.81 567 THR A CA 1
ATOM 4568 C C . THR A 1 567 ? -5.297 6.197 36.647 1.00 97.81 567 THR A C 1
ATOM 4570 O O . THR A 1 567 ? -4.608 6.456 37.638 1.00 97.81 567 THR A O 1
ATOM 4573 N N . SER A 1 568 ? -4.814 5.622 35.544 1.00 96.75 568 SER A N 1
ATOM 4574 C CA . SER A 1 568 ? -3.424 5.190 35.357 1.00 96.75 568 SER A CA 1
ATOM 4575 C C . SER A 1 568 ? -2.435 6.339 35.127 1.00 96.75 568 SER A C 1
ATOM 4577 O O . SER A 1 568 ? -1.236 6.145 35.314 1.00 96.75 568 SER A O 1
ATOM 4579 N N . LEU A 1 569 ? -2.908 7.546 34.789 1.00 97.69 569 LEU A N 1
ATOM 4580 C CA . LEU A 1 569 ? -2.043 8.718 34.633 1.00 97.69 569 LEU A CA 1
ATOM 4581 C C . LEU A 1 569 ? -1.301 9.077 35.933 1.00 97.69 569 LEU A C 1
ATOM 4583 O O . LEU A 1 569 ? -1.846 8.997 37.047 1.00 97.69 569 LEU A O 1
ATOM 4587 N N . SER A 1 570 ? -0.075 9.586 35.774 1.00 96.94 570 SER A N 1
ATOM 4588 C CA . SER A 1 570 ? 0.662 10.242 36.859 1.00 96.94 570 SER A CA 1
ATOM 4589 C C . SER A 1 570 ? -0.071 11.493 37.356 1.00 96.94 570 SER A C 1
ATOM 4591 O O . SER A 1 570 ? -0.899 12.073 36.652 1.00 96.94 570 SER A O 1
ATOM 4593 N N . GLN A 1 571 ? 0.249 11.956 38.567 1.00 96.81 571 GLN A N 1
ATOM 4594 C CA . GLN A 1 571 ? -0.404 13.140 39.138 1.00 96.81 571 GLN A CA 1
ATOM 4595 C C . GLN A 1 571 ? -0.245 14.386 38.246 1.00 96.81 571 GLN A C 1
ATOM 4597 O O . GLN A 1 571 ? -1.227 15.072 37.978 1.00 96.81 571 GLN A O 1
ATOM 4602 N N . GLY A 1 572 ? 0.956 14.623 37.709 1.00 96.44 572 GLY A N 1
ATOM 4603 C CA . GLY A 1 572 ? 1.205 15.748 36.801 1.00 96.44 572 GLY A CA 1
ATOM 4604 C C . GLY A 1 572 ? 0.509 15.616 35.440 1.00 96.44 572 GLY A C 1
ATOM 4605 O O . GLY A 1 572 ? 0.208 16.624 34.809 1.00 96.44 572 GLY A O 1
ATOM 4606 N N . GLN A 1 573 ? 0.221 14.395 34.978 1.00 97.81 573 GLN A N 1
ATOM 4607 C CA . GLN A 1 573 ? -0.595 14.167 33.779 1.00 97.81 573 GLN A CA 1
ATOM 4608 C C . GLN A 1 573 ? -2.090 14.368 34.064 1.00 97.81 573 GLN A C 1
ATOM 4610 O O . GLN A 1 573 ? -2.788 14.953 33.243 1.00 97.81 573 GLN A O 1
ATOM 4615 N N . LYS A 1 574 ? -2.591 13.943 35.234 1.00 98.00 574 LYS A N 1
ATOM 4616 C CA . LYS A 1 574 ? -3.992 14.169 35.642 1.00 98.00 574 LYS A CA 1
ATOM 4617 C C . LYS A 1 574 ? -4.341 15.652 35.697 1.00 98.00 574 LYS A C 1
ATOM 4619 O O . LYS A 1 574 ? -5.418 16.035 35.261 1.00 98.00 574 LYS A O 1
ATOM 4624 N N . GLU A 1 575 ? -3.412 16.480 36.171 1.00 97.06 575 GLU A N 1
ATOM 4625 C CA . GLU A 1 575 ? -3.555 17.943 36.218 1.00 97.06 575 GLU A CA 1
ATOM 4626 C C . GLU A 1 575 ? -3.675 18.594 34.829 1.00 97.06 575 GLU A C 1
ATOM 4628 O O . GLU A 1 575 ? -4.154 19.721 34.727 1.00 97.06 575 GLU A O 1
ATOM 4633 N N . GLN A 1 576 ? -3.285 17.889 33.763 1.00 97.19 576 GLN A N 1
ATOM 4634 C CA . GLN A 1 576 ? -3.422 18.354 32.381 1.00 97.19 576 GLN A CA 1
ATOM 4635 C C . GLN A 1 576 ? -4.771 17.986 31.751 1.00 97.19 576 GLN A C 1
ATOM 4637 O O . GLN A 1 576 ? -5.088 18.513 30.691 1.00 97.19 576 GLN A O 1
ATOM 4642 N N . VAL A 1 577 ? -5.571 17.109 32.372 1.00 97.62 577 VAL A N 1
ATOM 4643 C CA . VAL A 1 577 ? -6.898 16.734 31.860 1.00 97.62 577 VAL A CA 1
ATOM 4644 C C . VAL A 1 577 ? -7.943 17.706 32.407 1.00 97.62 577 VAL A C 1
ATOM 4646 O O . VAL A 1 577 ? -8.377 17.610 33.554 1.00 97.62 577 VAL A O 1
ATOM 4649 N N . SER A 1 578 ? -8.362 18.654 31.576 1.00 96.50 578 SER A N 1
ATOM 4650 C CA . SER A 1 578 ? -9.195 19.792 31.979 1.00 96.50 578 SER A CA 1
ATOM 4651 C C . SER A 1 578 ? -10.704 19.523 31.966 1.00 96.50 578 SER A C 1
ATOM 4653 O O . SER A 1 578 ? -11.464 20.260 32.592 1.00 96.50 578 SER A O 1
ATOM 4655 N N . ASN A 1 579 ? -11.166 18.465 31.289 1.00 97.19 579 ASN A N 1
ATOM 4656 C CA . ASN A 1 579 ? -12.592 18.200 31.052 1.00 97.19 579 ASN A CA 1
ATOM 4657 C C . ASN A 1 579 ? -13.171 17.028 31.869 1.00 97.19 579 ASN A C 1
ATOM 4659 O O . ASN A 1 579 ? -14.186 16.442 31.491 1.00 97.19 579 ASN A O 1
ATOM 4663 N N . MET A 1 580 ? -12.582 16.707 33.025 1.00 97.62 580 MET A N 1
ATOM 4664 C CA . MET A 1 580 ? -13.013 15.580 33.868 1.00 97.62 580 MET A CA 1
ATOM 4665 C C . MET A 1 580 ? -14.462 15.656 34.363 1.00 97.62 580 MET A C 1
ATOM 4667 O O . MET A 1 580 ? -15.087 14.618 34.586 1.00 97.62 580 MET A O 1
ATOM 4671 N N . GLU A 1 581 ? -15.022 16.859 34.498 1.00 97.75 581 GLU A N 1
ATOM 4672 C CA . GLU A 1 581 ? -16.438 17.044 34.837 1.00 97.75 581 GLU A CA 1
ATOM 4673 C C . GLU A 1 581 ? -17.368 16.442 33.770 1.00 97.75 581 GLU A C 1
ATOM 4675 O O . GLU A 1 581 ? -18.403 15.864 34.108 1.00 97.75 581 GLU A O 1
ATOM 4680 N N . LYS A 1 582 ? -16.970 16.487 32.489 1.00 98.12 582 LYS A N 1
ATOM 4681 C CA . LYS A 1 582 ? -17.724 15.859 31.395 1.00 98.12 582 LYS A CA 1
ATOM 4682 C C . LYS A 1 582 ? -17.734 14.341 31.526 1.00 98.12 582 LYS A C 1
ATOM 4684 O O . LYS A 1 582 ? -18.791 13.742 31.362 1.00 98.12 582 LYS A O 1
ATOM 4689 N N . LEU A 1 583 ? -16.606 13.722 31.890 1.00 97.69 583 LEU A N 1
ATOM 4690 C CA . LEU A 1 583 ? -16.550 12.272 32.116 1.00 97.69 583 LEU A CA 1
ATOM 4691 C C . LEU A 1 583 ? -17.467 11.837 33.264 1.00 97.69 583 LEU A C 1
ATOM 4693 O O . LEU A 1 583 ? -18.180 10.849 33.135 1.00 97.69 583 LEU A O 1
ATOM 4697 N N . VAL A 1 584 ? -17.507 12.602 34.358 1.00 97.44 584 VAL A N 1
ATOM 4698 C CA . VAL A 1 584 ? -18.442 12.333 35.464 1.00 97.44 584 VAL A CA 1
ATOM 4699 C C . VAL A 1 584 ? -19.899 12.470 35.003 1.00 97.44 584 VAL A C 1
ATOM 4701 O O . VAL A 1 584 ? -20.745 11.664 35.384 1.00 97.44 584 VAL A O 1
ATOM 4704 N N . SER A 1 585 ? -20.206 13.459 34.159 1.00 96.69 585 SER A N 1
ATOM 4705 C CA . SER A 1 585 ? -21.540 13.600 33.560 1.00 96.69 585 SER A CA 1
ATOM 4706 C C . SER A 1 585 ? -21.914 12.388 32.701 1.00 96.69 585 SER A C 1
ATOM 4708 O O . SER A 1 585 ? -23.006 11.854 32.869 1.00 96.69 585 SER A O 1
ATOM 4710 N N . ILE A 1 586 ? -21.001 11.935 31.835 1.00 96.44 586 ILE A N 1
ATOM 4711 C CA . ILE A 1 586 ? -21.165 10.747 30.982 1.00 96.44 586 ILE A CA 1
ATOM 4712 C C . ILE A 1 586 ? -21.470 9.502 31.831 1.00 96.44 586 ILE A C 1
ATOM 4714 O O . ILE A 1 586 ? -22.392 8.746 31.535 1.00 96.44 586 ILE A O 1
ATOM 4718 N N . GLU A 1 587 ? -20.720 9.290 32.914 1.00 96.50 587 GLU A N 1
ATOM 4719 C CA . GLU A 1 587 ? -20.913 8.143 33.810 1.00 96.50 587 GLU A CA 1
ATOM 4720 C C . GLU A 1 587 ? -22.267 8.179 34.524 1.00 96.50 587 GLU A C 1
ATOM 4722 O O . GLU A 1 587 ? -22.943 7.154 34.619 1.00 96.50 587 GLU A O 1
ATOM 4727 N N . ASN A 1 588 ? -22.692 9.354 34.995 1.00 95.12 588 ASN A N 1
ATOM 4728 C CA . ASN A 1 588 ? -24.003 9.522 35.622 1.00 95.12 588 ASN A CA 1
ATOM 4729 C C . ASN A 1 588 ? -25.149 9.283 34.630 1.00 95.12 588 ASN A C 1
ATOM 4731 O O . ASN A 1 588 ? -26.161 8.686 34.997 1.00 95.12 588 ASN A O 1
ATOM 4735 N N . GLU A 1 589 ? -24.996 9.728 33.383 1.00 94.06 589 GLU A N 1
ATOM 4736 C CA . GLU A 1 589 ? -25.971 9.484 32.320 1.00 94.06 589 GLU A CA 1
ATOM 4737 C C . GLU A 1 589 ? -26.090 7.987 32.003 1.00 94.06 589 GLU A C 1
ATOM 4739 O O . GLU A 1 589 ? -27.201 7.459 31.956 1.00 94.06 589 GLU A O 1
ATOM 4744 N N . LEU A 1 590 ? -24.966 7.269 31.892 1.00 92.06 590 LEU A N 1
ATOM 4745 C CA . LEU A 1 590 ? -24.972 5.814 31.719 1.00 92.06 590 LEU A CA 1
ATOM 4746 C C . LEU A 1 590 ? -25.647 5.083 32.885 1.00 92.06 590 LEU A C 1
ATOM 4748 O O . LEU A 1 590 ? -26.449 4.181 32.650 1.00 92.06 590 LEU A O 1
ATOM 4752 N N . LEU A 1 591 ? -25.372 5.481 34.130 1.00 91.81 591 LEU A N 1
ATOM 4753 C CA . LEU A 1 591 ? -26.046 4.913 35.303 1.00 91.81 591 LEU A CA 1
ATOM 4754 C C . LEU A 1 591 ? -27.560 5.152 35.250 1.00 91.81 591 LEU A C 1
ATOM 4756 O O . LEU A 1 591 ? -28.339 4.247 35.545 1.00 91.81 591 LEU A O 1
ATOM 4760 N N . ALA A 1 592 ? -27.997 6.343 34.833 1.00 90.31 592 ALA A N 1
ATOM 4761 C CA . ALA A 1 592 ? -29.416 6.625 34.655 1.00 90.31 592 ALA A CA 1
ATOM 4762 C C . ALA A 1 592 ? -30.039 5.716 33.580 1.00 90.31 592 ALA A C 1
ATOM 4764 O O . ALA A 1 592 ? -31.100 5.139 33.821 1.00 90.31 592 ALA A O 1
ATOM 4765 N N . LEU A 1 593 ? -29.361 5.507 32.444 1.00 87.25 593 LEU A N 1
ATOM 4766 C CA . LEU A 1 593 ? -29.805 4.580 31.394 1.00 87.25 593 LEU A CA 1
ATOM 4767 C C . LEU A 1 593 ? -29.928 3.129 31.889 1.00 87.25 593 LEU A C 1
ATOM 4769 O O . LEU A 1 593 ? -30.817 2.408 31.437 1.00 87.25 593 LEU A O 1
ATOM 4773 N N . GLU A 1 594 ? -29.082 2.696 32.829 1.00 86.38 594 GLU A N 1
ATOM 4774 C CA . GLU A 1 594 ? -29.183 1.368 33.453 1.00 86.38 594 GLU A CA 1
ATOM 4775 C C . GLU A 1 594 ? -30.405 1.237 34.365 1.00 86.38 594 GLU A C 1
ATOM 4777 O O . GLU A 1 594 ? -31.016 0.173 34.414 1.00 86.38 594 GLU A O 1
ATOM 4782 N N . THR A 1 595 ? -30.787 2.311 35.062 1.00 82.94 595 THR A N 1
ATOM 4783 C CA . THR A 1 595 ? -31.917 2.301 36.012 1.00 82.94 595 THR A CA 1
ATOM 4784 C C . THR A 1 595 ? -33.305 2.366 35.368 1.00 82.94 595 THR A C 1
ATOM 4786 O O . THR A 1 595 ? -34.303 2.182 36.062 1.00 82.94 595 THR A O 1
ATOM 4789 N N . VAL A 1 596 ? -33.388 2.655 34.064 1.00 70.38 596 VAL A N 1
ATOM 4790 C CA . VAL A 1 596 ? -34.652 2.820 33.316 1.00 70.38 596 VAL A CA 1
ATOM 4791 C C . VAL A 1 596 ? -35.113 1.515 32.631 1.00 70.38 596 VAL A C 1
ATOM 4793 O O . VAL A 1 596 ? -36.234 1.458 32.124 1.00 70.38 596 VAL A O 1
ATOM 4796 N N . LYS A 1 597 ? -34.294 0.453 32.646 1.00 51.25 597 LYS A N 1
ATOM 4797 C CA . LYS A 1 597 ? -34.676 -0.916 32.247 1.00 51.25 597 LYS A CA 1
ATOM 4798 C C . LYS A 1 597 ? -35.182 -1.724 33.436 1.00 51.25 597 LYS A C 1
ATOM 4800 O O . LYS A 1 597 ? -36.057 -2.587 33.194 1.00 51.25 597 LYS A O 1
#

Organism: NCBI:txid2833583

Sequence (597 aa):
MMSLLKGINVEGMIAQINVTSLADREAVTFARQAYMRLSDEQKSSVHNLELLEKAEAQILNLWIDSIEKVSSADGGLTYVILEQYHNMNEIQKSYVLNINRIEDIHVQLKHLQSMKQENFKKAKEVQKLIDRMEIMESEVKSVRSAYEELTSDQKAMVGNYLELKQAENMLNRDLSPKSPSNIAYAGTRSSIYGIRGEWLGIEDWQHIADKMDGFFPGAQPTYVWIIGKLDTKVGIGGTQLEFDAPNDGTDYASQNISFGEPTKPGHLSHEDYLNYFDEHGIKVFLQVESGFADMKTLMDLIFAKYGHHKSVIGFGVDVEWYYGITEDAGIPVTDEMAKEWNNHLKSINPNYRMFLKHYNYRWLPPTYRSDLLFCNDSQGLGSMDGEVQSGFLPEFKAWADHFYPNDVLYQIGYSPDATWYYAEDAPIIQKLGECLAEVTSQEFGIAWVDFTIKDPLTFPDLFKTDSEVVSSVNSALHYLQDTPFSKVGSRFMNNEATITDALYIARLREIVDSLTDEQRIHLNQEYVSILNQFEPKAIETRIEYLYSSNLKLKDKEKVALVRSAYTSLSQGQKEQVSNMEKLVSIENELLALETVK

Foldseek 3Di:
DVLQVLLVVLLVLLVPQDDPALVSVLSLLVSVLSLVPRDPVSVVNNPNVLSSLLNLLVNLLRVLVPCPDDALLCLCVLVVSVVSLVPRDPSSVVNNDRNVCSVVVNVRNVVNVVVLVVLLVLLVVLLQLLQPADLDPVSLVVSVVSLVPRDLLSNLLNLCVVSSVCSVCVNVVNNDPDAQPLAQEEFAEDDLPQAPDADDDLVNRVVRQVVRCVLHPNHQQEYAYEQWEWDCPQQSTWTEGQADDDPPPDPCSVQNYHYHHRDGHPDDGPVVNLVSCLVVRHAYAHEYLTQNHDLLVVLVVVCVVRVVRPNYQAYEYAQLNDVHRDGNRGAADELVRVVVSLVSNCVSPVRHEYEYEDQDCRSYYQDRADQYAYEHEDALADECNRPDPHHDSSSLLVVLVRRPPHEYEYADDDLLCLLQLLLDDPPSVSSSSVSNSVSHDHRYHYHYYSNCCCEPNHPVVPDPDLVSLQVRLLSNLVLCDDDPRHCLVVCLVVVNHALSSLSSLLSSVVSLVPDDPVSNVSHDVVSVVSSLVSLLVSLLNLLVVLLPRPDDLVCVVVLVSSVVSLVPRDPVSVVSNDPVVSSVVSVVVSVVNVVVD